Protein AF-A0A0F9AAR3-F1 (afdb_monomer_lite)

Secondary structure (DSSP, 8-state):
-GGGGS-S----HHHHHHHHHHHHHTT--TTGGG-EEEEEEEEEHHHHHHHTT-TTSEEEE--TTTSPPPS-B----TTTPEEE-TTT-SS-EEEE--SS-SSGGGSHHHHHHHHHHHHHHHHHHHHHHHHTT--HHHHGGG--TTBEEEEEEEEEHHHHHHHHHHHSSTTS-HHHHHHHHHIIIIIIHHHSHHHHHHHIIIIISPPPPPHHHHHHHHHHHHHTTT--TTHHHHHHHSSTTGGGSPBPTTSPBPP-HHHHHHIIIIIHHHHHHHHHS-HHHHHHHHHHHHTTTS-HHHHHHHHH-TTHHHHHHHHS-TTTHHHHHHHHHHH--GGGHHHHHHHHHHHTTS-TTTHHHHHHHHHHHHHT-S-HHHHHHHHHHHHHH-S-HHHHHHHHHHHHHHH--S--HHHHHHHHH---HHHHHHHHHHHHHT-S--HHHHHHHHHHHHTTTTTT----------

Structure (mmCIF, N/CA/C/O backbone):
data_AF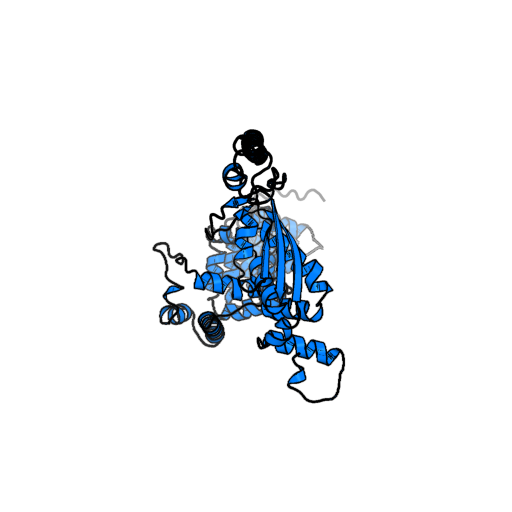-A0A0F9AAR3-F1
#
_entry.id   AF-A0A0F9AAR3-F1
#
loop_
_atom_site.group_PDB
_atom_site.id
_atom_site.type_symbol
_atom_site.label_atom_id
_atom_site.label_alt_id
_atom_site.label_comp_id
_atom_site.label_asym_id
_atom_site.label_entity_id
_atom_site.label_seq_id
_atom_site.pdbx_PDB_ins_code
_atom_site.Cartn_x
_atom_site.Cartn_y
_atom_site.Cartn_z
_atom_site.occupancy
_atom_site.B_iso_or_equiv
_atom_site.auth_seq_id
_atom_site.auth_comp_id
_atom_site.auth_asym_id
_atom_site.auth_atom_id
_atom_site.pdbx_PDB_model_num
ATOM 1 N N . ALA A 1 1 ? -21.091 -16.152 -14.766 1.00 85.94 1 ALA A N 1
ATOM 2 C CA . ALA A 1 1 ? -20.285 -17.160 -14.053 1.00 85.94 1 ALA A CA 1
ATOM 3 C C . ALA A 1 1 ? -21.046 -17.767 -12.872 1.00 85.94 1 ALA A C 1
ATOM 5 O O . ALA A 1 1 ? -21.627 -18.822 -13.054 1.00 85.94 1 ALA A O 1
ATOM 6 N N . ALA A 1 2 ? -21.152 -17.088 -11.720 1.00 86.56 2 ALA A N 1
ATOM 7 C CA . ALA A 1 2 ? -21.721 -17.657 -10.483 1.00 86.56 2 ALA A CA 1
ATOM 8 C C . ALA A 1 2 ? -23.122 -18.285 -10.619 1.00 86.56 2 ALA A C 1
ATOM 10 O O . ALA A 1 2 ? -23.401 -19.327 -10.040 1.00 86.56 2 ALA A O 1
ATOM 11 N N . ARG A 1 3 ? -24.006 -17.668 -11.411 1.00 84.44 3 ARG A N 1
ATOM 12 C CA . ARG A 1 3 ? -25.371 -18.171 -11.619 1.00 84.44 3 ARG A CA 1
ATOM 13 C C . ARG A 1 3 ? -25.470 -19.364 -12.557 1.00 84.44 3 ARG A C 1
ATOM 15 O O . ARG A 1 3 ? -26.556 -19.880 -12.696 1.00 84.44 3 ARG A O 1
ATOM 22 N N . VAL A 1 4 ? -24.393 -19.835 -13.188 1.00 78.06 4 VAL A N 1
ATOM 23 C CA . VAL A 1 4 ? -24.476 -21.102 -13.939 1.00 78.06 4 VAL A CA 1
ATOM 24 C C . VAL A 1 4 ? -24.807 -22.278 -13.005 1.00 78.06 4 VAL A C 1
ATOM 26 O O . VAL A 1 4 ? -25.377 -23.268 -13.445 1.00 78.06 4 VAL A O 1
ATOM 29 N N . SER A 1 5 ? -24.526 -22.119 -11.706 1.00 61.44 5 SER A N 1
ATOM 30 C CA . SER A 1 5 ? -24.889 -23.054 -10.640 1.00 61.44 5 SER A CA 1
ATOM 31 C C . SER A 1 5 ? -26.370 -23.001 -10.231 1.00 61.44 5 SER A C 1
ATOM 33 O O . SER A 1 5 ? -26.825 -23.893 -9.525 1.00 61.44 5 SER A O 1
ATOM 35 N N . TYR A 1 6 ? -27.126 -21.980 -10.654 1.00 57.72 6 TYR A N 1
ATOM 36 C CA . TYR A 1 6 ? -28.544 -21.795 -10.332 1.00 57.72 6 TYR A CA 1
ATOM 37 C C . TYR A 1 6 ? -29.340 -21.711 -11.649 1.00 57.72 6 TYR A C 1
ATOM 39 O O . TYR A 1 6 ? -29.005 -20.934 -12.535 1.00 57.72 6 TYR A O 1
ATOM 47 N N . GLY A 1 7 ? -30.376 -22.535 -11.829 1.00 58.41 7 GLY A N 1
ATOM 48 C CA . GLY A 1 7 ? -31.198 -22.541 -13.051 1.00 58.41 7 GLY A CA 1
ATOM 49 C C . GLY A 1 7 ? -31.855 -21.184 -13.397 1.00 58.41 7 GLY A C 1
ATOM 50 O O . GLY A 1 7 ? -31.689 -20.180 -12.710 1.00 58.41 7 GLY A O 1
ATOM 51 N N . LYS A 1 8 ? -32.610 -21.126 -14.504 1.00 47.34 8 LYS A N 1
ATOM 52 C CA . LYS A 1 8 ? -33.214 -19.880 -15.032 1.00 47.34 8 LYS A CA 1
ATOM 53 C C . LYS A 1 8 ? -34.248 -19.219 -14.090 1.00 47.34 8 LYS A C 1
ATOM 55 O O . LYS A 1 8 ? -35.157 -19.894 -13.625 1.00 47.34 8 LYS A O 1
ATOM 60 N N . GLY A 1 9 ? -34.200 -17.876 -14.044 1.00 59.38 9 GLY A N 1
ATOM 61 C CA . GLY A 1 9 ? -35.247 -16.946 -13.559 1.00 59.38 9 GLY A CA 1
ATOM 62 C C . GLY A 1 9 ? -34.991 -16.472 -12.125 1.00 59.38 9 GLY A C 1
ATOM 63 O O . GLY A 1 9 ? -34.694 -17.295 -11.278 1.00 59.38 9 GLY A O 1
ATOM 64 N N . THR A 1 10 ? -35.009 -15.200 -11.732 1.00 46.16 10 THR A N 1
ATOM 65 C CA . THR A 1 10 ? -35.350 -13.869 -12.277 1.00 46.16 10 THR A CA 1
ATOM 66 C C . THR A 1 10 ? -34.173 -12.915 -11.972 1.00 46.16 10 THR A C 1
ATOM 68 O O . THR A 1 10 ? -33.238 -13.326 -11.291 1.00 46.16 10 THR A O 1
ATOM 71 N N . LYS A 1 11 ? -34.129 -11.698 -12.540 1.00 61.00 11 LYS A N 1
ATOM 72 C CA . LYS A 1 11 ? -33.009 -10.754 -12.339 1.00 61.00 11 LYS A CA 1
ATOM 73 C C . LYS A 1 11 ? -33.510 -9.387 -11.878 1.00 61.00 11 LYS A C 1
ATOM 75 O O . LYS A 1 11 ? -34.287 -8.763 -12.599 1.00 61.00 11 LYS A O 1
ATOM 80 N N . THR A 1 12 ? -32.973 -8.874 -10.778 1.00 60.75 12 THR A N 1
ATOM 81 C CA . THR A 1 12 ? -32.990 -7.445 -10.427 1.00 60.75 12 THR A CA 1
ATOM 82 C C . THR A 1 12 ? -31.575 -6.952 -10.093 1.00 60.75 12 THR A C 1
ATOM 84 O O . THR A 1 12 ? -30.715 -7.724 -9.678 1.00 60.75 12 THR A O 1
ATOM 87 N N . LYS A 1 13 ? -31.293 -5.651 -10.266 1.00 61.69 13 LYS A N 1
ATOM 88 C CA . LYS A 1 13 ? -29.967 -5.067 -9.961 1.00 61.69 13 LYS A CA 1
ATOM 89 C C . LYS A 1 13 ? -29.572 -5.250 -8.483 1.00 61.69 13 LYS A C 1
ATOM 91 O O . LYS A 1 13 ? -28.401 -5.469 -8.188 1.00 61.69 13 LYS A O 1
ATOM 96 N N . HIS A 1 14 ? -30.549 -5.223 -7.573 1.00 62.88 14 HIS A N 1
ATOM 97 C CA . HIS A 1 14 ? -30.333 -5.476 -6.144 1.00 62.88 14 HIS A CA 1
ATOM 98 C C . HIS A 1 14 ? -29.907 -6.928 -5.857 1.00 62.88 14 HIS A C 1
ATOM 100 O O . HIS A 1 14 ? -29.114 -7.166 -4.946 1.00 62.88 14 HIS A O 1
ATOM 106 N N . GLU A 1 15 ? -30.346 -7.896 -6.668 1.00 80.94 15 GLU A N 1
ATOM 107 C CA . GLU A 1 15 ? -29.889 -9.289 -6.566 1.00 80.94 15 GLU A CA 1
ATOM 108 C C . GLU A 1 15 ? -28.435 -9.468 -7.031 1.00 80.94 15 GLU A C 1
ATOM 110 O O . GLU A 1 15 ? -27.737 -10.339 -6.513 1.00 80.94 15 GLU A O 1
ATOM 115 N N . ASP A 1 16 ? -27.958 -8.677 -8.000 1.00 87.44 16 ASP A N 1
ATOM 116 C CA . ASP A 1 16 ? -26.568 -8.738 -8.484 1.00 87.44 16 ASP A CA 1
ATOM 117 C C . ASP A 1 16 ? -25.575 -8.249 -7.431 1.00 87.44 16 ASP A C 1
ATOM 119 O O . ASP A 1 16 ? -24.579 -8.922 -7.158 1.00 87.44 16 ASP A O 1
ATOM 123 N N . GLU A 1 17 ? -25.858 -7.105 -6.813 1.00 92.56 17 GLU A N 1
ATOM 124 C CA . GLU A 1 17 ? -25.030 -6.561 -5.739 1.00 92.56 17 GLU A CA 1
ATOM 125 C C . GLU A 1 17 ? -24.988 -7.510 -4.537 1.00 92.56 17 GLU A C 1
ATOM 127 O O . GLU A 1 17 ? -23.904 -7.877 -4.076 1.00 92.56 17 GLU A O 1
ATOM 132 N N . GLY A 1 18 ? -26.156 -7.974 -4.079 1.00 92.81 18 GLY A N 1
ATOM 133 C CA . GLY A 1 18 ? -26.251 -8.939 -2.985 1.00 92.81 18 GLY A CA 1
ATOM 134 C C . GLY A 1 18 ? -25.464 -10.220 -3.270 1.00 92.81 18 GLY A C 1
ATOM 135 O O . GLY A 1 18 ? -24.737 -10.704 -2.398 1.00 92.81 18 GLY A O 1
ATOM 136 N N . LEU A 1 19 ? -25.529 -10.730 -4.506 1.00 93.75 19 LEU A N 1
ATOM 137 C CA . LEU A 1 19 ? -24.758 -11.898 -4.924 1.00 93.75 19 LEU A CA 1
ATOM 138 C C . LEU A 1 19 ? -23.247 -11.624 -4.926 1.00 93.75 19 LEU A C 1
ATOM 140 O O . LEU A 1 19 ? -22.496 -12.430 -4.386 1.00 93.75 19 LEU A O 1
ATOM 144 N N . ILE A 1 20 ? -22.778 -10.507 -5.487 1.00 96.00 20 ILE A N 1
ATOM 145 C CA . ILE A 1 20 ? -21.343 -10.165 -5.507 1.00 96.00 20 ILE A CA 1
ATOM 146 C C . ILE A 1 20 ? -20.790 -10.051 -4.082 1.00 96.00 20 ILE A C 1
ATOM 148 O O . ILE A 1 20 ? -19.744 -10.633 -3.778 1.00 96.00 20 ILE A O 1
ATOM 152 N N . ARG A 1 21 ? -21.516 -9.367 -3.191 1.00 96.56 21 ARG A N 1
ATOM 153 C CA . ARG A 1 21 ? -21.155 -9.252 -1.771 1.00 96.56 21 ARG A CA 1
ATOM 154 C C . ARG A 1 21 ? -21.119 -10.622 -1.094 1.00 96.56 21 ARG A C 1
ATOM 156 O O . ARG A 1 21 ? -20.165 -10.927 -0.380 1.00 96.56 21 ARG A O 1
ATOM 163 N N . TYR A 1 22 ? -22.115 -11.472 -1.354 1.00 94.69 22 TYR A N 1
ATOM 164 C CA . TYR A 1 22 ? -22.153 -12.844 -0.844 1.00 94.69 22 TYR A CA 1
ATOM 165 C C . TYR A 1 22 ? -20.932 -13.659 -1.289 1.00 94.69 22 TYR A C 1
ATOM 167 O O . TYR A 1 22 ? -20.300 -14.301 -0.446 1.00 94.69 22 TYR A O 1
ATOM 175 N N . LEU A 1 23 ? -20.581 -13.609 -2.578 1.00 96.19 23 LEU A N 1
ATOM 176 C CA . LEU A 1 23 ? -19.438 -14.335 -3.139 1.00 96.19 23 LEU A CA 1
ATOM 177 C C . LEU A 1 23 ? -18.116 -13.874 -2.514 1.00 96.19 23 LEU A C 1
ATOM 179 O O . LEU A 1 23 ? -17.310 -14.713 -2.115 1.00 96.19 23 LEU A O 1
ATOM 183 N N . MET A 1 24 ? -17.915 -12.558 -2.376 1.00 97.06 24 MET A N 1
ATOM 184 C CA . MET A 1 24 ? -16.709 -11.985 -1.767 1.00 97.06 24 MET A CA 1
ATOM 185 C C . MET A 1 24 ? -16.570 -12.409 -0.298 1.00 97.06 24 MET A C 1
ATOM 187 O O . MET A 1 24 ? -15.524 -12.919 0.106 1.00 97.06 24 MET A O 1
ATOM 191 N N . ARG A 1 25 ? -17.649 -12.267 0.487 1.00 94.31 25 ARG A N 1
ATOM 192 C CA . ARG A 1 25 ? -17.675 -12.589 1.923 1.00 94.31 25 ARG A CA 1
ATOM 193 C C . ARG A 1 25 ? -17.372 -14.062 2.208 1.00 94.31 25 ARG A C 1
ATOM 195 O O . ARG A 1 25 ? -16.675 -14.359 3.171 1.00 94.31 25 ARG A O 1
ATOM 202 N N . HIS A 1 26 ? -17.857 -14.976 1.368 1.00 93.81 26 HIS A N 1
ATOM 203 C CA . HIS A 1 26 ? -17.645 -16.422 1.531 1.00 93.81 26 HIS A CA 1
ATOM 204 C C . HIS A 1 26 ? -16.446 -16.960 0.741 1.00 93.81 26 HIS A C 1
ATOM 206 O O . HIS A 1 26 ? -16.273 -18.172 0.643 1.00 93.81 26 HIS A O 1
ATOM 212 N N . ARG A 1 27 ? -15.608 -16.078 0.175 1.00 93.69 27 ARG A N 1
ATOM 213 C CA . ARG A 1 27 ? -14.430 -16.453 -0.625 1.00 93.69 27 ARG A CA 1
ATOM 214 C C . ARG A 1 27 ? -14.769 -17.406 -1.784 1.00 93.69 27 ARG A C 1
ATOM 216 O O . ARG A 1 27 ? -13.982 -18.283 -2.128 1.00 93.69 27 ARG A O 1
ATOM 223 N N . HIS A 1 28 ? -15.921 -17.217 -2.423 1.00 96.12 28 HIS A N 1
ATOM 224 C CA . HIS A 1 28 ? -16.236 -17.864 -3.696 1.00 96.12 28 HIS A CA 1
ATOM 225 C C . HIS A 1 28 ? -15.565 -17.083 -4.830 1.00 96.12 28 HIS A C 1
ATOM 227 O O . HIS A 1 28 ? -16.150 -16.162 -5.399 1.00 96.12 28 HIS A O 1
ATOM 233 N N . THR A 1 29 ? -14.306 -17.420 -5.113 1.00 96.81 29 THR A N 1
ATOM 234 C CA . THR A 1 29 ? -13.404 -16.617 -5.956 1.00 96.81 29 THR A CA 1
ATOM 235 C C . THR A 1 29 ? -13.560 -16.866 -7.454 1.00 96.81 29 THR A C 1
ATOM 237 O O . THR A 1 29 ? -13.431 -15.931 -8.242 1.00 96.81 29 THR A O 1
ATOM 240 N N . THR A 1 30 ? -13.912 -18.088 -7.857 1.00 97.12 30 THR A N 1
ATOM 241 C CA . THR A 1 30 ? -13.934 -18.509 -9.270 1.00 97.12 30 THR A CA 1
ATOM 242 C C . THR A 1 30 ? -14.826 -17.669 -10.195 1.00 97.12 30 THR A C 1
ATOM 244 O O . THR A 1 30 ? -14.469 -17.510 -11.363 1.00 97.12 30 THR A O 1
ATOM 247 N N . PRO A 1 31 ? -15.950 -17.054 -9.756 1.00 96.62 31 PRO A N 1
ATOM 248 C CA . PRO A 1 31 ? -16.688 -16.125 -10.607 1.00 96.62 31 PRO A CA 1
ATOM 249 C C . PRO A 1 31 ? -15.910 -14.852 -10.952 1.00 96.62 31 PRO A C 1
ATOM 251 O O . PRO A 1 31 ? -16.140 -14.299 -12.025 1.00 96.62 31 PRO A O 1
ATOM 254 N N . PHE A 1 32 ? -15.022 -14.390 -10.067 1.00 97.94 32 PHE A N 1
ATOM 255 C CA . PHE A 1 32 ? -14.181 -13.213 -10.299 1.00 97.94 32 PHE A CA 1
ATOM 256 C C . PHE A 1 32 ? -13.025 -13.531 -11.257 1.00 97.94 32 PHE A C 1
ATOM 258 O O . PHE A 1 32 ? -12.647 -12.675 -12.045 1.00 97.94 32 PHE A O 1
ATOM 265 N N . GLU A 1 33 ? -12.537 -14.773 -11.287 1.00 98.25 33 GLU A N 1
ATOM 266 C CA . GLU A 1 33 ? -11.500 -15.225 -12.235 1.00 98.25 33 GLU A CA 1
ATOM 267 C C . GLU A 1 33 ? -11.957 -15.178 -13.708 1.00 98.25 33 GLU A C 1
ATOM 269 O O . GLU A 1 33 ? -11.145 -15.248 -14.623 1.00 98.25 33 GLU A O 1
ATOM 274 N N . GLN A 1 34 ? -13.263 -15.039 -13.962 1.00 97.31 34 GLN A N 1
ATOM 275 C CA . GLN A 1 34 ? -13.822 -14.931 -15.316 1.00 97.31 34 GLN A CA 1
ATOM 276 C C . GLN A 1 34 ? -13.691 -13.524 -15.923 1.00 97.31 34 GLN A C 1
ATOM 278 O O . GLN A 1 34 ? -14.011 -13.330 -17.096 1.00 97.31 34 GLN A O 1
ATOM 283 N N . CYS A 1 35 ? -13.257 -12.538 -15.135 1.00 97.88 35 CYS A N 1
ATOM 284 C CA . CYS A 1 35 ? -12.944 -11.193 -15.601 1.00 97.88 35 CYS A CA 1
ATOM 285 C C . CYS A 1 35 ? -11.423 -11.037 -15.662 1.00 97.88 35 CYS A C 1
ATOM 287 O O . CYS A 1 35 ? -10.756 -11.272 -14.662 1.00 97.88 35 CYS A O 1
ATOM 289 N N . GLU A 1 36 ? -10.873 -10.588 -16.790 1.00 97.75 36 GLU A N 1
ATOM 290 C CA . GLU A 1 36 ? -9.434 -10.346 -16.944 1.00 97.75 36 GLU A CA 1
ATOM 291 C C . GLU A 1 36 ? -9.146 -8.888 -17.302 1.00 97.75 36 GLU A C 1
ATOM 293 O O . GLU A 1 36 ? -9.896 -8.251 -18.044 1.00 97.75 36 GLU A O 1
ATOM 298 N N . LEU A 1 37 ? -8.014 -8.378 -16.815 1.00 98.44 37 LEU A N 1
ATOM 299 C CA . LEU A 1 37 ? -7.449 -7.100 -17.229 1.00 98.44 37 LEU A CA 1
ATOM 300 C C . LEU A 1 37 ? -6.043 -7.313 -17.782 1.00 98.44 37 LEU A C 1
ATOM 302 O O . LEU A 1 37 ? -5.281 -8.153 -17.302 1.00 98.44 37 LEU A O 1
ATOM 306 N N . LYS A 1 38 ? -5.693 -6.517 -18.792 1.00 98.56 38 LYS A N 1
ATOM 307 C CA . LYS A 1 38 ? -4.348 -6.459 -19.362 1.00 98.56 38 LYS A CA 1
ATOM 308 C C . LYS A 1 38 ? -3.85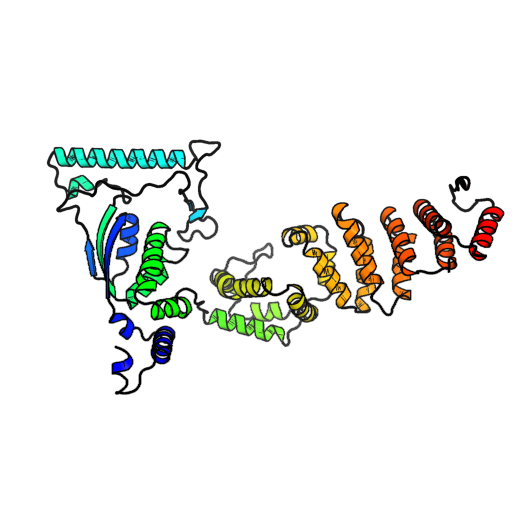9 -5.023 -19.327 1.00 98.56 38 LYS A C 1
ATOM 310 O O . LYS A 1 38 ? -4.453 -4.153 -19.959 1.00 98.56 38 LYS A O 1
ATOM 315 N N . PHE A 1 39 ? -2.759 -4.807 -18.627 1.00 98.50 39 PHE A N 1
ATOM 316 C CA . PHE A 1 39 ? -2.118 -3.514 -18.470 1.00 98.50 39 PHE A CA 1
ATOM 317 C C . PHE A 1 39 ? -0.867 -3.446 -19.338 1.00 98.50 39 PHE A C 1
ATOM 319 O O . PHE A 1 39 ? -0.160 -4.443 -19.497 1.00 98.50 39 PHE A O 1
ATOM 326 N N . HIS A 1 40 ? -0.595 -2.261 -19.872 1.00 98.44 40 HIS A N 1
ATOM 327 C CA . HIS A 1 40 ? 0.732 -1.883 -20.330 1.00 98.44 40 HIS A CA 1
ATOM 328 C C . HIS A 1 40 ? 1.301 -0.933 -19.279 1.00 98.44 40 HIS A C 1
ATOM 330 O O . HIS A 1 40 ? 0.727 0.129 -19.042 1.00 98.44 40 HIS A O 1
ATOM 336 N N . VAL A 1 41 ? 2.369 -1.348 -18.606 1.00 97.81 41 VAL A N 1
ATOM 337 C CA . VAL A 1 41 ? 2.982 -0.591 -17.513 1.00 97.81 41 VAL A CA 1
ATOM 338 C C . VAL A 1 41 ? 4.382 -0.156 -17.909 1.00 97.81 41 VAL A C 1
ATOM 340 O O . VAL A 1 41 ? 5.118 -0.926 -18.520 1.00 97.81 41 VAL A O 1
ATOM 343 N N . LYS A 1 42 ? 4.748 1.069 -17.537 1.00 97.94 42 LYS A N 1
ATOM 344 C CA . LYS A 1 42 ? 6.127 1.550 -17.478 1.00 97.94 42 LYS A CA 1
ATOM 345 C C . LYS A 1 42 ? 6.455 1.713 -16.001 1.00 97.94 42 LYS A C 1
ATOM 347 O O . LYS A 1 42 ? 5.687 2.367 -15.312 1.00 97.94 42 LYS A O 1
ATOM 352 N N . VAL A 1 43 ? 7.509 1.072 -15.513 1.00 97.81 43 VAL A N 1
ATOM 353 C CA . VAL A 1 43 ? 7.776 0.915 -14.071 1.00 97.81 43 VAL A CA 1
ATOM 354 C C . VAL A 1 43 ? 9.286 0.770 -13.827 1.00 97.81 43 VAL A C 1
ATOM 356 O O . VAL A 1 43 ? 9.955 0.167 -14.669 1.00 97.81 43 VAL A O 1
ATOM 359 N N . PRO A 1 44 ? 9.865 1.333 -12.750 1.00 97.75 44 PRO A N 1
ATOM 360 C CA . PRO A 1 44 ? 11.289 1.170 -12.465 1.00 97.75 44 PRO A CA 1
ATOM 361 C C . PRO A 1 44 ? 11.588 -0.266 -12.018 1.00 97.75 44 PRO A C 1
ATOM 363 O O . PRO A 1 44 ? 10.711 -0.972 -11.505 1.00 97.75 44 PRO A O 1
ATOM 366 N N . MET A 1 45 ? 12.806 -0.743 -12.276 1.00 97.25 45 MET A N 1
ATOM 367 C CA . MET A 1 45 ? 13.168 -2.157 -12.126 1.00 97.25 45 MET A CA 1
ATOM 368 C C . MET A 1 45 ? 13.060 -2.661 -10.677 1.00 97.25 45 MET A C 1
ATOM 370 O O . MET A 1 45 ? 12.660 -3.804 -10.447 1.00 97.25 45 MET A O 1
ATOM 374 N N . ASP A 1 46 ? 13.384 -1.840 -9.680 1.00 96.00 46 ASP A N 1
ATOM 375 C CA . ASP A 1 46 ? 13.200 -2.163 -8.257 1.00 96.00 46 ASP A CA 1
ATOM 376 C C . ASP A 1 46 ? 11.724 -2.415 -7.895 1.00 96.00 46 ASP A C 1
ATOM 378 O O . ASP A 1 46 ? 11.402 -3.431 -7.264 1.00 96.00 46 ASP A O 1
ATOM 382 N N . CYS A 1 47 ? 10.819 -1.555 -8.362 1.00 97.56 47 CYS A N 1
ATOM 383 C CA . CYS A 1 47 ? 9.375 -1.709 -8.220 1.00 97.56 47 CYS A CA 1
ATOM 384 C C . CYS A 1 47 ? 8.878 -2.931 -9.009 1.00 97.56 47 CYS A C 1
ATOM 386 O O . CYS A 1 47 ? 8.097 -3.747 -8.503 1.00 97.56 47 CYS A O 1
ATOM 388 N N . TRP A 1 48 ? 9.381 -3.131 -10.228 1.00 98.00 48 TRP A N 1
ATOM 389 C CA . TRP A 1 48 ? 9.006 -4.263 -11.074 1.00 98.00 48 TRP A CA 1
ATOM 390 C C . TRP A 1 48 ? 9.357 -5.616 -10.447 1.00 98.00 48 TRP A C 1
ATOM 392 O O . TRP A 1 48 ? 8.550 -6.550 -10.466 1.00 98.00 48 TRP A O 1
ATOM 402 N N . ARG A 1 49 ? 10.515 -5.717 -9.783 1.00 97.69 49 ARG A N 1
ATOM 403 C CA . ARG A 1 49 ? 10.937 -6.930 -9.061 1.00 97.69 49 ARG A CA 1
ATOM 404 C C . ARG A 1 49 ? 10.010 -7.301 -7.903 1.00 97.69 49 ARG A C 1
ATOM 406 O O . ARG A 1 49 ? 9.930 -8.481 -7.557 1.00 97.69 49 ARG A O 1
ATOM 413 N N . GLN A 1 50 ? 9.301 -6.339 -7.313 1.00 97.44 50 GLN A N 1
ATOM 414 C CA . GLN A 1 50 ? 8.254 -6.601 -6.317 1.00 97.44 50 GLN A CA 1
ATOM 415 C C . GLN A 1 50 ? 6.945 -7.035 -6.978 1.00 97.44 50 GLN A C 1
ATOM 417 O O . GLN A 1 50 ? 6.236 -7.905 -6.457 1.00 97.44 50 GLN A O 1
ATOM 422 N N . TRP A 1 51 ? 6.626 -6.444 -8.128 1.00 98.38 51 TRP A N 1
ATOM 423 C CA . TRP A 1 51 ? 5.423 -6.737 -8.902 1.00 98.38 51 TRP A CA 1
ATOM 424 C C . TRP A 1 51 ? 5.430 -8.165 -9.452 1.00 98.38 51 TRP A C 1
ATOM 426 O O . TRP A 1 51 ? 4.462 -8.903 -9.279 1.00 98.38 51 TRP A O 1
ATOM 436 N N . ILE A 1 52 ? 6.547 -8.613 -10.028 1.00 97.50 52 ILE A N 1
ATOM 437 C CA . ILE A 1 52 ? 6.638 -9.920 -10.698 1.00 97.50 52 ILE A CA 1
ATOM 438 C C . ILE A 1 52 ? 6.569 -11.124 -9.740 1.00 97.50 52 ILE A C 1
ATOM 440 O O . ILE A 1 52 ? 6.474 -12.275 -10.159 1.00 97.50 52 ILE A O 1
ATOM 444 N N . ARG A 1 53 ? 6.565 -10.877 -8.423 1.00 97.75 53 ARG A N 1
ATOM 445 C CA . ARG A 1 53 ? 6.334 -11.907 -7.393 1.00 97.75 53 ARG A CA 1
ATOM 446 C C . ARG A 1 53 ? 4.894 -12.435 -7.398 1.00 97.75 53 ARG A C 1
ATOM 448 O O . ARG A 1 53 ? 4.635 -13.489 -6.817 1.00 97.75 53 ARG A O 1
ATOM 455 N N . HIS A 1 54 ? 3.975 -11.738 -8.065 1.00 97.94 54 HIS A N 1
ATOM 456 C CA . HIS A 1 54 ? 2.581 -12.139 -8.258 1.00 97.94 54 HIS A CA 1
ATOM 457 C C . HIS A 1 54 ? 2.462 -13.136 -9.420 1.00 97.94 54 HIS A C 1
ATOM 459 O O . HIS A 1 54 ? 2.167 -12.782 -10.558 1.00 97.94 54 HIS A O 1
ATOM 465 N N . ARG A 1 55 ? 2.748 -14.407 -9.107 1.00 98.12 55 ARG A N 1
ATOM 466 C CA . ARG A 1 55 ? 2.966 -15.518 -10.059 1.00 98.12 55 ARG A CA 1
ATOM 467 C C . ARG A 1 55 ? 1.742 -15.949 -10.874 1.00 98.12 55 ARG A C 1
ATOM 469 O O . ARG A 1 55 ? 1.904 -16.684 -11.838 1.00 98.12 55 ARG A O 1
ATOM 476 N N . THR A 1 56 ? 0.537 -15.550 -10.478 1.00 98.06 56 THR A N 1
ATOM 477 C CA . THR A 1 56 ? -0.725 -15.939 -11.131 1.00 98.06 56 THR A CA 1
ATOM 478 C C . THR A 1 56 ? -1.078 -15.068 -12.340 1.00 98.06 56 THR A C 1
ATOM 480 O O . THR A 1 56 ? -2.137 -15.235 -12.935 1.00 98.06 56 THR A O 1
ATOM 483 N N . ALA A 1 57 ? -0.181 -14.165 -12.743 1.00 98.06 57 ALA A N 1
ATOM 484 C CA . ALA A 1 57 ? -0.334 -13.315 -13.916 1.00 98.06 57 ALA A CA 1
ATOM 485 C C . ALA A 1 57 ? 0.499 -13.804 -15.113 1.00 98.06 57 ALA A C 1
ATOM 487 O O . ALA A 1 57 ? 1.532 -14.455 -14.963 1.00 98.06 57 ALA A O 1
ATOM 488 N N . SER A 1 58 ? 0.079 -13.426 -16.321 1.00 98.44 58 SER A N 1
ATOM 489 C CA . SER A 1 58 ? 0.876 -13.578 -17.545 1.00 98.44 58 SER A CA 1
ATOM 490 C C . SER A 1 58 ? 1.656 -12.297 -17.822 1.00 98.44 58 SER A C 1
ATOM 492 O O . SER A 1 58 ? 1.067 -11.213 -17.853 1.00 98.44 58 SER A O 1
ATOM 494 N N . VAL A 1 59 ? 2.965 -12.416 -18.047 1.00 98.38 59 VAL A N 1
ATOM 495 C CA . VAL A 1 59 ? 3.862 -11.260 -18.161 1.00 98.38 59 VAL A CA 1
ATOM 496 C C . VAL A 1 59 ? 4.740 -11.351 -19.398 1.00 98.38 59 VAL A C 1
ATOM 498 O O . VAL A 1 59 ? 5.273 -12.413 -19.713 1.00 98.38 59 VAL A O 1
ATOM 501 N N . ASN A 1 60 ? 4.912 -10.221 -20.079 1.00 98.12 60 ASN A N 1
ATOM 502 C CA . ASN A 1 60 ? 5.924 -10.046 -21.111 1.00 98.12 60 ASN A CA 1
ATOM 503 C C . ASN A 1 60 ? 6.625 -8.701 -20.893 1.00 98.12 60 ASN A C 1
ATOM 505 O O . ASN A 1 60 ? 5.966 -7.662 -20.907 1.00 98.12 60 ASN A O 1
ATOM 509 N N . GLU A 1 61 ? 7.932 -8.738 -20.648 1.00 97.62 61 GLU A N 1
ATOM 510 C CA . GLU A 1 61 ? 8.745 -7.572 -20.306 1.00 97.62 61 GLU A CA 1
ATOM 511 C C . GLU A 1 61 ? 9.667 -7.177 -21.464 1.00 97.62 61 GLU A C 1
ATOM 513 O O . GLU A 1 61 ? 10.226 -8.023 -22.169 1.00 97.62 61 GLU A O 1
ATOM 518 N N . TYR A 1 62 ? 9.870 -5.872 -21.607 1.00 94.75 62 TYR A N 1
ATOM 519 C CA . TYR A 1 62 ? 10.902 -5.282 -22.437 1.00 94.75 62 TYR A CA 1
ATOM 520 C C . TYR A 1 62 ? 12.287 -5.853 -22.109 1.00 94.75 62 TYR A C 1
ATOM 522 O O . TYR A 1 62 ? 12.826 -5.679 -21.017 1.00 94.75 62 TYR A O 1
ATOM 530 N N . SER A 1 63 ? 12.902 -6.528 -23.081 1.00 95.25 63 SER A N 1
ATOM 531 C CA . SER A 1 63 ? 14.214 -7.134 -22.882 1.00 95.25 63 SER A CA 1
ATOM 532 C C . SER A 1 63 ? 15.330 -6.240 -23.398 1.00 95.25 63 SER A C 1
ATOM 534 O O . SER A 1 63 ? 15.568 -6.127 -24.602 1.00 95.25 63 SER A O 1
ATOM 536 N N . THR A 1 64 ? 16.136 -5.741 -22.471 1.00 94.00 64 THR A N 1
ATOM 537 C CA . THR A 1 64 ? 17.373 -5.006 -22.764 1.00 94.00 64 THR A CA 1
ATOM 538 C C . THR A 1 64 ? 18.474 -5.884 -23.381 1.00 94.00 64 THR A C 1
ATOM 540 O O . THR A 1 64 ? 19.619 -5.456 -23.519 1.00 94.00 64 THR A O 1
ATOM 543 N N . ARG A 1 65 ? 18.200 -7.173 -23.669 1.00 93.31 65 ARG A N 1
ATOM 544 C CA . ARG A 1 65 ? 19.113 -8.082 -24.402 1.00 93.31 65 ARG A CA 1
ATOM 545 C C . ARG A 1 65 ? 18.994 -7.852 -25.895 1.00 93.31 65 ARG A C 1
ATOM 547 O O . ARG A 1 65 ? 19.993 -7.890 -26.603 1.00 93.31 65 ARG A O 1
ATOM 554 N N . TYR A 1 66 ? 17.765 -7.627 -26.342 1.00 90.25 66 TYR A N 1
ATOM 555 C CA . TYR A 1 66 ? 17.431 -7.452 -27.746 1.00 90.25 66 TYR A CA 1
ATOM 556 C C . TYR A 1 66 ? 17.338 -5.979 -28.116 1.00 90.25 66 TYR A C 1
ATOM 558 O O . TYR A 1 66 ? 17.643 -5.632 -29.252 1.00 90.25 66 TYR A O 1
ATOM 566 N N . SER A 1 67 ? 17.001 -5.120 -27.158 1.00 93.62 67 SER A N 1
ATOM 567 C CA . SER A 1 67 ? 16.799 -3.691 -27.375 1.00 93.62 67 SER A CA 1
ATOM 568 C C . SER A 1 67 ? 17.678 -2.863 -26.444 1.00 93.62 67 SER A C 1
ATOM 570 O O . SER A 1 67 ? 18.163 -3.363 -25.429 1.00 93.62 67 SER A O 1
ATOM 572 N N . GLU A 1 68 ? 17.900 -1.599 -26.784 1.00 94.94 68 GLU A N 1
ATOM 573 C CA . GLU A 1 68 ? 18.595 -0.667 -25.893 1.00 94.94 68 GLU A CA 1
ATOM 574 C C . GLU A 1 68 ? 17.730 -0.351 -24.673 1.00 94.94 68 GLU A C 1
ATOM 576 O O . GLU A 1 68 ? 16.505 -0.350 -24.762 1.00 94.94 68 GLU A O 1
ATOM 581 N N . ALA A 1 69 ? 18.344 -0.127 -23.513 1.00 93.50 69 ALA A N 1
ATOM 582 C CA . ALA A 1 69 ? 17.618 0.318 -22.335 1.00 93.50 69 ALA A CA 1
ATOM 583 C C . ALA A 1 69 ? 16.861 1.624 -22.609 1.00 93.50 69 ALA A C 1
ATOM 585 O O . ALA A 1 69 ? 17.315 2.473 -23.374 1.00 93.50 69 ALA A O 1
ATOM 586 N N . ILE A 1 70 ? 15.695 1.761 -21.980 1.00 92.56 70 ILE A N 1
ATOM 587 C CA . ILE A 1 70 ? 14.920 2.998 -22.027 1.00 92.56 70 ILE A CA 1
ATOM 588 C C . ILE A 1 70 ? 15.763 4.076 -21.338 1.00 92.56 70 ILE A C 1
ATOM 590 O O . ILE A 1 70 ? 16.189 3.876 -20.202 1.00 92.56 70 ILE A O 1
ATOM 594 N N . ASP A 1 71 ? 16.004 5.197 -22.023 1.00 93.00 71 ASP A N 1
ATOM 595 C CA . ASP A 1 71 ? 16.712 6.358 -21.464 1.00 93.00 71 ASP A CA 1
ATOM 596 C C . ASP A 1 71 ? 15.771 7.139 -20.533 1.00 93.00 71 ASP A C 1
ATOM 598 O O . ASP A 1 71 ? 15.341 8.254 -20.820 1.00 93.00 71 ASP A O 1
ATOM 602 N N . ASP A 1 72 ? 15.338 6.467 -19.467 1.00 95.50 72 ASP A N 1
ATOM 603 C CA . ASP A 1 72 ? 14.495 7.023 -18.422 1.00 95.50 72 ASP A CA 1
ATOM 604 C C . ASP A 1 72 ? 14.722 6.282 -17.103 1.00 95.50 72 ASP A C 1
ATOM 606 O O . ASP A 1 72 ? 14.936 5.062 -17.065 1.00 95.50 72 ASP A O 1
ATOM 610 N N . LYS A 1 73 ? 14.631 7.019 -16.004 1.00 95.44 73 LYS A N 1
ATOM 611 C CA . LYS A 1 73 ? 14.931 6.543 -14.657 1.00 95.44 73 LYS A CA 1
ATOM 612 C C . LYS A 1 73 ? 14.023 7.201 -13.634 1.00 95.44 73 LYS A C 1
ATOM 614 O O . LYS A 1 73 ? 13.579 8.332 -13.804 1.00 95.44 73 LYS A O 1
ATOM 619 N N . GLN A 1 74 ? 13.742 6.481 -12.561 1.00 96.81 74 GLN A N 1
ATOM 620 C CA . GLN A 1 74 ? 13.119 7.078 -11.400 1.00 96.81 74 GLN A CA 1
ATOM 621 C C . GLN A 1 74 ? 14.135 7.961 -10.667 1.00 96.81 74 GLN A C 1
ATOM 623 O O . GLN A 1 74 ? 15.257 7.536 -10.390 1.00 96.81 74 GLN A O 1
ATOM 628 N N . GLU A 1 75 ? 13.706 9.175 -10.348 1.00 95.56 75 GLU A N 1
ATOM 629 C CA . GLU A 1 75 ? 14.457 10.151 -9.564 1.00 95.56 75 GLU A CA 1
ATOM 630 C C . GLU A 1 75 ? 13.701 10.426 -8.261 1.00 95.56 75 GLU A C 1
ATOM 632 O O . GLU A 1 75 ? 12.465 10.419 -8.236 1.00 95.56 75 GLU A O 1
ATOM 637 N N . THR A 1 76 ? 14.445 10.668 -7.188 1.00 96.00 76 THR A N 1
ATOM 638 C CA . THR A 1 76 ? 13.911 11.010 -5.869 1.00 96.00 76 THR A CA 1
ATOM 639 C C . THR A 1 76 ? 14.048 12.510 -5.658 1.00 96.00 76 THR A C 1
ATOM 641 O O . THR A 1 76 ? 15.164 13.035 -5.656 1.00 96.00 76 THR A O 1
ATOM 644 N N . LYS A 1 77 ? 12.939 13.234 -5.465 1.00 95.19 77 LYS A N 1
ATOM 645 C CA . LYS A 1 77 ? 13.022 14.684 -5.230 1.00 95.19 77 LYS A CA 1
ATOM 646 C C . LYS A 1 77 ? 13.640 15.015 -3.865 1.00 95.19 77 LYS A C 1
ATOM 648 O O . LYS A 1 77 ? 13.600 14.189 -2.948 1.00 95.19 77 LYS A O 1
ATOM 653 N N . PRO A 1 78 ? 14.153 16.248 -3.676 1.00 94.62 78 PRO A N 1
ATOM 654 C CA . PRO A 1 78 ? 14.766 16.666 -2.416 1.00 94.62 78 PRO A CA 1
ATOM 655 C C . PRO A 1 78 ? 13.895 16.476 -1.171 1.00 94.62 78 PRO A C 1
ATOM 657 O O . PRO A 1 78 ? 14.433 16.291 -0.089 1.00 94.62 78 PRO A O 1
ATOM 660 N N . ASP A 1 79 ? 12.578 16.537 -1.303 1.00 93.38 79 ASP A N 1
ATOM 661 C CA . ASP A 1 79 ? 11.588 16.383 -0.235 1.00 93.38 79 ASP A CA 1
ATOM 662 C C . ASP A 1 79 ? 10.967 14.975 -0.163 1.00 93.38 79 ASP A C 1
ATOM 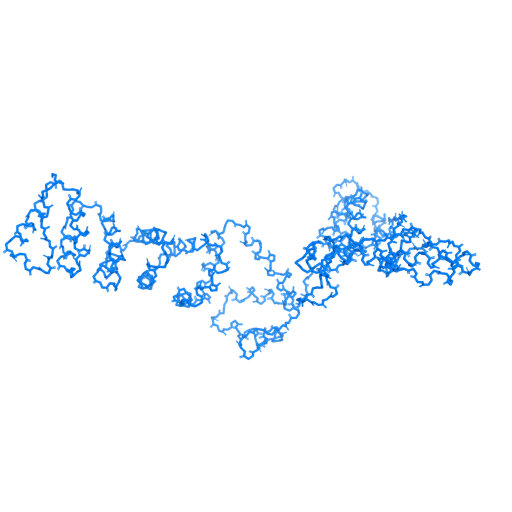664 O O . ASP A 1 79 ? 10.113 14.723 0.681 1.00 93.38 79 ASP A O 1
ATOM 668 N N . GLU A 1 80 ? 11.401 14.041 -1.015 1.00 93.88 80 GLU A N 1
ATOM 669 C CA . GLU A 1 80 ? 10.826 12.692 -1.132 1.00 93.88 80 GLU A CA 1
ATOM 670 C C . GLU A 1 80 ? 11.721 11.590 -0.534 1.00 93.88 80 GLU A C 1
ATOM 672 O O . GLU A 1 80 ? 11.307 10.430 -0.457 1.00 93.88 80 GLU A O 1
ATOM 677 N N . TRP A 1 81 ? 12.924 11.932 -0.060 1.00 93.19 81 TRP A N 1
ATOM 678 C CA . TRP A 1 81 ? 13.813 11.002 0.641 1.00 93.19 81 TRP A CA 1
ATOM 679 C C . TRP A 1 81 ? 13.195 10.575 1.974 1.00 93.19 81 TRP A C 1
ATOM 681 O O . TRP A 1 81 ? 12.990 11.404 2.857 1.00 93.19 81 TRP A O 1
ATOM 691 N N . ARG A 1 82 ? 12.912 9.280 2.138 1.00 91.56 82 ARG A N 1
ATOM 692 C CA . ARG A 1 82 ? 12.269 8.732 3.345 1.00 91.56 82 ARG A CA 1
ATOM 693 C C . ARG A 1 82 ? 13.307 8.205 4.334 1.00 91.56 82 ARG A C 1
ATOM 695 O O . ARG A 1 82 ? 14.313 7.629 3.917 1.00 91.56 82 ARG A O 1
ATOM 702 N N . LEU A 1 83 ? 13.066 8.383 5.633 1.00 88.00 83 LEU A N 1
ATOM 703 C CA . LEU A 1 83 ? 13.932 7.832 6.680 1.00 88.00 83 LEU A CA 1
ATOM 704 C C . LEU A 1 83 ? 13.529 6.384 6.978 1.00 88.00 83 LEU A C 1
ATOM 706 O O . LEU A 1 83 ? 12.412 5.961 6.686 1.00 88.00 83 LEU A O 1
ATOM 710 N N . GLN A 1 84 ? 14.449 5.596 7.526 1.00 84.88 84 GLN A N 1
ATOM 711 C CA . GLN A 1 84 ? 14.137 4.233 7.949 1.00 84.88 84 GLN A CA 1
ATOM 712 C C . GLN A 1 84 ? 13.216 4.269 9.172 1.00 84.88 84 GLN A C 1
ATOM 714 O O . GLN A 1 84 ? 13.462 5.056 10.079 1.00 84.88 84 GLN A O 1
ATOM 719 N N . ASP A 1 85 ? 12.203 3.400 9.214 1.00 79.00 85 ASP A N 1
ATOM 720 C CA . ASP A 1 85 ? 11.381 3.215 10.415 1.00 79.00 85 ASP A CA 1
ATOM 721 C C . ASP A 1 85 ? 12.215 2.548 11.521 1.00 79.00 85 ASP A C 1
ATOM 723 O O . ASP A 1 85 ? 12.518 1.349 11.461 1.00 79.00 85 ASP A O 1
ATOM 727 N N . ILE A 1 86 ? 12.610 3.340 12.521 1.00 68.75 86 ILE A N 1
ATOM 728 C CA . ILE A 1 86 ? 13.467 2.885 13.628 1.00 68.75 86 ILE A CA 1
ATOM 729 C C . ILE A 1 86 ? 12.640 2.121 14.673 1.00 68.75 86 ILE A C 1
ATOM 731 O O . ILE A 1 86 ? 13.173 1.265 15.382 1.00 68.75 86 ILE A O 1
ATOM 735 N N . LYS A 1 87 ? 11.335 2.401 14.773 1.00 63.03 87 LYS A N 1
ATOM 736 C CA . LYS A 1 87 ? 10.460 1.849 15.817 1.00 63.03 87 LYS A CA 1
ATOM 737 C C . LYS A 1 87 ? 10.016 0.428 15.506 1.00 63.03 87 LYS A C 1
ATOM 739 O O . LYS A 1 87 ? 10.036 -0.416 16.401 1.00 63.03 87 LYS A O 1
ATOM 744 N N . LYS A 1 88 ? 9.609 0.160 14.263 1.00 60.88 88 LYS A N 1
ATOM 745 C CA . LYS A 1 88 ? 9.110 -1.159 13.851 1.00 60.88 88 LYS A CA 1
ATOM 746 C C . LYS A 1 88 ? 10.196 -2.005 13.172 1.00 60.88 88 LYS A C 1
ATOM 748 O O . LYS A 1 88 ? 10.136 -3.220 13.283 1.00 60.88 88 LYS A O 1
ATOM 753 N N . ASN A 1 89 ? 11.209 -1.416 12.518 1.00 57.53 89 ASN A N 1
ATOM 754 C CA . ASN A 1 89 ? 12.304 -2.118 11.806 1.00 57.53 89 ASN A CA 1
ATOM 755 C C . ASN A 1 89 ? 11.835 -3.245 10.842 1.00 57.53 89 ASN A C 1
ATOM 757 O O . ASN A 1 89 ? 12.564 -4.191 10.543 1.00 57.53 89 ASN A O 1
ATOM 761 N N . LEU A 1 90 ? 10.601 -3.148 10.335 1.00 59.59 90 LEU A N 1
ATOM 762 C CA . LEU A 1 90 ? 9.931 -4.152 9.497 1.00 59.59 90 LEU A CA 1
ATOM 763 C C . LEU A 1 90 ? 9.989 -3.780 8.004 1.00 59.59 90 LEU A C 1
ATOM 765 O O . LEU A 1 90 ? 8.982 -3.832 7.307 1.00 59.59 90 LEU A O 1
ATOM 769 N N . GLN A 1 91 ? 11.165 -3.388 7.497 1.00 62.56 91 GLN A N 1
ATOM 770 C CA . GLN A 1 91 ? 11.365 -2.985 6.086 1.00 62.56 91 GLN A CA 1
ATOM 771 C C . GLN A 1 91 ? 10.575 -1.726 5.654 1.00 62.56 91 GLN A C 1
ATOM 773 O O . GLN A 1 91 ? 10.453 -1.452 4.461 1.00 62.56 91 GLN A O 1
ATOM 778 N N . GLY A 1 92 ? 10.056 -0.958 6.617 1.00 65.31 92 GLY A N 1
ATOM 779 C CA . GLY A 1 92 ? 9.299 0.272 6.395 1.00 65.31 92 GLY A CA 1
ATOM 780 C C . GLY A 1 92 ? 10.160 1.537 6.395 1.00 65.31 92 GLY A C 1
ATOM 781 O O . GLY A 1 92 ? 11.316 1.541 6.827 1.00 65.31 92 GLY A O 1
ATOM 782 N N . SER A 1 93 ? 9.565 2.628 5.922 1.00 78.81 93 SER A N 1
ATOM 783 C CA . SER A 1 93 ? 10.148 3.969 5.963 1.00 78.81 93 SER A CA 1
ATOM 784 C C . SER A 1 93 ? 9.190 4.938 6.649 1.00 78.81 93 SER A C 1
ATOM 786 O O . SER A 1 93 ? 7.989 4.876 6.382 1.00 78.81 93 SER A O 1
ATOM 788 N N . GLU A 1 94 ? 9.708 5.853 7.459 1.00 78.62 94 GLU A N 1
ATOM 789 C CA . GLU A 1 94 ? 8.937 6.876 8.165 1.00 78.62 94 GLU A CA 1
ATOM 790 C C . GLU A 1 94 ? 9.471 8.280 7.865 1.00 78.62 94 GLU A C 1
ATOM 792 O O . GLU A 1 94 ? 10.660 8.473 7.617 1.00 78.62 94 GLU A O 1
ATOM 797 N N . GLY A 1 95 ? 8.579 9.272 7.890 1.00 84.06 95 GLY A N 1
ATOM 798 C CA . GLY A 1 95 ? 8.938 10.673 7.675 1.00 84.06 95 GLY A CA 1
ATOM 799 C C . GLY A 1 95 ? 9.647 10.962 6.345 1.00 84.06 95 GLY A C 1
ATOM 800 O O . GLY A 1 95 ? 9.762 10.118 5.454 1.00 84.06 95 GLY A O 1
ATOM 801 N N . PHE A 1 96 ? 10.121 12.199 6.225 1.00 86.62 96 PHE A N 1
ATOM 802 C CA . PHE A 1 96 ? 10.904 12.668 5.088 1.00 86.62 96 PHE A CA 1
ATOM 803 C C . PHE A 1 96 ? 12.111 13.452 5.587 1.00 86.62 96 PHE A C 1
ATOM 805 O O . PHE A 1 96 ? 12.030 14.187 6.575 1.00 86.62 96 PHE A O 1
ATOM 812 N N . LEU A 1 97 ? 13.237 13.296 4.898 1.00 87.12 97 LEU A N 1
ATOM 813 C CA . LEU A 1 97 ? 14.396 14.145 5.094 1.00 87.12 97 LEU A CA 1
ATOM 814 C C . LEU A 1 97 ? 14.061 15.557 4.601 1.00 87.12 97 LEU A C 1
ATOM 816 O O . LEU A 1 97 ? 13.454 15.734 3.546 1.00 87.12 97 LEU A O 1
ATOM 820 N N . LEU A 1 98 ? 14.481 16.572 5.354 1.00 83.31 98 LEU A N 1
ATOM 821 C CA . LEU A 1 98 ? 14.292 17.955 4.934 1.00 83.31 98 LEU A CA 1
ATOM 822 C C . LEU A 1 98 ? 15.085 18.230 3.649 1.00 83.31 98 LEU A C 1
ATOM 824 O O . LEU A 1 98 ? 16.262 17.870 3.526 1.00 83.31 98 LEU A O 1
ATOM 828 N N . SER A 1 99 ? 14.440 18.915 2.705 1.00 76.88 99 SER A N 1
ATOM 829 C CA . SER A 1 99 ? 15.055 19.311 1.436 1.00 76.88 99 SER A CA 1
ATOM 830 C C . SER A 1 99 ? 16.284 20.195 1.650 1.00 76.88 99 SER A C 1
ATOM 832 O O . SER A 1 99 ? 17.275 20.059 0.931 1.00 76.88 99 SER A O 1
ATOM 834 N N . GLU A 1 100 ? 16.238 21.041 2.679 1.00 80.19 100 GLU A N 1
ATOM 835 C CA . GLU A 1 100 ? 17.338 21.856 3.179 1.00 80.19 100 GLU A CA 1
ATOM 836 C C . GLU A 1 100 ? 17.578 21.552 4.655 1.00 80.19 100 GLU A C 1
ATOM 838 O O . GLU A 1 100 ? 16.648 21.424 5.448 1.00 80.19 100 GLU A O 1
ATOM 843 N N . ASN A 1 101 ? 18.848 21.432 5.026 1.00 77.25 101 ASN A N 1
ATOM 844 C CA . ASN A 1 101 ? 19.261 21.123 6.384 1.00 77.25 101 ASN A CA 1
ATOM 845 C C . ASN A 1 101 ? 20.444 22.025 6.762 1.00 77.25 101 ASN A C 1
ATOM 847 O O . ASN A 1 101 ? 21.151 22.516 5.879 1.00 77.25 101 ASN A O 1
ATOM 851 N N . LYS A 1 102 ? 20.661 22.262 8.064 1.00 77.12 102 LYS A N 1
ATOM 852 C CA . LYS A 1 102 ? 21.786 23.089 8.548 1.00 77.12 102 LYS A CA 1
ATOM 853 C C . LYS A 1 102 ? 23.125 22.545 8.053 1.00 77.12 102 LYS A C 1
ATOM 855 O O . LYS A 1 102 ? 24.019 23.316 7.720 1.00 77.12 102 LYS A O 1
ATOM 860 N N . ASP A 1 103 ? 23.231 21.221 7.989 1.00 82.38 103 ASP A N 1
ATOM 861 C CA . ASP A 1 103 ? 24.295 20.526 7.281 1.00 82.38 103 ASP A CA 1
ATOM 862 C C . ASP A 1 103 ? 23.807 20.137 5.879 1.00 82.38 103 ASP A C 1
ATOM 864 O O . ASP A 1 103 ? 22.973 19.245 5.714 1.00 82.38 103 ASP A O 1
ATOM 868 N N . ILE A 1 104 ? 24.347 20.805 4.856 1.00 75.81 104 ILE A N 1
ATOM 869 C CA . ILE A 1 104 ? 24.002 20.561 3.450 1.00 75.81 104 ILE A CA 1
ATOM 870 C C . ILE A 1 104 ? 24.257 19.098 3.068 1.00 75.81 104 ILE A C 1
ATOM 872 O O . ILE A 1 104 ? 23.483 18.545 2.288 1.00 75.81 104 ILE A O 1
ATOM 876 N N . SER A 1 105 ? 25.283 18.452 3.635 1.00 79.94 105 SER A N 1
ATOM 877 C CA . SER A 1 105 ? 25.626 17.054 3.332 1.00 79.94 105 SER A CA 1
ATOM 878 C C . SER A 1 105 ? 24.596 16.038 3.842 1.00 79.94 105 SER A C 1
ATOM 880 O O . SER A 1 105 ? 24.628 14.878 3.439 1.00 79.94 105 SER A O 1
ATOM 882 N N . GLN A 1 106 ? 23.646 16.493 4.665 1.00 82.06 106 GLN A N 1
ATOM 883 C CA . GLN A 1 106 ? 22.532 15.716 5.214 1.00 82.06 106 GLN A CA 1
ATOM 884 C C . GLN A 1 106 ? 21.170 16.268 4.764 1.00 82.06 106 GLN A C 1
ATOM 886 O O . GLN A 1 106 ? 20.161 16.117 5.454 1.00 82.06 106 GLN A O 1
ATOM 891 N N . SER A 1 107 ? 21.136 16.964 3.627 1.00 89.88 107 SER A N 1
ATOM 892 C CA . SER A 1 107 ? 19.903 17.477 3.027 1.00 89.88 107 SER A CA 1
ATOM 893 C C . SER A 1 107 ? 19.427 16.573 1.893 1.00 89.88 107 SER A C 1
ATOM 895 O O . SER A 1 107 ? 20.236 15.990 1.164 1.00 89.88 107 SER A O 1
ATOM 897 N N . GLY A 1 108 ? 18.116 16.490 1.677 1.00 92.25 108 GLY A N 1
ATOM 898 C CA . GLY A 1 108 ? 17.587 15.725 0.547 1.00 92.25 108 GLY A CA 1
ATOM 899 C C . GLY A 1 108 ? 18.021 16.293 -0.810 1.00 92.25 108 GLY A C 1
ATOM 900 O O . GLY A 1 108 ? 18.226 15.535 -1.759 1.00 92.25 108 GLY A O 1
ATOM 901 N N . ARG A 1 109 ? 18.294 17.605 -0.906 1.00 93.44 109 ARG A N 1
ATOM 902 C CA . ARG A 1 109 ? 18.886 18.223 -2.109 1.00 93.44 109 ARG A CA 1
ATOM 903 C C . ARG A 1 109 ? 20.266 17.643 -2.431 1.00 93.44 109 ARG A C 1
ATOM 905 O O . ARG A 1 109 ? 20.558 17.379 -3.597 1.00 93.44 109 ARG A O 1
ATOM 912 N N . TYR A 1 110 ? 21.100 17.420 -1.416 1.00 94.25 110 TYR A N 1
ATOM 913 C CA . TYR A 1 110 ? 22.415 16.804 -1.595 1.00 94.25 110 TYR A CA 1
ATOM 914 C C . TYR A 1 110 ? 22.304 15.367 -2.113 1.00 94.25 110 TYR A C 1
ATOM 916 O O . TYR A 1 110 ? 22.964 15.025 -3.098 1.00 94.25 110 TYR A O 1
ATOM 924 N N . TYR A 1 111 ? 21.434 14.547 -1.516 1.00 95.62 111 TYR A N 1
ATOM 925 C CA . TYR A 1 111 ? 21.246 13.157 -1.946 1.00 95.62 111 TYR A CA 1
ATOM 926 C C . TYR A 1 111 ? 20.626 13.041 -3.340 1.00 95.62 111 TYR A C 1
ATOM 928 O O . TYR A 1 111 ? 21.092 12.231 -4.136 1.00 95.62 111 TYR A O 1
ATOM 936 N N . THR A 1 112 ? 19.687 13.923 -3.686 1.00 96.75 112 THR A N 1
ATOM 937 C CA . THR A 1 112 ? 19.151 14.039 -5.055 1.00 96.75 112 THR A CA 1
ATOM 938 C C . THR A 1 112 ? 20.267 14.345 -6.061 1.00 96.75 112 THR A C 1
ATOM 940 O O . THR A 1 112 ? 20.382 13.704 -7.102 1.00 96.75 112 THR A O 1
ATOM 943 N N . GLY A 1 113 ? 21.162 15.289 -5.740 1.00 96.25 113 GLY A N 1
ATOM 944 C CA . GLY A 1 113 ? 22.315 15.599 -6.591 1.00 96.25 113 GLY A CA 1
ATOM 945 C C . GLY A 1 113 ? 23.275 14.414 -6.763 1.00 96.25 113 GLY A C 1
ATOM 946 O O . GLY A 1 113 ? 23.785 14.183 -7.862 1.00 96.25 113 GLY A O 1
ATOM 947 N N . LYS A 1 114 ? 23.500 13.635 -5.697 1.00 96.81 114 LYS A N 1
ATOM 948 C CA . LYS A 1 114 ? 24.316 12.411 -5.734 1.00 96.81 114 LYS A CA 1
ATOM 949 C C . LYS A 1 114 ? 23.679 11.305 -6.571 1.00 96.81 114 LYS A C 1
ATOM 951 O O . LYS A 1 114 ? 24.387 10.680 -7.359 1.00 96.81 114 LYS A O 1
ATOM 956 N N . GLU A 1 115 ? 22.375 11.088 -6.425 1.00 97.38 115 GLU A N 1
ATOM 957 C CA . GLU A 1 115 ? 21.615 10.147 -7.249 1.00 97.38 115 GLU A CA 1
ATOM 958 C C . GLU A 1 115 ? 21.750 10.510 -8.731 1.00 97.38 115 GLU A C 1
ATOM 960 O O . GLU A 1 115 ? 22.207 9.683 -9.522 1.00 97.38 115 GLU A O 1
ATOM 965 N N . ASN A 1 116 ? 21.484 11.770 -9.087 1.00 96.88 116 ASN A N 1
ATOM 966 C CA . ASN A 1 116 ? 21.589 12.255 -10.464 1.00 96.88 116 ASN A CA 1
ATOM 967 C C . ASN A 1 116 ? 22.994 12.057 -11.048 1.00 96.88 116 ASN A C 1
ATOM 969 O O . ASN A 1 116 ? 23.135 11.623 -12.192 1.00 96.88 116 ASN A O 1
ATOM 973 N N . MET A 1 117 ? 24.044 12.328 -10.266 1.00 97.25 117 MET A N 1
ATOM 974 C CA . MET A 1 117 ? 25.431 12.106 -10.687 1.00 97.25 117 MET A CA 1
ATOM 975 C C . MET A 1 117 ? 25.695 10.631 -11.027 1.00 97.25 117 MET A C 1
ATOM 977 O O . MET A 1 117 ? 26.243 10.338 -12.089 1.00 97.25 117 MET A O 1
ATOM 981 N N . ILE A 1 118 ? 25.292 9.702 -10.153 1.00 97.00 118 ILE A N 1
ATOM 982 C CA . ILE A 1 118 ? 25.496 8.256 -10.352 1.00 97.00 118 ILE A CA 1
ATOM 983 C C . ILE A 1 118 ? 2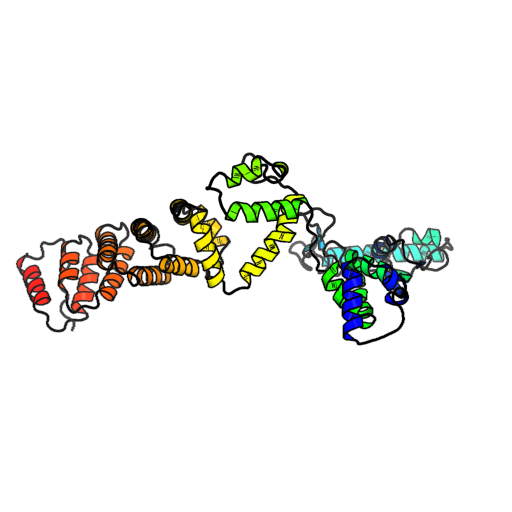4.697 7.758 -11.556 1.00 97.00 118 ILE A C 1
ATOM 985 O O . ILE A 1 118 ? 25.213 7.010 -12.390 1.00 97.00 118 ILE A O 1
ATOM 989 N N . GLN A 1 119 ? 23.442 8.181 -11.660 1.00 96.94 119 GLN A N 1
ATOM 990 C CA . GLN A 1 119 ? 22.556 7.778 -12.740 1.00 96.94 119 GLN A CA 1
ATOM 991 C C . GLN A 1 119 ? 23.053 8.279 -14.107 1.00 96.94 119 GLN A C 1
ATOM 993 O O . GLN A 1 119 ? 23.024 7.525 -15.080 1.00 96.94 119 GLN A O 1
ATOM 998 N N . ASN A 1 120 ? 23.552 9.517 -14.187 1.00 96.38 120 ASN A N 1
ATOM 999 C CA . ASN A 1 120 ? 24.121 10.072 -15.419 1.00 96.38 120 ASN A CA 1
ATOM 1000 C C . ASN A 1 120 ? 25.413 9.356 -15.827 1.00 96.38 120 ASN A C 1
ATOM 1002 O O . ASN A 1 120 ? 25.538 8.961 -16.984 1.00 96.38 120 ASN A O 1
ATOM 1006 N N . LEU A 1 121 ? 26.323 9.112 -14.878 1.00 97.38 121 LEU A N 1
ATOM 1007 C CA . LEU A 1 121 ? 27.558 8.368 -15.141 1.00 97.38 121 LEU A CA 1
ATOM 1008 C C . LEU A 1 121 ? 27.267 6.943 -15.638 1.00 97.38 121 LEU A C 1
ATOM 1010 O O . LEU A 1 121 ? 27.887 6.471 -16.586 1.00 97.38 121 LEU A O 1
ATOM 1014 N N . SER A 1 122 ? 26.292 6.262 -15.030 1.00 97.38 122 SER A N 1
ATOM 1015 C CA . SER A 1 122 ? 25.901 4.905 -15.440 1.00 97.38 122 SER A CA 1
ATOM 1016 C C . SER A 1 122 ? 25.374 4.873 -16.879 1.00 97.38 122 SER A C 1
ATOM 1018 O O . SER A 1 122 ? 25.668 3.940 -17.627 1.00 97.38 122 SER A O 1
ATOM 1020 N N . MET A 1 123 ? 24.625 5.904 -17.286 1.00 96.31 123 MET A N 1
ATOM 1021 C CA . MET A 1 123 ? 24.119 6.044 -18.654 1.00 96.31 123 MET A CA 1
ATOM 1022 C C . MET A 1 123 ? 25.233 6.379 -19.658 1.00 96.31 123 MET A C 1
ATOM 1024 O O . MET A 1 123 ? 25.231 5.847 -20.766 1.00 96.31 123 MET A O 1
ATOM 1028 N N . GLU A 1 124 ? 26.195 7.222 -19.279 1.00 97.00 124 GLU A N 1
ATOM 1029 C CA . GLU A 1 124 ? 27.375 7.538 -20.096 1.00 97.00 124 GLU A CA 1
ATOM 1030 C C . GLU A 1 124 ? 28.206 6.279 -20.376 1.00 97.00 124 GLU A C 1
ATOM 1032 O O . GLU A 1 124 ? 28.426 5.935 -21.537 1.00 97.00 124 GLU A O 1
ATOM 1037 N N . VAL A 1 125 ? 28.548 5.521 -19.329 1.00 97.88 125 VAL A N 1
ATOM 1038 C CA . VAL A 1 125 ? 29.279 4.246 -19.444 1.00 97.88 125 VAL A CA 1
ATOM 1039 C C . VAL A 1 125 ? 28.503 3.230 -20.289 1.00 97.88 125 VAL A C 1
ATOM 1041 O O . VAL A 1 125 ? 29.088 2.478 -21.069 1.00 97.88 125 VAL A O 1
ATOM 1044 N N . TYR A 1 126 ? 27.176 3.182 -20.155 1.00 98.12 126 TYR A N 1
ATOM 1045 C CA . TYR A 1 126 ? 26.333 2.322 -20.985 1.00 98.12 126 TYR A CA 1
ATOM 1046 C C . TYR A 1 126 ? 26.422 2.691 -22.474 1.00 98.12 126 TYR A C 1
ATOM 1048 O O . TYR A 1 126 ? 26.622 1.798 -23.301 1.00 98.12 126 TYR A O 1
ATOM 1056 N N . LYS A 1 127 ? 26.318 3.984 -22.812 1.00 97.19 127 LYS A N 1
ATOM 1057 C CA . LYS A 1 127 ? 26.407 4.488 -24.194 1.00 97.19 127 LYS A CA 1
ATOM 1058 C C . LYS A 1 127 ? 27.798 4.255 -24.789 1.00 97.19 127 LYS A C 1
ATOM 1060 O O . LYS A 1 127 ? 27.886 3.687 -25.871 1.00 97.19 127 LYS A O 1
ATOM 1065 N N . GLU A 1 128 ? 28.863 4.535 -24.037 1.00 98.19 128 GLU A N 1
ATOM 1066 C CA . GLU A 1 128 ? 30.249 4.257 -24.448 1.00 98.19 128 GLU A CA 1
ATOM 1067 C C . GLU A 1 128 ? 30.442 2.783 -24.844 1.00 98.19 128 GLU A C 1
ATOM 1069 O O . GLU A 1 128 ? 31.042 2.465 -25.872 1.00 98.19 128 GLU A O 1
ATOM 1074 N N . ARG A 1 129 ? 29.883 1.855 -24.058 1.00 98.25 129 ARG A N 1
ATOM 1075 C CA . ARG A 1 129 ? 29.965 0.419 -24.357 1.00 98.25 129 ARG A CA 1
ATOM 1076 C C . ARG A 1 129 ? 29.212 0.041 -25.626 1.00 98.25 129 ARG A C 1
ATOM 1078 O O . ARG A 1 129 ? 29.697 -0.804 -26.379 1.00 98.25 129 ARG A O 1
ATOM 1085 N N . LEU A 1 130 ? 28.037 0.626 -25.854 1.00 97.62 130 LEU A N 1
ATOM 1086 C CA . LEU A 1 130 ? 27.290 0.403 -27.091 1.00 97.62 130 LEU A CA 1
ATOM 1087 C C . LEU A 1 130 ? 28.058 0.926 -28.307 1.00 97.62 130 LEU A C 1
ATOM 1089 O O . LEU A 1 130 ? 28.174 0.200 -29.294 1.00 97.62 130 LEU A O 1
ATOM 1093 N N . ASP A 1 131 ? 28.628 2.128 -28.209 1.00 98.06 131 ASP A N 1
ATOM 1094 C CA . ASP A 1 131 ? 29.413 2.755 -29.278 1.00 98.06 131 ASP A CA 1
ATOM 1095 C C . ASP A 1 131 ? 30.679 1.945 -29.603 1.00 98.06 131 ASP A C 1
ATOM 1097 O O . ASP A 1 131 ? 31.088 1.848 -30.761 1.00 98.06 131 ASP A O 1
ATOM 1101 N N . ALA A 1 132 ? 31.256 1.273 -28.602 1.00 98.31 132 ALA A N 1
ATOM 1102 C CA . ALA A 1 132 ? 32.357 0.323 -28.768 1.00 98.31 132 ALA A CA 1
ATOM 1103 C C . ALA A 1 132 ? 31.935 -1.050 -29.343 1.00 98.31 132 ALA A C 1
ATOM 1105 O O . ALA A 1 132 ? 32.777 -1.935 -29.508 1.00 98.31 132 ALA A O 1
ATOM 1106 N N . GLY A 1 133 ? 30.648 -1.268 -29.632 1.00 97.75 133 GLY A N 1
ATOM 1107 C CA . GLY A 1 133 ? 30.124 -2.522 -30.184 1.00 97.75 133 GLY A CA 1
ATOM 1108 C C . GLY A 1 133 ? 29.967 -3.661 -29.167 1.00 97.75 133 GLY A C 1
ATOM 1109 O O . GLY A 1 133 ? 29.820 -4.821 -29.563 1.00 97.75 133 GLY A O 1
ATOM 1110 N N . ILE A 1 134 ? 29.993 -3.373 -27.861 1.00 98.19 134 ILE A N 1
ATOM 1111 C CA . ILE A 1 134 ? 29.789 -4.382 -26.812 1.00 98.19 134 ILE A CA 1
ATOM 1112 C C . ILE A 1 134 ? 28.333 -4.863 -26.834 1.00 98.19 134 ILE A C 1
ATOM 1114 O O . ILE A 1 134 ? 27.390 -4.085 -26.973 1.00 98.19 134 ILE A O 1
ATOM 1118 N N . ALA A 1 135 ? 28.133 -6.172 -26.652 1.00 97.81 135 ALA A N 1
ATOM 1119 C CA . ALA A 1 135 ? 26.804 -6.773 -26.647 1.00 97.81 135 ALA A CA 1
ATOM 1120 C C . ALA A 1 135 ? 25.879 -6.113 -25.606 1.00 97.81 135 ALA A C 1
ATOM 1122 O O . ALA A 1 135 ? 26.252 -5.950 -24.441 1.00 97.81 135 ALA A O 1
ATOM 1123 N N . ARG A 1 136 ? 24.630 -5.816 -25.996 1.00 97.00 136 ARG A N 1
ATOM 1124 C CA . ARG A 1 136 ? 23.627 -5.120 -25.160 1.00 97.00 136 ARG A CA 1
ATOM 1125 C C . ARG A 1 136 ? 23.435 -5.749 -23.778 1.00 97.00 136 ARG A C 1
ATOM 1127 O O . ARG A 1 136 ? 23.286 -5.044 -22.783 1.00 97.00 136 ARG A O 1
ATOM 1134 N N . GLU A 1 137 ? 23.491 -7.079 -23.692 1.00 96.00 137 GLU A N 1
ATOM 1135 C CA . GLU A 1 137 ? 23.358 -7.790 -22.417 1.00 96.00 137 GLU A CA 1
ATOM 1136 C C . GLU A 1 137 ? 24.530 -7.625 -21.452 1.00 96.00 137 GLU A C 1
ATOM 1138 O O . GLU A 1 137 ? 24.350 -7.788 -20.245 1.00 96.00 137 GLU A O 1
ATOM 1143 N N . GLN A 1 138 ? 25.698 -7.249 -21.967 1.00 97.31 138 GLN A N 1
ATOM 1144 C CA . GLN A 1 138 ? 26.860 -6.883 -21.168 1.00 97.31 138 GLN A CA 1
ATOM 1145 C C . GLN A 1 138 ? 26.917 -5.376 -20.914 1.00 97.31 138 GLN A C 1
ATOM 1147 O O . GLN A 1 138 ? 27.240 -4.978 -19.797 1.00 97.31 138 GLN A O 1
ATOM 1152 N N . ALA A 1 139 ? 26.563 -4.552 -21.906 1.00 97.62 139 ALA A N 1
ATOM 1153 C CA . ALA A 1 139 ? 26.617 -3.095 -21.801 1.00 97.62 139 ALA A CA 1
ATOM 1154 C C . ALA A 1 139 ? 25.803 -2.569 -20.608 1.00 97.62 139 ALA A C 1
ATOM 1156 O O . ALA A 1 139 ? 26.287 -1.743 -19.837 1.00 97.62 139 ALA A O 1
ATOM 1157 N N . ARG A 1 140 ? 24.599 -3.116 -20.406 1.00 95.62 140 ARG A N 1
ATOM 1158 C CA . ARG A 1 140 ? 23.618 -2.675 -19.399 1.00 95.62 140 ARG A CA 1
ATOM 1159 C C . ARG A 1 140 ? 23.923 -3.022 -17.936 1.00 95.62 140 ARG A C 1
ATOM 1161 O O . ARG A 1 140 ? 23.089 -2.736 -17.084 1.00 95.62 140 ARG A O 1
ATOM 1168 N N . LYS A 1 141 ? 25.017 -3.735 -17.641 1.00 94.81 141 LYS A N 1
ATOM 1169 C CA . LYS A 1 141 ? 25.259 -4.348 -16.315 1.00 94.81 141 LYS A CA 1
ATOM 1170 C C . LYS A 1 141 ? 25.222 -3.355 -15.151 1.00 94.81 141 LYS A C 1
ATOM 1172 O O . LYS A 1 141 ? 24.815 -3.745 -14.064 1.00 94.81 141 LYS A O 1
ATOM 1177 N N . ASP A 1 142 ? 25.622 -2.113 -15.406 1.00 95.50 142 ASP A N 1
ATOM 1178 C CA . ASP A 1 142 ? 25.718 -1.061 -14.391 1.00 95.50 142 ASP A CA 1
ATOM 1179 C C . ASP A 1 142 ? 24.511 -0.115 -14.391 1.00 95.50 142 ASP A C 1
ATOM 1181 O O . ASP A 1 142 ? 24.489 0.847 -13.628 1.00 95.50 142 ASP A O 1
ATOM 1185 N N . LEU A 1 143 ? 23.494 -0.368 -15.227 1.00 96.56 143 LEU A N 1
ATOM 1186 C CA . LEU A 1 143 ? 22.272 0.426 -15.174 1.00 96.56 143 LEU A CA 1
ATOM 1187 C C . LEU A 1 143 ? 21.582 0.216 -13.815 1.00 96.56 143 LEU A C 1
ATOM 1189 O O . LEU A 1 143 ? 21.353 -0.930 -13.411 1.00 96.56 143 LEU A O 1
ATOM 1193 N N . PRO A 1 144 ? 21.238 1.302 -13.102 1.00 96.31 144 PRO A N 1
ATOM 1194 C CA . PRO A 1 144 ? 20.681 1.214 -11.761 1.00 96.31 144 PRO A CA 1
ATOM 1195 C C . PRO A 1 144 ? 19.271 0.620 -11.785 1.00 96.31 144 PRO A C 1
ATOM 1197 O O . PRO A 1 144 ? 18.558 0.703 -12.789 1.00 96.31 144 PRO A O 1
ATOM 1200 N N . LEU A 1 145 ? 18.826 0.081 -10.645 1.00 96.94 145 LEU A N 1
ATOM 1201 C CA . LEU A 1 145 ? 17.465 -0.450 -10.504 1.00 96.94 145 LEU A CA 1
ATOM 1202 C C . LEU A 1 145 ? 16.371 0.619 -10.677 1.00 96.94 145 LEU A C 1
ATOM 1204 O O . LEU A 1 145 ? 15.225 0.262 -10.924 1.00 96.94 145 LEU A O 1
ATOM 1208 N N . SER A 1 146 ? 16.716 1.906 -10.600 1.00 97.06 146 SER A N 1
ATOM 1209 C CA . SER A 1 146 ? 15.797 3.001 -10.915 1.00 97.06 146 SER A CA 1
ATOM 1210 C C . SER A 1 146 ? 15.476 3.111 -12.411 1.00 97.06 146 SER A C 1
ATOM 1212 O O . SER A 1 146 ? 14.525 3.797 -12.773 1.00 97.06 146 SER A O 1
ATOM 1214 N N . THR A 1 147 ? 16.224 2.439 -13.296 1.00 97.31 147 THR A N 1
ATOM 1215 C CA . THR A 1 147 ? 15.964 2.449 -14.745 1.00 97.31 147 THR A CA 1
ATOM 1216 C C . THR A 1 147 ? 14.584 1.866 -15.047 1.00 97.31 147 THR A C 1
ATOM 1218 O O . THR A 1 147 ? 14.228 0.792 -14.548 1.00 97.31 147 THR A O 1
ATOM 1221 N N . TYR A 1 148 ? 13.811 2.553 -15.887 1.00 98.19 148 TYR A N 1
ATOM 1222 C CA . TYR A 1 148 ? 12.480 2.097 -16.274 1.00 98.19 148 TYR A CA 1
ATOM 1223 C C . TYR A 1 148 ? 12.528 0.883 -17.210 1.00 98.19 148 TYR A C 1
ATOM 1225 O O . TYR A 1 148 ? 13.322 0.805 -18.147 1.00 98.19 148 TYR A O 1
ATOM 1233 N N . THR A 1 149 ? 11.594 -0.038 -16.992 1.00 97.62 149 THR A N 1
ATOM 1234 C CA . THR A 1 149 ? 11.206 -1.089 -17.936 1.00 97.62 149 THR A CA 1
ATOM 1235 C C . THR A 1 149 ? 9.756 -0.879 -18.368 1.00 97.62 149 THR A C 1
ATOM 1237 O O . THR A 1 149 ? 9.018 -0.077 -17.785 1.00 97.62 149 THR A O 1
ATOM 1240 N N . MET A 1 150 ? 9.339 -1.594 -19.407 1.00 97.88 150 MET A N 1
ATOM 1241 C CA . MET A 1 150 ? 7.944 -1.668 -19.828 1.00 97.88 150 MET A CA 1
ATOM 1242 C C . MET A 1 150 ? 7.503 -3.120 -19.873 1.00 97.88 150 MET A C 1
ATOM 1244 O O . MET A 1 150 ? 8.273 -3.996 -20.264 1.00 97.88 150 MET A O 1
ATOM 1248 N N . ALA A 1 151 ? 6.255 -3.385 -19.512 1.00 97.94 151 ALA A N 1
ATOM 1249 C CA . ALA A 1 151 ? 5.723 -4.734 -19.554 1.00 97.94 151 ALA A CA 1
ATOM 1250 C C . ALA A 1 151 ? 4.232 -4.765 -19.873 1.00 97.94 151 ALA A C 1
ATOM 1252 O O . ALA A 1 151 ? 3.458 -3.891 -19.473 1.00 97.94 151 ALA A O 1
ATOM 1253 N N . TYR A 1 152 ? 3.822 -5.833 -20.551 1.00 98.69 152 TYR A N 1
ATOM 1254 C CA . TYR A 1 152 ? 2.438 -6.273 -20.541 1.00 98.69 152 TYR A CA 1
ATOM 1255 C C . TYR A 1 152 ? 2.212 -7.179 -19.338 1.00 98.69 152 TYR A C 1
ATOM 1257 O O . TYR A 1 152 ? 2.895 -8.192 -19.179 1.00 98.69 152 TYR A O 1
ATOM 1265 N N . TRP A 1 153 ? 1.222 -6.831 -18.523 1.00 98.62 153 TRP A N 1
ATOM 1266 C CA . TRP A 1 153 ? 0.817 -7.592 -17.348 1.00 98.62 153 TRP A CA 1
ATOM 1267 C C . TRP A 1 153 ? -0.669 -7.933 -17.456 1.00 98.62 153 TRP A C 1
ATOM 1269 O O . TRP A 1 153 ? -1.516 -7.039 -17.436 1.00 98.62 153 TRP A O 1
ATOM 1279 N N . LYS A 1 154 ? -0.996 -9.217 -17.626 1.00 98.69 154 LYS A N 1
ATOM 1280 C CA . LYS A 1 154 ? -2.377 -9.714 -17.709 1.00 98.69 154 LYS A CA 1
ATOM 1281 C C . LYS A 1 154 ? -2.711 -10.536 -16.470 1.00 98.69 154 LYS A C 1
ATOM 1283 O O . LYS A 1 154 ? -1.985 -11.479 -16.163 1.00 98.69 154 LYS A O 1
ATOM 1288 N N . CYS A 1 155 ? -3.810 -10.209 -15.803 1.00 98.12 155 CYS A N 1
ATOM 1289 C CA . CYS A 1 155 ? -4.241 -10.862 -14.571 1.00 98.12 155 CYS A CA 1
ATOM 1290 C C . CYS A 1 155 ? -5.772 -10.955 -14.529 1.00 98.12 155 CYS A C 1
ATOM 1292 O O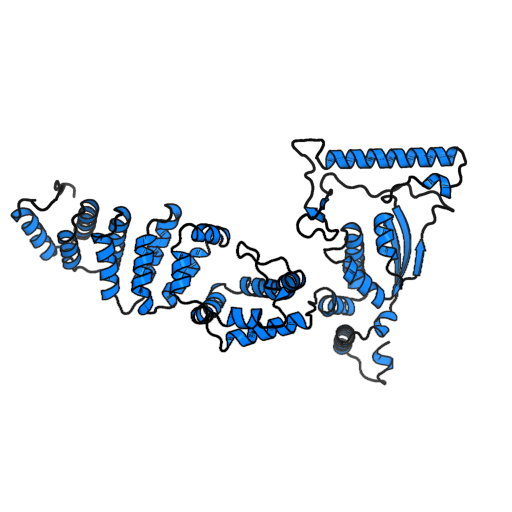 . CYS A 1 155 ? -6.459 -10.032 -14.982 1.00 98.12 155 CYS A O 1
ATOM 1294 N N . ASP A 1 156 ? -6.312 -12.047 -13.991 1.00 98.69 156 ASP A N 1
ATOM 1295 C CA . ASP A 1 156 ? -7.737 -12.119 -13.675 1.00 98.69 156 ASP A CA 1
ATOM 1296 C C . ASP A 1 156 ? -8.087 -11.247 -12.458 1.00 98.69 156 ASP A C 1
ATOM 1298 O O . ASP A 1 156 ? -7.223 -10.852 -11.670 1.00 98.69 156 ASP A O 1
ATOM 1302 N N . LEU A 1 157 ? -9.369 -10.923 -12.297 1.00 98.62 157 LEU A N 1
ATOM 1303 C CA . LEU A 1 157 ? -9.827 -9.990 -11.277 1.00 98.62 157 LEU A CA 1
ATOM 1304 C C . LEU A 1 157 ? -9.617 -10.537 -9.861 1.00 98.62 157 LEU A C 1
ATOM 1306 O O . LEU A 1 157 ? -9.307 -9.752 -8.972 1.00 98.62 157 LEU A O 1
ATOM 1310 N N . HIS A 1 158 ? -9.724 -11.847 -9.618 1.00 98.56 158 HIS A N 1
ATOM 1311 C CA . HIS A 1 158 ? -9.468 -12.393 -8.282 1.00 98.56 158 HIS A CA 1
ATOM 1312 C C . HIS A 1 158 ? -8.011 -12.161 -7.862 1.00 98.56 158 HIS A C 1
ATOM 1314 O O . HIS A 1 158 ? -7.747 -11.619 -6.781 1.00 98.56 158 HIS A O 1
ATOM 1320 N N . ASN A 1 159 ? -7.074 -12.520 -8.736 1.00 98.62 159 ASN A N 1
ATOM 1321 C CA . ASN A 1 159 ? -5.647 -12.342 -8.496 1.00 98.62 159 ASN A CA 1
ATOM 1322 C C . ASN A 1 159 ? -5.236 -10.861 -8.500 1.00 98.62 159 ASN A C 1
ATOM 1324 O O . ASN A 1 159 ? -4.369 -10.461 -7.721 1.00 98.62 159 ASN A O 1
ATOM 1328 N N . LEU A 1 160 ? -5.904 -10.017 -9.290 1.00 98.69 160 LEU A N 1
ATOM 1329 C CA . LEU A 1 160 ? -5.724 -8.568 -9.243 1.00 98.69 160 LEU A CA 1
ATOM 1330 C C . LEU A 1 160 ? -6.164 -7.981 -7.896 1.00 98.69 160 LEU A C 1
ATOM 1332 O O . LEU A 1 160 ? -5.434 -7.184 -7.316 1.00 98.69 160 LEU A O 1
ATOM 1336 N N . LEU A 1 161 ? -7.313 -8.392 -7.354 1.00 98.50 161 LEU A N 1
ATOM 1337 C CA . LEU A 1 161 ? -7.751 -7.955 -6.024 1.00 98.50 161 LEU A CA 1
ATOM 1338 C C . LEU A 1 161 ? -6.779 -8.420 -4.929 1.00 98.50 161 LEU A C 1
ATOM 1340 O O . LEU A 1 161 ? -6.535 -7.692 -3.968 1.00 98.50 161 LEU A O 1
ATOM 1344 N N . HIS A 1 162 ? -6.174 -9.603 -5.077 1.00 98.31 162 HIS A N 1
ATOM 1345 C CA . HIS A 1 162 ? -5.105 -10.036 -4.178 1.00 98.31 162 HIS A CA 1
ATOM 1346 C C . HIS A 1 162 ? -3.858 -9.142 -4.285 1.00 98.31 162 HIS A C 1
ATOM 1348 O O . HIS A 1 162 ? -3.359 -8.685 -3.253 1.00 98.31 162 HIS A O 1
ATOM 1354 N N . PHE A 1 163 ? -3.404 -8.826 -5.504 1.00 98.56 163 PHE A N 1
ATOM 1355 C CA . PHE A 1 163 ? -2.331 -7.854 -5.737 1.00 98.56 163 PHE A CA 1
ATOM 1356 C C . PHE A 1 163 ? -2.631 -6.520 -5.049 1.00 98.56 163 PHE A C 1
ATOM 1358 O O . PHE A 1 163 ? -1.803 -6.032 -4.282 1.00 98.56 163 PHE A O 1
ATOM 1365 N N . LEU A 1 164 ? -3.832 -5.976 -5.252 1.00 98.50 164 LEU A N 1
ATOM 1366 C CA . LEU A 1 164 ? -4.257 -4.716 -4.648 1.00 98.50 164 LEU A CA 1
ATOM 1367 C C . LEU A 1 164 ? -4.257 -4.793 -3.119 1.00 98.50 164 LEU A C 1
ATOM 1369 O O . LEU A 1 164 ? -3.701 -3.906 -2.486 1.00 98.50 164 LEU A O 1
ATOM 1373 N N . SER A 1 165 ? -4.755 -5.883 -2.522 1.00 96.94 165 SER A N 1
ATOM 1374 C CA . SER A 1 165 ? -4.752 -6.039 -1.056 1.00 96.94 165 SER A CA 1
ATOM 1375 C C . SER A 1 165 ? -3.351 -6.013 -0.437 1.00 96.94 165 SER A C 1
ATOM 1377 O O . SER A 1 165 ? -3.193 -5.531 0.672 1.00 96.94 165 SER A O 1
ATOM 1379 N N . LEU A 1 166 ? -2.329 -6.495 -1.154 1.00 96.44 166 LEU A N 1
ATOM 1380 C CA . LEU A 1 166 ? -0.945 -6.503 -0.666 1.00 96.44 166 LEU A CA 1
ATOM 1381 C C . LEU A 1 166 ? -0.162 -5.240 -1.027 1.00 96.44 166 LEU A C 1
ATOM 1383 O O . LEU A 1 166 ? 0.841 -4.937 -0.387 1.00 96.44 166 LEU A O 1
ATOM 1387 N N . ARG A 1 167 ? -0.529 -4.563 -2.120 1.00 97.50 167 ARG A N 1
ATOM 1388 C CA . ARG A 1 167 ? 0.238 -3.431 -2.658 1.00 97.50 167 ARG A CA 1
ATOM 1389 C C . ARG A 1 167 ? -0.370 -2.077 -2.327 1.00 97.50 167 ARG A C 1
ATOM 1391 O O . ARG A 1 167 ? 0.360 -1.101 -2.367 1.00 97.50 167 ARG A O 1
ATOM 1398 N N . MET A 1 168 ? -1.647 -2.011 -1.956 1.00 96.44 168 MET A N 1
ATOM 1399 C CA . MET A 1 168 ? -2.258 -0.800 -1.394 1.00 96.44 168 MET A CA 1
ATOM 1400 C C . MET A 1 168 ? -1.958 -0.620 0.104 1.00 96.44 168 MET A C 1
ATOM 1402 O O . MET A 1 168 ? -2.200 0.456 0.641 1.00 96.44 168 MET A O 1
ATOM 1406 N N . ASP A 1 169 ? -1.414 -1.648 0.760 1.00 91.00 169 ASP A N 1
ATOM 1407 C CA . ASP A 1 169 ? -1.067 -1.638 2.182 1.00 91.00 169 ASP A CA 1
ATOM 1408 C C . ASP A 1 169 ? 0.002 -0.579 2.526 1.00 91.00 169 ASP A C 1
ATOM 1410 O O . ASP A 1 169 ? 0.920 -0.303 1.741 1.00 91.00 169 ASP A O 1
ATOM 1414 N N . SER A 1 170 ? -0.088 0.017 3.716 1.00 87.00 170 SER A N 1
ATOM 1415 C CA . SER A 1 170 ? 0.856 1.037 4.192 1.00 87.00 170 SER A CA 1
ATOM 1416 C C . SER A 1 170 ? 2.291 0.519 4.342 1.00 87.00 170 SER A C 1
ATOM 1418 O O . SER A 1 170 ? 3.231 1.305 4.208 1.00 87.00 170 SER A O 1
ATOM 1420 N N . HIS A 1 171 ? 2.479 -0.786 4.544 1.00 85.06 171 HIS A N 1
ATOM 1421 C CA . HIS A 1 171 ? 3.791 -1.432 4.622 1.00 85.06 171 HIS A CA 1
ATOM 1422 C C . HIS A 1 171 ? 4.416 -1.689 3.244 1.00 85.06 171 HIS A C 1
ATOM 1424 O O . HIS A 1 171 ? 5.613 -1.956 3.151 1.00 85.06 171 HIS A O 1
ATOM 1430 N N . ALA A 1 172 ? 3.642 -1.620 2.154 1.00 90.12 172 ALA A N 1
ATOM 1431 C CA . ALA A 1 172 ? 4.206 -1.710 0.812 1.00 90.12 172 ALA A CA 1
ATOM 1432 C C . ALA A 1 172 ? 5.046 -0.463 0.493 1.00 90.12 172 ALA A C 1
ATOM 1434 O O . ALA A 1 172 ? 4.731 0.645 0.926 1.00 90.12 172 ALA A O 1
ATOM 1435 N N . GLN A 1 173 ? 6.102 -0.625 -0.308 1.00 92.19 173 GLN A N 1
ATOM 1436 C CA . GLN A 1 173 ? 6.912 0.508 -0.753 1.00 92.19 173 GLN A CA 1
ATOM 1437 C C . GLN A 1 173 ? 6.029 1.534 -1.487 1.00 92.19 173 GLN A C 1
ATOM 1439 O O . GLN A 1 173 ? 5.146 1.149 -2.262 1.00 92.19 173 GLN A O 1
ATOM 1444 N N . LEU A 1 174 ? 6.256 2.834 -1.257 1.00 92.81 174 LEU A N 1
ATOM 1445 C CA . LEU A 1 174 ? 5.387 3.893 -1.786 1.00 92.81 174 LEU A CA 1
ATOM 1446 C C . LEU A 1 174 ? 5.220 3.793 -3.305 1.00 92.81 174 LEU A C 1
ATOM 1448 O O . LEU A 1 174 ? 4.123 3.996 -3.813 1.00 92.81 174 LEU A O 1
ATOM 1452 N N . GLU A 1 175 ? 6.284 3.448 -4.024 1.00 95.50 175 GLU A N 1
ATOM 1453 C CA . GLU A 1 175 ? 6.302 3.400 -5.482 1.00 95.50 175 GLU A CA 1
ATOM 1454 C C . GLU A 1 175 ? 5.302 2.369 -6.014 1.00 95.50 175 GLU A C 1
ATOM 1456 O O . GLU A 1 175 ? 4.398 2.730 -6.767 1.00 95.50 175 GLU A O 1
ATOM 1461 N N . ILE A 1 176 ? 5.380 1.109 -5.567 1.00 97.19 176 ILE A N 1
ATOM 1462 C CA . ILE A 1 176 ? 4.420 0.075 -5.986 1.00 97.19 176 ILE A CA 1
ATOM 1463 C C . ILE A 1 176 ? 3.010 0.363 -5.462 1.00 97.19 176 ILE A C 1
ATOM 1465 O O . ILE A 1 176 ? 2.028 0.053 -6.142 1.00 97.19 176 ILE A O 1
ATOM 1469 N N . ARG A 1 177 ? 2.899 1.006 -4.293 1.00 96.81 177 ARG A N 1
ATOM 1470 C CA . ARG A 1 177 ? 1.617 1.444 -3.743 1.00 96.81 177 ARG A CA 1
ATOM 1471 C C . ARG A 1 177 ? 0.949 2.504 -4.605 1.00 96.81 177 ARG A C 1
ATOM 1473 O O . ARG A 1 177 ? -0.257 2.420 -4.815 1.00 96.81 177 ARG A O 1
ATOM 1480 N N . SER A 1 178 ? 1.700 3.442 -5.171 1.00 97.12 178 SER A N 1
ATOM 1481 C CA . SER A 1 178 ? 1.173 4.438 -6.109 1.00 97.12 178 SER A CA 1
ATOM 1482 C C . SER A 1 178 ? 0.585 3.778 -7.360 1.00 97.12 178 SER A C 1
ATOM 1484 O O . SER A 1 178 ? -0.543 4.093 -7.739 1.00 97.12 178 SER A O 1
ATOM 1486 N N . TYR A 1 179 ? 1.272 2.786 -7.944 1.00 98.44 179 TYR A N 1
ATOM 1487 C CA . TYR A 1 179 ? 0.707 2.002 -9.053 1.00 98.44 179 TYR A CA 1
ATOM 1488 C C . TYR A 1 179 ? -0.556 1.241 -8.636 1.00 98.44 179 TYR A C 1
ATOM 1490 O O . TYR A 1 179 ? -1.558 1.267 -9.352 1.00 98.44 179 TYR A O 1
ATOM 1498 N N . ALA A 1 180 ? -0.530 0.575 -7.479 1.00 98.38 180 ALA A N 1
ATOM 1499 C CA . ALA A 1 180 ? -1.675 -0.177 -6.976 1.00 98.38 180 ALA A CA 1
ATOM 1500 C C . ALA A 1 180 ? -2.885 0.729 -6.702 1.00 98.38 180 ALA A C 1
ATOM 1502 O O . ALA A 1 180 ? -4.000 0.371 -7.068 1.00 98.38 180 ALA A O 1
ATOM 1503 N N . ASN A 1 181 ? -2.672 1.921 -6.141 1.00 98.25 181 ASN A N 1
ATOM 1504 C CA . ASN A 1 181 ? -3.723 2.904 -5.895 1.00 98.25 181 ASN A CA 1
ATOM 1505 C C . ASN A 1 181 ? -4.370 3.394 -7.192 1.00 98.25 181 ASN A C 1
ATOM 1507 O O . ASN A 1 181 ? -5.594 3.462 -7.251 1.00 98.25 181 ASN A O 1
ATOM 1511 N N . ILE A 1 182 ? -3.591 3.673 -8.241 1.00 98.38 182 ILE A N 1
ATOM 1512 C CA . ILE A 1 182 ? -4.148 4.046 -9.552 1.00 98.38 182 ILE A CA 1
ATOM 1513 C C . ILE A 1 182 ? -4.951 2.876 -10.135 1.00 98.38 182 ILE A C 1
ATOM 1515 O O . ILE A 1 182 ? -6.098 3.044 -10.550 1.00 98.38 182 ILE A O 1
ATOM 1519 N N . ILE A 1 183 ? -4.391 1.662 -10.122 1.00 98.56 183 ILE A N 1
ATOM 1520 C CA . ILE A 1 183 ? -5.083 0.480 -10.651 1.00 98.56 183 ILE A CA 1
ATOM 1521 C C . ILE A 1 183 ? -6.389 0.219 -9.889 1.00 98.56 183 ILE A C 1
ATOM 1523 O O . ILE A 1 183 ? -7.422 -0.014 -10.515 1.00 98.56 183 ILE A O 1
ATOM 1527 N N . GLY A 1 184 ? -6.369 0.275 -8.559 1.00 98.31 184 GLY A N 1
ATOM 1528 C CA . GLY A 1 184 ? -7.542 0.060 -7.716 1.00 98.31 184 GLY A CA 1
ATOM 1529 C C . GLY A 1 184 ? -8.585 1.165 -7.874 1.00 98.31 184 GLY A C 1
ATOM 1530 O O . GLY A 1 184 ? -9.696 0.911 -8.342 1.00 98.31 184 GLY A O 1
ATOM 1531 N N . ASN A 1 185 ? -8.211 2.399 -7.531 1.00 98.12 185 ASN A N 1
ATOM 1532 C CA . ASN A 1 185 ? -9.139 3.523 -7.397 1.00 98.12 185 ASN A CA 1
ATOM 1533 C C . ASN A 1 185 ? -9.585 4.108 -8.743 1.00 98.12 185 ASN A C 1
ATOM 1535 O O . ASN A 1 185 ? -10.702 4.611 -8.851 1.00 98.12 185 ASN A O 1
ATOM 1539 N N . GLU A 1 186 ? -8.744 4.061 -9.779 1.00 97.94 186 GLU A N 1
ATOM 1540 C CA . GLU A 1 186 ? -9.046 4.735 -11.047 1.00 97.94 186 GLU A CA 1
ATOM 1541 C C . GLU A 1 186 ? -9.445 3.796 -12.181 1.00 97.94 186 GLU A C 1
ATOM 1543 O O . GLU A 1 186 ? -10.083 4.259 -13.131 1.00 97.94 186 GLU A O 1
ATOM 1548 N N . ILE A 1 187 ? -9.098 2.508 -12.095 1.00 98.44 187 ILE A N 1
ATOM 1549 C CA . ILE A 1 187 ? -9.384 1.518 -13.141 1.00 98.44 187 ILE A CA 1
ATOM 1550 C C . ILE A 1 187 ? -10.391 0.484 -12.635 1.00 98.44 187 ILE A C 1
ATOM 1552 O O . ILE A 1 187 ? -11.505 0.409 -13.156 1.00 98.44 187 ILE A O 1
ATOM 1556 N N . VAL A 1 188 ? -10.041 -0.292 -11.606 1.00 98.38 188 VAL A N 1
ATOM 1557 C CA . VAL A 1 188 ? -10.899 -1.368 -11.082 1.00 98.38 188 VAL A CA 1
ATOM 1558 C C . VAL A 1 188 ? -12.201 -0.807 -10.517 1.00 98.38 188 VAL A C 1
ATOM 1560 O O . VAL A 1 188 ? -13.261 -1.336 -10.845 1.00 98.38 188 VAL A O 1
ATOM 1563 N N . ALA A 1 189 ? -12.154 0.291 -9.760 1.00 98.25 189 ALA A N 1
ATOM 1564 C CA . ALA A 1 189 ? -13.350 0.936 -9.218 1.00 98.25 189 ALA A CA 1
ATOM 1565 C C . ALA A 1 189 ? -14.341 1.384 -10.306 1.00 98.25 189 ALA A C 1
ATOM 1567 O O . ALA A 1 189 ? -15.553 1.300 -10.112 1.00 98.25 189 ALA A O 1
ATOM 1568 N N . LYS A 1 190 ? -13.842 1.820 -11.470 1.00 98.12 190 LYS A N 1
ATOM 1569 C CA . LYS A 1 190 ? -14.681 2.262 -12.596 1.00 98.12 190 LYS A CA 1
ATOM 1570 C C . LYS A 1 190 ? -15.218 1.091 -13.418 1.00 98.12 190 LYS A C 1
ATOM 1572 O O . LYS A 1 190 ? -16.374 1.121 -13.831 1.00 98.12 190 LYS A O 1
ATOM 1577 N N . LEU A 1 191 ? -14.396 0.068 -13.661 1.00 98.00 191 LEU A N 1
ATOM 1578 C CA . LEU A 1 191 ? -14.777 -1.090 -14.477 1.00 98.00 191 LEU A CA 1
ATOM 1579 C C . LEU A 1 191 ? -15.657 -2.092 -13.714 1.00 98.00 191 LEU A C 1
ATOM 1581 O O . LEU A 1 191 ? -16.551 -2.695 -14.306 1.00 98.00 191 LEU A O 1
ATOM 1585 N N . PHE A 1 192 ? -15.431 -2.261 -12.408 1.00 97.94 192 PHE A N 1
ATOM 1586 C CA . PHE A 1 192 ? -16.111 -3.250 -11.565 1.00 97.94 192 PHE A CA 1
ATOM 1587 C C . PHE A 1 192 ? -16.627 -2.632 -10.251 1.00 97.94 192 PHE A C 1
ATOM 1589 O O . PHE A 1 192 ? -16.258 -3.099 -9.172 1.00 97.94 192 PHE A O 1
ATOM 1596 N N . PRO A 1 193 ? -17.509 -1.614 -10.294 1.00 97.38 193 PRO A N 1
ATOM 1597 C CA . PRO A 1 193 ? -17.881 -0.824 -9.116 1.00 97.38 193 PRO A CA 1
ATOM 1598 C C . PRO A 1 193 ? -18.488 -1.655 -7.975 1.00 97.38 193 PRO A C 1
ATOM 1600 O O . PRO A 1 193 ? -18.110 -1.483 -6.821 1.00 97.38 193 PRO A O 1
ATOM 1603 N N . LEU A 1 194 ? -19.373 -2.614 -8.278 1.00 97.00 194 LEU A N 1
ATOM 1604 C CA . LEU A 1 194 ? -19.975 -3.481 -7.251 1.00 97.00 194 LEU A CA 1
ATOM 1605 C C . LEU A 1 194 ? -18.943 -4.413 -6.600 1.00 97.00 194 LEU A C 1
ATOM 1607 O O . LEU A 1 194 ? -18.999 -4.678 -5.400 1.00 97.00 194 LEU A O 1
ATOM 1611 N N . THR A 1 195 ? -17.989 -4.916 -7.388 1.00 98.12 195 THR A N 1
ATOM 1612 C CA . THR A 1 195 ? -16.891 -5.741 -6.876 1.00 98.12 195 THR A CA 1
ATOM 1613 C C . THR A 1 195 ? -15.918 -4.909 -6.056 1.00 98.12 195 THR A C 1
ATOM 1615 O O . THR A 1 195 ? -15.452 -5.394 -5.033 1.00 98.12 195 THR A O 1
ATOM 1618 N N . TRP A 1 196 ? -15.639 -3.673 -6.474 1.00 98.31 196 TRP A N 1
ATOM 1619 C CA . TRP A 1 196 ? -14.765 -2.751 -5.760 1.00 98.31 196 TRP A CA 1
ATOM 1620 C C . TRP A 1 196 ? -15.306 -2.418 -4.370 1.00 98.31 196 TRP A C 1
ATOM 1622 O O . TRP A 1 196 ? -14.593 -2.618 -3.393 1.00 98.31 196 TRP A O 1
ATOM 1632 N N . VAL A 1 197 ? -16.585 -2.043 -4.261 1.00 97.69 197 VAL A N 1
ATOM 1633 C CA . VAL A 1 197 ? -17.231 -1.801 -2.958 1.00 97.69 197 VAL A CA 1
ATOM 1634 C C . VAL A 1 197 ? -17.173 -3.055 -2.078 1.00 97.69 197 VAL A C 1
ATOM 1636 O O . VAL A 1 197 ? -16.739 -2.993 -0.932 1.00 97.69 197 VAL A O 1
ATOM 1639 N N . ALA A 1 198 ? -17.521 -4.229 -2.619 1.00 97.62 198 ALA A N 1
ATOM 1640 C CA . ALA A 1 198 ? -17.430 -5.480 -1.862 1.00 97.62 198 ALA A CA 1
ATOM 1641 C C . ALA A 1 198 ? -15.985 -5.822 -1.444 1.00 97.62 198 ALA A C 1
ATOM 1643 O O . ALA A 1 198 ? -15.762 -6.370 -0.366 1.00 97.62 198 ALA A O 1
ATOM 1644 N N . PHE A 1 199 ? -14.997 -5.525 -2.286 1.00 98.06 199 PHE A N 1
ATOM 1645 C CA . PHE A 1 199 ? -13.583 -5.711 -1.974 1.00 98.06 199 PHE A CA 1
ATOM 1646 C C . PHE A 1 199 ? -13.137 -4.778 -0.845 1.00 98.06 199 PHE A C 1
ATOM 1648 O O . PHE A 1 199 ? -12.462 -5.233 0.075 1.00 98.06 199 PHE A O 1
ATOM 1655 N N . GLN A 1 200 ? -13.549 -3.510 -0.869 1.00 96.62 200 GLN A N 1
ATOM 1656 C CA . GLN A 1 200 ? -13.250 -2.571 0.209 1.00 96.62 200 GLN A CA 1
ATOM 1657 C C . GLN A 1 200 ? -13.817 -3.068 1.543 1.00 96.62 200 GLN A C 1
ATOM 1659 O O . GLN A 1 200 ? -13.065 -3.199 2.506 1.00 96.62 200 GLN A O 1
ATOM 1664 N N . ASP A 1 201 ? -15.092 -3.457 1.564 1.00 94.44 201 ASP A N 1
ATOM 1665 C CA . ASP A 1 201 ? -15.793 -3.870 2.785 1.00 94.44 201 ASP A CA 1
ATOM 1666 C C . ASP A 1 201 ? -15.267 -5.183 3.385 1.00 94.44 201 ASP A C 1
ATOM 1668 O O . ASP A 1 201 ? -15.175 -5.326 4.602 1.00 94.44 201 ASP A O 1
ATOM 1672 N N . TYR A 1 202 ? -14.963 -6.176 2.543 1.00 94.12 202 TYR A N 1
ATOM 1673 C CA . TYR A 1 202 ? -14.692 -7.546 3.005 1.00 94.12 202 TYR A CA 1
ATOM 1674 C C . TYR A 1 202 ? -13.226 -7.972 2.901 1.00 94.12 202 TYR A C 1
ATOM 1676 O O . TYR A 1 202 ? -12.884 -9.077 3.332 1.00 94.12 202 TYR A O 1
ATOM 1684 N N . ARG A 1 203 ? -12.361 -7.159 2.285 1.00 92.62 203 ARG A N 1
ATOM 1685 C CA . ARG A 1 203 ? -10.944 -7.492 2.078 1.00 92.62 203 ARG A CA 1
ATOM 1686 C C . ARG A 1 203 ? -10.012 -6.355 2.473 1.00 92.62 203 ARG A C 1
ATOM 1688 O O . ARG A 1 203 ? -9.130 -6.604 3.278 1.00 92.62 203 ARG A O 1
ATOM 1695 N N . LEU A 1 204 ? -10.170 -5.163 1.895 1.00 90.75 204 LEU A N 1
ATOM 1696 C CA . LEU A 1 204 ? -9.196 -4.077 2.064 1.00 90.75 204 LEU A CA 1
ATOM 1697 C C . LEU A 1 204 ? -9.287 -3.425 3.447 1.00 90.75 204 LEU A C 1
ATOM 1699 O O . LEU A 1 204 ? -8.272 -3.261 4.107 1.00 90.75 204 LEU A O 1
ATOM 1703 N N . ASN A 1 205 ? -10.504 -3.106 3.888 1.00 88.81 205 ASN A N 1
ATOM 1704 C CA . ASN A 1 205 ? -10.762 -2.431 5.163 1.00 88.81 205 ASN A CA 1
ATOM 1705 C C . ASN A 1 205 ? -11.240 -3.416 6.244 1.00 88.81 205 ASN A C 1
ATOM 1707 O O . ASN A 1 205 ? -11.774 -3.014 7.274 1.00 88.81 205 ASN A O 1
ATOM 1711 N N . ALA A 1 206 ? -11.113 -4.720 5.986 1.00 86.56 206 ALA A N 1
ATOM 1712 C CA . ALA A 1 206 ? -11.562 -5.754 6.901 1.00 86.56 206 ALA A CA 1
ATOM 1713 C C . ALA A 1 206 ? -10.483 -6.056 7.944 1.00 86.56 206 ALA A C 1
ATOM 1715 O O . ALA A 1 206 ? -9.349 -6.392 7.605 1.00 86.56 206 ALA A O 1
ATOM 1716 N N . ILE A 1 207 ? -10.868 -6.029 9.218 1.00 84.00 207 ILE A N 1
ATOM 1717 C CA . ILE A 1 207 ? -10.014 -6.469 10.321 1.00 84.00 207 ILE A CA 1
ATOM 1718 C C . ILE A 1 207 ? -10.141 -7.988 10.454 1.00 84.00 207 ILE A C 1
ATOM 1720 O O . ILE A 1 207 ? -11.243 -8.532 10.550 1.00 84.00 207 ILE A O 1
ATOM 1724 N N . THR A 1 208 ? -9.006 -8.687 10.452 1.00 85.25 208 THR A N 1
ATOM 1725 C CA . THR A 1 208 ? -8.964 -10.132 10.710 1.00 85.25 208 THR A CA 1
ATOM 1726 C C . THR A 1 208 ? -8.589 -10.374 12.163 1.00 85.25 208 THR A C 1
ATOM 1728 O O . THR A 1 208 ? -7.479 -10.044 12.568 1.00 85.25 208 THR A O 1
ATOM 1731 N N . LEU A 1 209 ? -9.504 -10.986 12.913 1.00 84.50 209 LEU A N 1
ATOM 1732 C CA . LEU A 1 209 ? -9.274 -11.405 14.293 1.00 84.50 209 LEU A CA 1
ATOM 1733 C C . LEU A 1 209 ? -8.820 -12.868 14.326 1.00 84.50 209 LEU A C 1
ATOM 1735 O O . LEU A 1 209 ? -9.482 -13.751 13.770 1.00 84.50 209 LEU A O 1
ATOM 1739 N N . THR A 1 210 ? -7.690 -13.125 14.975 1.00 87.38 210 THR A N 1
ATOM 1740 C CA . THR A 1 210 ? -7.181 -14.472 15.239 1.00 87.38 210 THR A CA 1
ATOM 1741 C C . THR A 1 210 ? -8.012 -15.179 16.315 1.00 87.38 210 THR A C 1
ATOM 1743 O O . THR A 1 210 ? -8.807 -14.574 17.035 1.00 87.38 210 THR A O 1
ATOM 1746 N N . ALA A 1 211 ? -7.814 -16.491 16.470 1.00 85.25 211 ALA A N 1
ATOM 1747 C CA . ALA A 1 211 ? -8.437 -17.229 17.568 1.00 85.25 211 ALA A CA 1
ATOM 1748 C C . ALA A 1 211 ? -8.006 -16.692 18.949 1.00 85.25 211 ALA A C 1
ATOM 1750 O O . ALA A 1 211 ? -8.828 -16.667 19.866 1.00 85.25 211 ALA A O 1
ATOM 1751 N N . ARG A 1 212 ? -6.747 -16.239 19.086 1.00 84.50 212 ARG A N 1
ATOM 1752 C CA . ARG A 1 212 ? -6.229 -15.593 20.303 1.00 84.50 212 ARG A CA 1
ATOM 1753 C C . ARG A 1 212 ? -6.929 -14.251 20.540 1.00 84.50 212 ARG A C 1
ATOM 1755 O O . ARG A 1 212 ? -7.420 -14.029 21.642 1.00 84.50 212 ARG A O 1
ATOM 1762 N N . ASP A 1 213 ? -7.104 -13.440 19.499 1.00 81.62 213 ASP A N 1
ATOM 1763 C CA . ASP A 1 213 ? -7.806 -12.149 19.581 1.00 81.62 213 ASP A CA 1
ATOM 1764 C C . ASP A 1 213 ? -9.248 -12.330 20.075 1.00 81.62 213 ASP A C 1
ATOM 1766 O O . ASP A 1 213 ? -9.694 -11.658 21.001 1.00 81.62 213 ASP A O 1
ATOM 1770 N N . ILE A 1 214 ? -9.978 -13.297 19.507 1.00 80.62 214 ILE A N 1
ATOM 1771 C CA . ILE A 1 214 ? -11.367 -13.594 19.894 1.00 80.62 214 ILE A CA 1
ATOM 1772 C C . ILE A 1 214 ? -11.447 -14.060 21.354 1.00 80.62 214 ILE A C 1
ATOM 1774 O O . ILE A 1 214 ? -12.349 -13.654 22.092 1.00 80.62 214 ILE A O 1
ATOM 1778 N N . LYS A 1 215 ? -10.520 -14.921 21.786 1.00 82.06 215 LYS A N 1
ATOM 1779 C CA . LYS A 1 215 ? -10.434 -15.384 23.178 1.00 82.06 215 LYS A CA 1
ATOM 1780 C C . LYS A 1 215 ? -10.156 -14.228 24.136 1.00 82.06 215 LYS A C 1
ATOM 1782 O O . LYS A 1 215 ? -10.830 -14.137 25.161 1.00 82.06 215 LYS A O 1
ATOM 1787 N N . MET A 1 216 ? -9.235 -13.334 23.778 1.00 73.75 216 MET A N 1
ATOM 1788 C CA . MET A 1 216 ? -8.925 -12.137 24.557 1.00 73.75 216 MET A CA 1
ATOM 1789 C C . MET A 1 216 ? -10.145 -11.213 24.665 1.00 73.75 216 MET A C 1
ATOM 1791 O O . MET A 1 216 ? -10.534 -10.843 25.770 1.00 73.75 216 MET A O 1
ATOM 1795 N N . ILE A 1 217 ? -10.829 -10.927 23.552 1.00 72.12 217 ILE A N 1
ATOM 1796 C CA . ILE A 1 217 ? -12.069 -10.126 23.539 1.00 72.12 217 ILE A CA 1
ATOM 1797 C C . ILE A 1 217 ? -13.136 -10.745 24.448 1.00 72.12 217 ILE A C 1
ATOM 1799 O O . ILE A 1 217 ? -13.780 -10.040 25.225 1.00 72.12 217 ILE A O 1
ATOM 1803 N N . ASN A 1 218 ? -13.324 -12.067 24.389 1.00 68.12 218 ASN A N 1
ATOM 1804 C CA . ASN A 1 218 ? -14.263 -12.754 25.272 1.00 68.12 218 ASN A CA 1
ATOM 1805 C C . ASN A 1 218 ? -13.845 -12.633 26.741 1.00 68.12 218 ASN A C 1
ATOM 1807 O O . ASN A 1 218 ? -14.696 -12.334 27.574 1.00 68.12 218 ASN A O 1
ATOM 1811 N N . LYS A 1 219 ? -12.560 -12.812 27.067 1.00 68.12 219 LYS A N 1
ATOM 1812 C CA . LYS A 1 219 ? -12.047 -12.630 28.433 1.00 68.12 219 LYS A CA 1
ATOM 1813 C C . LYS A 1 219 ? -12.319 -11.220 28.957 1.00 68.12 219 LYS A C 1
ATOM 1815 O O . LYS A 1 219 ? -12.895 -11.111 30.034 1.00 68.12 219 LYS A O 1
ATOM 1820 N N . ILE A 1 220 ? -12.020 -10.181 28.173 1.00 63.09 220 ILE A N 1
ATOM 1821 C CA . ILE A 1 220 ? -12.327 -8.776 28.506 1.00 63.09 220 ILE A CA 1
ATOM 1822 C C . ILE A 1 220 ? -13.835 -8.594 28.760 1.00 63.09 220 ILE A C 1
ATOM 1824 O O . ILE A 1 220 ? -14.255 -7.980 29.740 1.00 63.09 220 ILE A O 1
ATOM 1828 N N . LYS A 1 221 ? -14.681 -9.189 27.914 1.00 54.28 221 LYS A N 1
ATOM 1829 C CA . LYS A 1 221 ? -16.143 -9.124 28.055 1.00 54.28 221 LYS A CA 1
ATOM 1830 C C . LYS A 1 221 ? -16.670 -9.846 29.305 1.00 54.28 221 LYS A C 1
ATOM 1832 O O . LYS A 1 221 ? -17.696 -9.440 29.847 1.00 54.28 221 LYS A O 1
ATOM 1837 N N . PHE A 1 222 ? -16.012 -10.921 29.745 1.00 43.69 222 PHE A N 1
ATOM 1838 C CA . PHE A 1 222 ? -16.382 -11.679 30.947 1.00 43.69 222 PHE A CA 1
ATOM 1839 C C . PHE A 1 222 ? -15.821 -11.070 32.239 1.00 43.69 222 PHE A C 1
ATOM 1841 O O . PHE A 1 222 ? -16.482 -11.172 33.274 1.00 43.69 222 PHE A O 1
ATOM 1848 N N . SER A 1 223 ? -14.661 -10.403 32.201 1.00 49.62 223 SER A N 1
ATOM 1849 C CA . SER A 1 223 ? -14.115 -9.695 33.367 1.00 49.62 223 SER A CA 1
ATOM 1850 C C . SER A 1 223 ? -14.991 -8.523 33.810 1.00 49.62 223 SER A C 1
ATOM 1852 O O . SER A 1 223 ? -15.095 -8.287 35.008 1.00 49.62 223 SER A O 1
ATOM 1854 N N . ASN A 1 224 ? -15.716 -7.891 32.879 1.00 44.62 224 ASN A N 1
ATOM 1855 C CA . ASN A 1 224 ? -16.690 -6.826 33.162 1.00 44.62 224 ASN A CA 1
ATOM 1856 C C . ASN A 1 224 ? -17.998 -7.307 33.826 1.00 44.62 224 ASN A C 1
ATOM 1858 O O . ASN A 1 224 ? -18.964 -6.553 33.888 1.00 44.62 224 ASN A O 1
ATOM 1862 N N . LYS A 1 225 ? -18.109 -8.575 34.250 1.00 38.03 225 LYS A N 1
ATOM 1863 C CA . LYS A 1 225 ? -19.346 -9.069 34.876 1.00 38.03 225 LYS A CA 1
ATOM 1864 C C . LYS A 1 225 ? -19.218 -9.627 36.284 1.00 38.03 225 LYS A C 1
ATOM 1866 O O . LYS A 1 225 ? -20.280 -9.801 36.861 1.00 38.03 225 LYS A O 1
ATOM 1871 N N . ASN A 1 226 ? -18.031 -9.958 36.821 1.00 37.19 226 ASN A N 1
ATOM 1872 C CA . ASN A 1 226 ? -17.938 -10.639 38.135 1.00 37.19 226 ASN A CA 1
ATOM 1873 C C . ASN A 1 226 ? -16.522 -10.788 38.757 1.00 37.19 226 ASN A C 1
ATOM 1875 O O . ASN A 1 226 ? -16.288 -11.757 39.480 1.00 37.19 226 ASN A O 1
ATOM 1879 N N . LEU A 1 227 ? -15.545 -9.907 38.509 1.00 34.50 227 LEU A N 1
ATOM 1880 C CA . LEU A 1 227 ? -14.202 -10.078 39.100 1.00 34.50 227 LEU A CA 1
ATOM 1881 C C . LEU A 1 227 ? -13.737 -8.846 39.873 1.00 34.50 227 LEU A C 1
ATOM 1883 O O . LEU A 1 227 ? -13.713 -7.739 39.349 1.00 34.50 227 LEU A O 1
ATOM 1887 N N . LEU A 1 228 ? -13.326 -9.075 41.121 1.00 32.94 228 LEU A N 1
ATOM 1888 C CA . LEU A 1 228 ? -12.810 -8.047 42.022 1.00 32.94 228 LEU A CA 1
ATOM 1889 C C . LEU A 1 228 ? -11.422 -7.549 41.556 1.00 32.94 228 LEU A C 1
ATOM 1891 O O . LEU A 1 228 ? -10.644 -8.329 40.981 1.00 32.94 228 LEU A O 1
ATOM 1895 N N . PRO A 1 229 ? -11.045 -6.290 41.854 1.00 31.62 229 PRO A N 1
ATOM 1896 C CA . PRO A 1 229 ? -9.704 -5.765 41.592 1.00 31.62 229 PRO A CA 1
ATOM 1897 C C . PRO A 1 229 ? -8.611 -6.678 42.180 1.00 31.62 229 PRO A C 1
ATOM 1899 O O . PRO A 1 229 ? -8.605 -6.987 43.368 1.00 31.62 229 PRO A O 1
ATOM 1902 N N . GLY A 1 230 ? -7.690 -7.149 41.330 1.00 34.94 230 GLY A N 1
ATOM 1903 C CA . GLY A 1 230 ? -6.654 -8.142 41.668 1.00 34.94 230 GLY A CA 1
ATOM 1904 C C . GLY A 1 230 ? -6.887 -9.534 41.065 1.00 34.94 230 GLY A C 1
ATOM 1905 O O . GLY A 1 230 ? -5.921 -10.250 40.792 1.00 34.94 230 GLY A O 1
ATOM 1906 N N . GLN A 1 231 ? -8.134 -9.890 40.742 1.00 35.31 231 GLN A N 1
ATOM 1907 C CA . GLN A 1 231 ? -8.441 -11.105 39.980 1.00 35.31 231 GLN A CA 1
ATOM 1908 C C . GLN A 1 231 ? -8.259 -10.909 38.472 1.00 35.31 231 GLN A C 1
ATOM 1910 O O . GLN A 1 231 ? -7.966 -11.870 37.780 1.00 35.31 231 GLN A O 1
ATOM 1915 N N . VAL A 1 232 ? -8.333 -9.673 37.968 1.00 37.75 232 VAL A N 1
ATOM 1916 C CA . VAL A 1 232 ? -8.028 -9.341 36.563 1.00 37.75 232 VAL A CA 1
ATOM 1917 C C . VAL A 1 232 ? -6.579 -9.715 36.222 1.00 37.75 232 VAL A C 1
ATOM 1919 O O . VAL A 1 232 ? -6.350 -10.446 35.265 1.00 37.75 232 VAL A O 1
ATOM 1922 N N . ARG A 1 233 ? -5.604 -9.333 37.067 1.00 38.97 233 ARG A N 1
ATOM 1923 C CA . ARG A 1 233 ? -4.210 -9.799 36.931 1.00 38.97 233 ARG A CA 1
ATOM 1924 C C . ARG A 1 233 ? -4.128 -11.330 37.024 1.00 38.97 233 ARG A C 1
ATOM 1926 O O . ARG A 1 233 ? -3.519 -11.935 36.157 1.00 38.97 233 ARG A O 1
ATOM 1933 N N . ARG A 1 234 ? -4.790 -11.984 37.987 1.00 38.19 234 ARG A N 1
ATOM 1934 C CA . ARG A 1 234 ? -4.768 -13.462 38.075 1.00 38.19 234 ARG A CA 1
ATOM 1935 C C . ARG A 1 234 ? -5.379 -14.169 36.856 1.00 38.19 234 ARG A C 1
ATOM 1937 O O . ARG A 1 234 ? -4.788 -15.120 36.381 1.00 38.19 234 ARG A O 1
ATOM 1944 N N . VAL A 1 235 ? -6.476 -13.680 36.278 1.00 42.94 235 VAL A N 1
ATOM 1945 C CA . VAL A 1 235 ? -7.143 -14.296 35.108 1.00 42.94 235 VAL A CA 1
ATOM 1946 C C . VAL A 1 235 ? -6.353 -14.135 33.799 1.00 42.94 235 VAL A C 1
ATOM 1948 O O . VAL A 1 235 ? -6.555 -14.908 32.858 1.00 42.94 235 VAL A O 1
ATOM 1951 N N . PHE A 1 236 ? -5.462 -13.142 33.717 1.00 48.31 236 PHE A N 1
ATOM 1952 C CA . PHE A 1 236 ? -4.554 -12.964 32.577 1.00 48.31 236 PHE A CA 1
ATOM 1953 C C . PHE A 1 236 ? -3.197 -13.656 32.767 1.00 48.31 236 PHE A C 1
ATOM 1955 O O . PHE A 1 236 ? -2.625 -14.107 31.779 1.00 48.31 236 PHE A O 1
ATOM 1962 N N . PHE A 1 237 ? -2.705 -13.774 34.006 1.00 46.78 237 PHE A N 1
ATOM 1963 C CA . PHE A 1 237 ? -1.435 -14.441 34.322 1.00 46.78 237 PHE A CA 1
ATOM 1964 C C . PHE A 1 237 ? -1.563 -15.959 34.563 1.00 46.78 237 PHE A C 1
ATOM 1966 O O . PHE A 1 237 ? -0.563 -16.655 34.458 1.00 46.78 237 PHE A O 1
ATOM 1973 N N . GLU A 1 238 ? -2.754 -16.494 34.860 1.00 49.53 238 GLU A N 1
ATOM 1974 C CA . GLU A 1 238 ? -2.969 -17.944 35.061 1.00 49.53 238 GLU A CA 1
ATOM 1975 C C . GLU A 1 238 ? -3.309 -18.708 33.759 1.00 49.53 238 GLU A C 1
ATOM 1977 O O . GLU A 1 238 ? -3.511 -19.920 33.795 1.00 49.53 238 GLU A O 1
ATOM 1982 N N . ASP A 1 239 ? -3.357 -18.031 32.605 1.00 60.09 239 ASP A N 1
ATOM 1983 C CA . ASP A 1 239 ? -3.870 -18.567 31.336 1.00 60.09 239 ASP A CA 1
ATOM 1984 C C . ASP A 1 239 ? -2.904 -18.392 30.147 1.00 60.09 239 ASP A C 1
ATOM 1986 O O . ASP A 1 239 ? -1.896 -17.696 30.223 1.00 60.09 239 ASP A O 1
ATOM 1990 N N . GLU A 1 240 ? -3.266 -19.003 29.011 1.00 68.12 240 GLU A N 1
ATOM 1991 C CA . GLU A 1 240 ? -2.617 -19.042 27.679 1.00 68.12 240 GLU A CA 1
ATOM 1992 C C . GLU A 1 240 ? -2.127 -17.706 27.052 1.00 68.12 240 GLU A C 1
ATOM 1994 O O . GLU A 1 240 ? -1.755 -17.687 25.878 1.00 68.12 240 GLU A O 1
ATOM 1999 N N . PHE A 1 241 ? -2.153 -16.593 27.789 1.00 74.31 241 PHE A N 1
ATOM 2000 C CA . PHE A 1 241 ? -1.681 -15.256 27.409 1.00 74.31 241 PHE A CA 1
ATOM 2001 C C . PHE A 1 241 ? -0.585 -14.714 28.342 1.00 74.31 241 PHE A C 1
ATOM 2003 O O . PHE A 1 241 ? -0.259 -13.531 28.276 1.00 74.31 241 PHE A O 1
ATOM 2010 N N . GLU A 1 242 ? -0.000 -15.542 29.210 1.00 76.38 242 GLU A N 1
ATOM 2011 C CA . GLU A 1 242 ? 1.092 -15.130 30.105 1.00 76.38 242 GLU A CA 1
ATOM 2012 C C . GLU A 1 242 ? 2.265 -14.481 29.335 1.00 76.38 242 GLU A C 1
ATOM 2014 O O . GLU A 1 242 ? 2.861 -13.499 29.779 1.00 76.38 242 GLU A O 1
ATOM 2019 N N . ASP A 1 243 ? 2.544 -14.961 28.120 1.00 81.31 243 ASP A N 1
ATOM 2020 C CA . ASP A 1 243 ? 3.540 -14.402 27.201 1.00 81.31 243 ASP A CA 1
ATOM 2021 C C . ASP A 1 243 ? 3.228 -12.963 26.754 1.00 81.31 243 ASP A C 1
ATOM 2023 O O . ASP A 1 243 ? 4.148 -12.216 26.405 1.00 81.31 243 ASP A O 1
ATOM 2027 N N . TRP A 1 244 ? 1.959 -12.546 26.770 1.00 78.06 244 TRP A N 1
ATOM 2028 C CA . TRP A 1 244 ? 1.549 -11.183 26.429 1.00 78.06 244 TRP A CA 1
ATOM 2029 C C . TRP A 1 244 ? 1.824 -10.204 27.571 1.00 78.06 244 TRP A C 1
ATOM 2031 O O . TRP A 1 244 ? 2.063 -9.033 27.297 1.00 78.06 244 TRP A O 1
ATOM 2041 N N . PHE A 1 245 ? 1.849 -10.645 28.830 1.00 77.25 245 PHE A N 1
ATOM 2042 C CA . PHE A 1 245 ? 1.913 -9.745 29.992 1.00 77.25 245 PHE A CA 1
ATOM 2043 C C . PHE A 1 245 ? 3.216 -9.828 30.790 1.00 77.25 245 PHE A C 1
ATOM 2045 O O . PHE A 1 245 ? 3.286 -9.347 31.916 1.00 77.25 245 PHE A O 1
ATOM 2052 N N . GLN A 1 246 ? 4.276 -10.400 30.218 1.00 76.62 246 GLN A N 1
ATOM 2053 C CA . GLN A 1 246 ? 5.572 -10.446 30.893 1.00 76.62 246 GLN A CA 1
ATOM 2054 C C . GLN A 1 246 ? 6.110 -9.039 31.164 1.00 76.62 246 GLN A C 1
ATOM 2056 O O . GLN A 1 246 ? 6.256 -8.244 30.239 1.00 76.62 246 GLN A O 1
ATOM 2061 N N . GLU A 1 247 ? 6.471 -8.755 32.411 1.00 77.25 247 GLU A N 1
ATOM 2062 C CA . GLU A 1 247 ? 7.049 -7.475 32.826 1.00 77.25 247 GLU A CA 1
ATOM 2063 C C . GLU A 1 247 ? 8.593 -7.507 32.746 1.00 77.25 247 GLU A C 1
ATOM 2065 O O . GLU A 1 247 ? 9.240 -8.563 32.780 1.00 77.25 247 GLU A O 1
ATOM 2070 N N . ARG A 1 248 ? 9.195 -6.334 32.561 1.00 75.38 248 ARG A N 1
ATOM 2071 C CA . ARG A 1 248 ? 10.620 -6.055 32.754 1.00 75.38 248 ARG A CA 1
ATOM 2072 C C . ARG A 1 248 ? 10.873 -5.752 34.234 1.00 75.38 248 ARG A C 1
ATOM 2074 O O . ARG A 1 248 ? 9.941 -5.565 35.008 1.00 75.38 248 ARG A O 1
ATOM 2081 N N . GLU A 1 249 ? 12.143 -5.676 34.624 1.00 75.94 249 GLU A N 1
ATOM 2082 C CA . GLU A 1 249 ? 12.537 -5.381 36.013 1.00 75.94 249 GLU A CA 1
ATOM 2083 C C . GLU A 1 249 ? 12.032 -4.017 36.518 1.00 75.94 249 GLU A C 1
ATOM 2085 O O . GLU A 1 249 ? 11.845 -3.841 37.717 1.00 75.94 249 GLU A O 1
ATOM 2090 N N . ASP A 1 250 ? 11.765 -3.072 35.613 1.00 68.25 250 ASP A N 1
ATOM 2091 C CA . ASP A 1 250 ? 11.206 -1.746 35.906 1.00 68.25 250 ASP A CA 1
ATOM 2092 C C . ASP A 1 250 ? 9.665 -1.726 36.005 1.00 68.25 250 ASP A C 1
ATOM 2094 O O . ASP A 1 250 ? 9.071 -0.662 36.166 1.00 68.25 250 ASP A O 1
ATOM 2098 N N . GLY A 1 251 ? 9.006 -2.887 35.900 1.00 65.56 251 GLY A N 1
ATOM 2099 C CA . GLY A 1 251 ? 7.546 -3.019 35.929 1.00 65.56 251 GLY A CA 1
ATOM 2100 C C . GLY A 1 251 ? 6.846 -2.704 34.602 1.00 65.56 251 GLY A C 1
ATOM 2101 O O . GLY A 1 251 ? 5.623 -2.815 34.521 1.00 65.56 251 GLY A O 1
ATOM 2102 N N . THR A 1 252 ? 7.579 -2.343 33.543 1.00 64.31 252 THR A N 1
ATOM 2103 C CA . THR A 1 252 ? 6.994 -2.127 32.210 1.00 64.31 252 THR A CA 1
ATOM 2104 C C . THR A 1 252 ? 6.776 -3.444 31.472 1.00 64.31 252 THR A C 1
ATOM 2106 O O . THR A 1 252 ? 7.532 -4.401 31.629 1.00 64.31 252 THR A O 1
ATOM 2109 N N . LEU A 1 253 ? 5.757 -3.519 30.615 1.00 70.75 253 LEU A N 1
ATOM 2110 C CA . LEU A 1 253 ? 5.514 -4.723 29.821 1.00 70.75 253 LEU A CA 1
ATOM 2111 C C . LEU A 1 253 ? 6.609 -4.935 28.764 1.00 70.75 253 LEU A C 1
ATOM 2113 O O . LEU A 1 253 ? 6.985 -4.030 28.014 1.00 70.75 253 LEU A O 1
ATOM 2117 N N . LYS A 1 254 ? 7.081 -6.177 28.636 1.00 74.00 254 LYS A N 1
ATOM 2118 C CA . LYS A 1 254 ? 7.913 -6.612 27.513 1.00 74.00 254 LYS A CA 1
ATOM 2119 C C . LYS A 1 254 ? 7.152 -6.447 26.202 1.00 74.00 254 LYS A C 1
ATOM 2121 O O . LYS A 1 254 ? 5.919 -6.443 26.147 1.00 74.00 254 LYS A O 1
ATOM 2126 N N . ASN A 1 255 ? 7.926 -6.313 25.130 1.00 77.12 255 ASN A N 1
ATOM 2127 C CA . ASN A 1 255 ? 7.371 -6.204 23.795 1.00 77.12 255 ASN A CA 1
ATOM 2128 C C . ASN A 1 255 ? 6.850 -7.578 23.345 1.00 77.12 255 ASN A C 1
ATOM 2130 O O . ASN A 1 255 ? 7.629 -8.530 23.288 1.00 77.12 255 ASN A O 1
ATOM 2134 N N . ASN A 1 256 ? 5.558 -7.672 23.038 1.00 81.31 256 ASN A N 1
ATOM 2135 C CA . ASN A 1 256 ? 4.933 -8.862 22.471 1.00 81.31 256 ASN A CA 1
ATOM 2136 C C . ASN A 1 256 ? 4.206 -8.445 21.187 1.00 81.31 256 ASN A C 1
ATOM 2138 O O . ASN A 1 256 ? 3.274 -7.648 21.242 1.00 81.31 256 ASN A O 1
ATOM 2142 N N . ILE A 1 257 ? 4.658 -8.965 20.042 1.00 82.50 257 ILE A N 1
ATOM 2143 C CA . ILE A 1 257 ? 4.156 -8.561 18.721 1.00 82.50 257 ILE A CA 1
ATOM 2144 C C . ILE A 1 257 ? 2.668 -8.894 18.577 1.00 82.50 257 ILE A C 1
ATOM 2146 O O . ILE A 1 257 ? 1.907 -8.045 18.135 1.00 82.50 257 ILE A O 1
ATOM 2150 N N . GLU A 1 258 ? 2.237 -10.085 18.999 1.00 81.88 258 GLU A N 1
ATOM 2151 C CA . GLU A 1 258 ? 0.832 -10.493 18.892 1.00 81.88 258 GLU A CA 1
ATOM 2152 C C . GLU A 1 258 ? -0.082 -9.633 19.775 1.00 81.88 258 GLU A C 1
ATOM 2154 O O . GLU A 1 258 ? -1.166 -9.255 19.335 1.00 81.88 258 GLU A O 1
ATOM 2159 N N . ARG A 1 259 ? 0.374 -9.260 20.982 1.00 81.44 259 ARG A N 1
ATOM 2160 C CA . ARG A 1 259 ? -0.343 -8.313 21.851 1.00 81.44 259 ARG A CA 1
ATOM 2161 C C . ARG A 1 259 ? -0.469 -6.941 21.196 1.00 81.44 259 ARG A C 1
ATOM 2163 O O . ARG A 1 259 ? -1.571 -6.411 21.134 1.00 81.44 259 ARG A O 1
ATOM 2170 N N . LEU A 1 260 ? 0.638 -6.375 20.709 1.00 75.50 260 LEU A N 1
ATOM 2171 C CA . LEU A 1 260 ? 0.625 -5.061 20.060 1.00 75.50 260 LEU A CA 1
ATOM 2172 C C . LEU A 1 260 ? -0.267 -5.059 18.814 1.00 75.50 260 LEU A C 1
ATOM 2174 O O . LEU A 1 260 ? -1.032 -4.127 18.600 1.00 75.50 260 LEU A O 1
ATOM 2178 N N . GLU A 1 261 ? -0.211 -6.123 18.012 1.00 78.62 261 GLU A N 1
ATOM 2179 C CA . GLU A 1 261 ? -1.097 -6.291 16.863 1.00 78.62 261 GLU A CA 1
ATOM 2180 C C . GLU A 1 261 ? -2.569 -6.390 17.276 1.00 78.62 261 GLU A C 1
ATOM 2182 O O . GLU A 1 261 ? -3.434 -5.857 16.585 1.00 78.62 261 GLU A O 1
ATOM 2187 N N . PHE A 1 262 ? -2.880 -7.092 18.368 1.00 77.88 262 PHE A N 1
ATOM 2188 C CA . PHE A 1 262 ? -4.234 -7.152 18.911 1.00 77.88 262 PHE A CA 1
ATOM 2189 C C . PHE A 1 262 ? -4.716 -5.772 19.379 1.00 77.88 262 PHE A C 1
ATOM 2191 O O . PHE A 1 262 ? -5.839 -5.381 19.056 1.00 77.88 262 PHE A O 1
ATOM 2198 N N . GLU A 1 263 ? -3.871 -5.034 20.101 1.00 70.00 263 GLU A N 1
ATOM 2199 C CA . GLU A 1 263 ? -4.146 -3.668 20.555 1.00 70.00 263 GLU A CA 1
ATOM 2200 C C . GLU A 1 263 ? -4.461 -2.748 19.359 1.00 70.00 263 GLU A C 1
ATOM 2202 O O . GLU A 1 263 ? -5.531 -2.137 19.327 1.00 70.00 263 GLU A O 1
ATOM 2207 N N . GLU A 1 264 ? -3.631 -2.773 18.314 1.00 70.06 264 GLU A N 1
ATOM 2208 C CA . GLU A 1 264 ? -3.821 -1.986 17.083 1.00 70.06 264 GLU A CA 1
ATOM 2209 C C . GLU A 1 264 ? -5.087 -2.401 16.301 1.00 70.06 264 GLU A C 1
ATOM 2211 O O . GLU A 1 264 ? -5.807 -1.561 15.763 1.00 70.06 264 GLU A O 1
ATOM 2216 N N . LYS A 1 265 ? -5.407 -3.703 16.239 1.00 72.88 265 LYS A N 1
ATOM 2217 C CA . LYS A 1 265 ? -6.562 -4.221 15.474 1.00 72.88 265 LYS A CA 1
ATOM 2218 C C . LYS A 1 265 ? -7.901 -4.051 16.190 1.00 72.88 265 LYS A C 1
ATOM 2220 O O . LYS A 1 265 ? -8.924 -3.930 15.519 1.00 72.88 265 LYS A O 1
ATOM 2225 N N . ALA A 1 266 ? -7.931 -4.152 17.517 1.00 66.69 266 ALA A N 1
ATOM 2226 C CA . ALA A 1 266 ? -9.174 -4.312 18.274 1.00 66.69 266 ALA A CA 1
ATOM 2227 C C . ALA A 1 266 ? -9.409 -3.219 19.320 1.00 66.69 266 ALA A C 1
ATOM 2229 O O . ALA A 1 266 ? -10.568 -2.877 19.556 1.00 66.69 266 ALA A O 1
ATOM 2230 N N . LEU A 1 267 ? -8.357 -2.681 19.942 1.00 57.28 267 LEU A N 1
ATOM 2231 C CA . LEU A 1 267 ? -8.490 -1.667 20.989 1.00 57.28 267 LEU A CA 1
ATOM 2232 C C . LEU A 1 267 ? -8.461 -0.257 20.404 1.00 57.28 267 LEU A C 1
ATOM 2234 O O . LEU A 1 267 ? -9.359 0.517 20.718 1.00 57.28 267 LEU A O 1
ATOM 2238 N N . ASP A 1 268 ? -7.531 0.055 19.503 1.00 56.59 268 ASP A N 1
ATOM 2239 C CA . ASP A 1 268 ? -7.414 1.401 18.926 1.00 56.59 268 ASP A CA 1
ATOM 2240 C C . ASP A 1 268 ? -8.675 1.851 18.162 1.00 56.59 268 ASP A C 1
ATOM 2242 O O . ASP A 1 268 ? -9.182 2.933 18.461 1.00 56.59 268 ASP A O 1
ATOM 2246 N N . PRO A 1 269 ? -9.299 1.034 17.285 1.00 53.59 269 PRO A N 1
ATOM 2247 C CA . PRO A 1 269 ? -10.550 1.422 16.631 1.00 53.59 269 PRO A CA 1
ATOM 2248 C C . PRO A 1 269 ? -11.711 1.572 17.615 1.00 53.59 269 PRO A C 1
ATOM 2250 O O . PRO A 1 269 ? -12.613 2.380 17.397 1.00 53.59 269 PRO A O 1
ATOM 2253 N N . LEU A 1 270 ? -11.710 0.789 18.700 1.00 48.91 270 LEU A N 1
ATOM 2254 C CA . LEU A 1 270 ? -12.703 0.922 19.759 1.00 48.91 270 LEU A CA 1
ATOM 2255 C C . LEU A 1 270 ? -12.497 2.256 20.482 1.00 48.91 270 LEU A C 1
ATOM 2257 O O . LEU A 1 270 ? -13.455 2.992 20.662 1.00 48.91 270 LEU A O 1
ATOM 2261 N N . ILE A 1 271 ? -11.255 2.598 20.828 1.00 44.09 271 ILE A N 1
ATOM 2262 C CA . ILE A 1 271 ? -10.868 3.870 21.448 1.00 44.09 271 ILE A CA 1
ATOM 2263 C C . ILE A 1 271 ? -11.220 5.051 20.539 1.00 44.09 271 ILE A C 1
ATOM 2265 O O . ILE A 1 271 ? -11.769 6.036 21.024 1.00 44.09 271 ILE A O 1
ATOM 2269 N N . ASP A 1 272 ? -10.979 4.960 19.235 1.00 42.72 272 ASP A N 1
ATOM 2270 C CA . ASP A 1 272 ? -11.343 6.007 18.278 1.00 42.72 272 ASP A CA 1
ATOM 2271 C C . ASP A 1 272 ? -12.866 6.153 18.136 1.00 42.72 272 ASP A C 1
ATOM 2273 O O . ASP A 1 272 ? -13.385 7.268 18.192 1.00 42.72 272 ASP A O 1
ATOM 2277 N N . LEU A 1 273 ? -13.617 5.047 18.108 1.00 38.53 273 LEU A N 1
ATOM 2278 C CA . LEU A 1 273 ? -15.084 5.081 18.166 1.00 38.53 273 LEU A CA 1
ATOM 2279 C C . LEU A 1 273 ? -15.597 5.683 19.491 1.00 38.53 273 LEU A C 1
ATOM 2281 O O . LEU A 1 273 ? -16.625 6.365 19.517 1.00 38.53 273 LEU A O 1
ATOM 2285 N N . LEU A 1 274 ? -14.881 5.447 20.595 1.00 36.09 274 LEU A N 1
ATOM 2286 C CA . LEU A 1 274 ? -15.146 6.063 21.898 1.00 36.09 274 LEU A CA 1
ATOM 2287 C C . LEU A 1 274 ? -14.775 7.563 21.911 1.00 36.09 274 LEU A C 1
ATOM 2289 O O . LEU A 1 274 ? -15.383 8.324 22.662 1.00 36.09 274 LEU A O 1
ATOM 2293 N N . ARG A 1 275 ? -13.830 8.014 21.072 1.00 37.31 275 ARG A N 1
ATOM 2294 C CA . ARG A 1 275 ? -13.453 9.433 20.901 1.00 37.31 275 ARG A CA 1
ATOM 2295 C C . ARG A 1 275 ? -14.451 10.223 20.043 1.00 37.31 275 ARG A C 1
ATOM 2297 O O . ARG A 1 275 ? -14.561 11.430 20.240 1.00 37.31 275 ARG A O 1
ATOM 2304 N N . GLU A 1 276 ? -15.160 9.576 19.115 1.00 37.75 276 GLU A N 1
ATOM 2305 C CA . GLU A 1 276 ? -16.073 10.231 18.157 1.00 37.75 276 GLU A CA 1
ATOM 2306 C C . GLU A 1 276 ? -17.501 10.498 18.677 1.00 37.75 276 GLU A C 1
ATOM 2308 O O . GLU A 1 276 ? -18.205 11.351 18.132 1.00 37.75 276 GLU A O 1
ATOM 2313 N N . LYS A 1 277 ? -17.968 9.814 19.729 1.00 35.38 277 LYS A N 1
ATOM 2314 C CA . LYS A 1 277 ? -19.255 10.160 20.369 1.00 35.38 277 LYS A CA 1
ATOM 2315 C C . LYS A 1 277 ? -19.110 11.405 21.252 1.00 35.38 277 LYS A C 1
ATOM 2317 O O . LYS A 1 277 ? -18.002 11.681 21.706 1.00 35.38 277 LYS A O 1
ATOM 2322 N N . PRO A 1 278 ? -20.203 12.144 21.558 1.00 41.25 278 PRO A N 1
ATOM 2323 C CA . PRO A 1 278 ? -20.150 13.224 22.537 1.00 41.25 278 PRO A CA 1
ATOM 2324 C C . PRO A 1 278 ? -19.579 12.674 23.846 1.00 41.25 278 PRO A C 1
ATOM 2326 O O . PRO A 1 278 ? -20.211 11.884 24.547 1.00 41.25 278 PRO A O 1
ATOM 2329 N N . PHE A 1 279 ? -18.340 13.084 24.103 1.00 37.12 279 PHE A N 1
ATOM 2330 C CA . PHE A 1 279 ? -17.405 12.590 25.110 1.00 37.12 279 PHE A CA 1
ATOM 2331 C C . PHE A 1 279 ? -18.057 12.398 26.494 1.00 37.12 279 PHE A C 1
ATOM 2333 O O . PHE A 1 279 ? -17.738 11.449 27.202 1.00 37.12 279 PHE A O 1
ATOM 2340 N N . ASN A 1 280 ? -19.066 13.214 26.815 1.00 35.84 280 ASN A N 1
ATOM 2341 C CA . ASN A 1 280 ? -19.805 13.207 28.078 1.00 35.84 280 ASN A CA 1
ATOM 2342 C C . ASN A 1 280 ? -20.736 11.997 28.284 1.00 35.84 280 ASN A C 1
ATOM 2344 O O . ASN A 1 280 ? -20.894 11.557 29.419 1.00 35.84 280 ASN A O 1
ATOM 2348 N N . GLU A 1 281 ? -21.350 11.429 27.239 1.00 40.78 281 GLU A N 1
ATOM 2349 C CA . GLU A 1 281 ? -22.236 10.257 27.408 1.00 40.78 281 GLU A CA 1
ATOM 2350 C C . GLU A 1 281 ? -21.449 8.953 27.556 1.00 40.78 281 GLU A C 1
ATOM 2352 O O . GLU A 1 281 ? -21.862 8.042 28.274 1.00 40.78 281 GLU A O 1
ATOM 2357 N N . ILE A 1 282 ? -20.281 8.886 26.917 1.00 40.50 282 ILE A N 1
ATOM 2358 C CA . ILE A 1 282 ? -19.372 7.750 27.041 1.00 40.50 282 ILE A CA 1
ATOM 2359 C C . ILE A 1 282 ? -18.608 7.803 28.358 1.00 40.50 282 ILE A C 1
ATOM 2361 O O . ILE A 1 282 ? -18.536 6.778 29.022 1.00 40.50 282 ILE A O 1
ATOM 2365 N N . LEU A 1 283 ? -18.097 8.963 28.787 1.00 38.84 283 LEU A N 1
ATOM 2366 C CA . LEU A 1 283 ? -17.523 9.104 30.129 1.00 38.84 283 LEU A CA 1
ATOM 2367 C C . LEU A 1 283 ? -18.556 8.805 31.216 1.00 38.84 283 LEU A C 1
ATOM 2369 O O . LEU A 1 283 ? -18.195 8.187 32.203 1.00 38.84 283 LEU A O 1
ATOM 2373 N N . LYS A 1 284 ? -19.840 9.137 31.028 1.00 38.81 284 LYS A N 1
ATOM 2374 C CA . LYS A 1 284 ? -20.909 8.691 31.937 1.00 38.81 284 LYS A CA 1
ATOM 2375 C C . LYS A 1 284 ? -20.984 7.172 32.045 1.00 38.81 284 LYS A C 1
ATOM 2377 O O . LYS A 1 284 ? -21.005 6.655 33.154 1.00 38.81 284 LYS A O 1
ATOM 2382 N N . GLY A 1 285 ? -20.993 6.464 30.915 1.00 40.03 285 GLY A N 1
ATOM 2383 C CA . GLY A 1 285 ? -21.004 4.998 30.901 1.00 40.03 285 GLY A CA 1
ATOM 2384 C C . GLY A 1 285 ? -19.721 4.389 31.470 1.00 40.03 285 GLY A C 1
ATOM 2385 O O . GLY A 1 285 ? -19.784 3.500 32.307 1.00 40.03 285 GLY A O 1
ATOM 2386 N N . ILE A 1 286 ? -18.564 4.919 31.075 1.00 37.78 286 ILE A N 1
ATOM 2387 C CA . ILE A 1 286 ? -17.243 4.431 31.474 1.00 37.78 286 ILE A CA 1
ATOM 2388 C C . ILE A 1 286 ? -16.940 4.763 32.933 1.00 37.78 286 ILE A C 1
ATOM 2390 O O . ILE A 1 286 ? -16.342 3.937 33.591 1.00 37.78 286 ILE A O 1
ATOM 2394 N N . VAL A 1 287 ? -17.333 5.915 33.476 1.00 36.97 287 VAL A N 1
ATOM 2395 C CA . VAL A 1 287 ? -17.100 6.261 34.890 1.00 36.97 287 VAL A CA 1
ATOM 2396 C C . VAL A 1 287 ? -18.064 5.506 35.796 1.00 36.97 287 VAL A C 1
ATOM 2398 O O . VAL A 1 287 ? -17.628 5.006 36.822 1.00 36.97 287 VAL A O 1
ATOM 2401 N N . LEU A 1 288 ? -19.331 5.335 35.402 1.00 38.19 288 LEU A N 1
ATOM 2402 C CA . LEU A 1 288 ? -20.265 4.478 36.142 1.00 38.19 288 LEU A CA 1
ATOM 2403 C C . LEU A 1 288 ? -19.851 3.000 36.111 1.00 38.19 288 LEU A C 1
ATOM 2405 O O . LEU A 1 288 ? -20.083 2.301 37.090 1.00 38.19 288 LEU A O 1
ATOM 2409 N N . GLU A 1 289 ? -19.220 2.532 35.029 1.00 37.78 289 GLU A N 1
ATOM 2410 C CA . GLU A 1 289 ? -18.606 1.202 34.992 1.00 37.78 289 GLU A CA 1
ATOM 2411 C C . GLU A 1 289 ? -17.290 1.178 35.796 1.00 37.78 289 GLU A C 1
ATOM 2413 O O . GLU A 1 289 ? -17.158 0.351 36.684 1.00 37.78 289 GLU A O 1
ATOM 2418 N N . LEU A 1 290 ? -16.338 2.096 35.575 1.00 33.84 290 LEU A N 1
ATOM 2419 C CA . LEU A 1 290 ? -15.007 2.149 36.219 1.00 33.84 290 LEU A CA 1
ATOM 2420 C C . LEU A 1 290 ? -15.033 2.365 37.735 1.00 33.84 290 LEU A C 1
ATOM 2422 O O . LEU A 1 290 ? -14.074 1.975 38.403 1.00 33.84 290 LEU A O 1
ATOM 2426 N N . ASP A 1 291 ? -16.102 2.932 38.280 1.00 35.28 291 ASP A N 1
ATOM 2427 C CA . ASP A 1 291 ? -16.303 3.086 39.722 1.00 35.28 291 ASP A CA 1
ATOM 2428 C C . ASP A 1 291 ? -16.594 1.739 40.431 1.00 35.28 291 ASP A C 1
ATOM 2430 O O . ASP A 1 291 ? -16.418 1.621 41.642 1.00 35.28 291 ASP A O 1
ATOM 2434 N N . GLU A 1 292 ? -16.913 0.670 39.683 1.00 38.06 292 GLU A N 1
ATOM 2435 C CA . GLU A 1 292 ? -16.843 -0.719 40.179 1.00 38.06 292 GLU A CA 1
ATOM 2436 C C . GLU A 1 292 ? -15.423 -1.334 40.083 1.00 38.06 292 GLU A C 1
ATOM 2438 O O . GLU A 1 292 ? -15.148 -2.348 40.732 1.00 38.06 292 GLU A O 1
ATOM 2443 N N . TYR A 1 293 ? -14.496 -0.748 39.306 1.00 37.94 293 TYR A N 1
ATOM 2444 C CA . TYR A 1 293 ? -13.208 -1.366 38.920 1.00 37.94 293 TYR A CA 1
ATOM 2445 C C . TYR A 1 293 ? -11.945 -0.694 39.495 1.00 37.94 293 TYR A C 1
ATOM 2447 O O . TYR A 1 293 ? -10.888 -1.335 39.543 1.00 37.94 293 TYR A O 1
ATOM 2455 N N . LEU A 1 294 ? -12.016 0.551 39.976 1.00 34.53 294 LEU A N 1
ATOM 2456 C CA . LEU A 1 294 ? -10.968 1.199 40.776 1.00 34.53 294 LEU A CA 1
ATOM 2457 C C . LEU A 1 294 ? -11.584 1.747 42.072 1.00 34.53 294 LEU A C 1
ATOM 2459 O O . LEU A 1 294 ? -12.549 2.497 41.988 1.00 34.53 294 LEU A O 1
ATOM 2463 N N . PRO A 1 295 ? -11.017 1.469 43.265 1.00 40.28 295 PRO A N 1
ATOM 2464 C CA . PRO A 1 295 ? -11.467 2.140 44.479 1.00 40.28 295 PRO A CA 1
ATOM 2465 C C . PRO A 1 295 ? -11.341 3.651 44.287 1.00 40.28 295 PRO A C 1
ATOM 2467 O O . PRO A 1 295 ? -10.285 4.116 43.841 1.00 40.28 295 PRO A O 1
ATOM 2470 N N . SER A 1 296 ? -12.371 4.409 44.662 1.00 38.69 296 SER A N 1
ATOM 2471 C CA . SER A 1 296 ? -12.385 5.875 44.605 1.00 38.69 296 SER A CA 1
ATOM 2472 C C . SER A 1 296 ? -11.122 6.495 45.225 1.00 38.69 296 SER A C 1
ATOM 2474 O O . SER A 1 296 ? -10.613 7.486 44.714 1.00 38.69 296 SER A O 1
ATOM 2476 N N . GLU A 1 297 ? -10.512 5.841 46.222 1.00 39.16 297 GLU A N 1
ATOM 2477 C CA . GLU A 1 297 ? -9.209 6.182 46.820 1.00 39.16 297 GLU A CA 1
ATOM 2478 C C . GLU A 1 297 ? -8.015 6.190 45.851 1.00 39.16 297 GLU A C 1
ATOM 2480 O O . GLU A 1 297 ? -7.121 7.022 45.997 1.00 39.16 297 GLU A O 1
ATOM 2485 N N . LYS A 1 298 ? -7.965 5.289 44.866 1.00 39.00 298 LYS A N 1
ATOM 2486 C CA . LYS A 1 298 ? -6.824 5.149 43.946 1.00 39.00 298 LYS A CA 1
ATOM 2487 C C . LYS A 1 298 ? -6.881 6.173 42.815 1.00 39.00 298 LYS A C 1
ATOM 2489 O O . LYS A 1 298 ? -5.857 6.745 42.457 1.00 39.00 298 LYS A O 1
ATOM 2494 N N . ILE A 1 299 ? -8.089 6.460 42.325 1.00 41.12 299 ILE A N 1
ATOM 2495 C CA . ILE A 1 299 ? -8.352 7.600 41.436 1.00 41.12 299 ILE A CA 1
ATOM 2496 C C . ILE A 1 299 ? -7.983 8.897 42.172 1.00 41.12 299 ILE A C 1
ATOM 2498 O O . ILE A 1 299 ? -7.284 9.745 41.624 1.00 41.12 299 ILE A O 1
ATOM 2502 N N . PHE A 1 300 ? -8.335 9.002 43.455 1.00 42.34 300 PHE A N 1
ATOM 2503 C CA . PHE A 1 300 ? -7.952 10.132 44.300 1.00 42.34 300 PHE A CA 1
ATOM 2504 C C . PHE A 1 300 ? -6.437 10.274 44.520 1.00 42.34 300 PHE A C 1
ATOM 2506 O O . PHE A 1 300 ? -5.913 11.389 44.516 1.00 42.34 300 PHE A O 1
ATOM 2513 N N . GLN A 1 301 ? -5.715 9.167 44.715 1.00 41.59 301 GLN A N 1
ATOM 2514 C CA . GLN A 1 301 ? -4.258 9.162 44.901 1.00 41.59 301 GLN A CA 1
ATOM 2515 C C . GLN A 1 301 ? -3.512 9.620 43.644 1.00 41.59 301 GLN A C 1
ATOM 2517 O O . GLN A 1 301 ? -2.624 10.466 43.743 1.00 41.59 301 GLN A O 1
ATOM 2522 N N . ILE A 1 302 ? -3.930 9.149 42.467 1.00 40.34 302 ILE A N 1
ATOM 2523 C CA . ILE A 1 302 ? -3.364 9.571 41.174 1.00 40.34 302 ILE A CA 1
ATOM 2524 C C . ILE A 1 302 ? -3.581 11.080 40.958 1.00 40.34 302 ILE A C 1
ATOM 2526 O O . ILE A 1 302 ? -2.681 11.794 40.523 1.00 40.34 302 ILE A O 1
ATOM 2530 N N . LEU A 1 303 ? -4.750 11.599 41.346 1.00 38.25 303 LEU A N 1
ATOM 2531 C CA . LEU A 1 303 ? -5.100 13.021 41.229 1.00 38.25 303 LEU A CA 1
ATOM 2532 C C . LEU A 1 303 ? -4.419 13.930 42.271 1.00 38.25 303 LEU A C 1
ATOM 2534 O O . LEU A 1 303 ? -4.453 15.154 42.138 1.00 38.25 303 LEU A O 1
ATOM 2538 N N . THR A 1 304 ? -3.815 13.365 43.319 1.00 38.75 304 THR A N 1
ATOM 2539 C CA . THR A 1 304 ? -3.155 14.122 44.400 1.00 38.75 304 THR A CA 1
ATOM 2540 C C . THR A 1 304 ? -1.628 14.047 44.356 1.00 38.75 304 THR A C 1
ATOM 2542 O O . THR A 1 304 ? -0.963 14.817 45.057 1.00 38.75 304 THR A O 1
ATOM 2545 N N . ASN A 1 305 ? -1.057 13.184 43.512 1.00 41.16 305 ASN A N 1
ATOM 2546 C CA . ASN A 1 305 ? 0.382 13.043 43.335 1.00 41.16 305 ASN A CA 1
ATOM 2547 C C . ASN A 1 305 ? 0.919 14.009 42.261 1.00 41.16 305 ASN A C 1
ATOM 2549 O O . ASN A 1 305 ? 0.665 13.855 41.070 1.00 41.16 305 ASN A O 1
ATOM 2553 N N . LYS A 1 306 ? 1.708 15.007 42.678 1.00 38.78 306 LYS A N 1
ATOM 2554 C CA . LYS A 1 306 ? 2.251 16.069 41.806 1.00 38.78 306 LYS A CA 1
ATOM 2555 C C . LYS A 1 306 ? 3.130 15.575 40.647 1.00 38.78 306 LYS A C 1
ATOM 2557 O O . LYS A 1 306 ? 3.262 16.311 39.669 1.00 38.78 306 LYS A O 1
ATOM 2562 N N . GLU A 1 307 ? 3.773 14.414 40.772 1.00 38.44 307 GLU A N 1
ATOM 2563 C CA . GLU A 1 307 ? 4.668 13.875 39.736 1.00 38.44 307 GLU A CA 1
ATOM 2564 C C . GLU A 1 307 ? 3.897 13.081 38.672 1.00 38.44 307 GLU A C 1
ATOM 2566 O O . GLU A 1 307 ? 4.108 13.317 37.485 1.00 38.44 307 GLU A O 1
ATOM 2571 N N . GLU A 1 308 ? 2.914 12.269 39.070 1.00 38.62 308 GLU A N 1
ATOM 2572 C CA . GLU A 1 308 ? 2.015 11.545 38.150 1.00 38.62 308 GLU A CA 1
ATOM 2573 C C . GLU A 1 308 ? 1.023 12.491 37.444 1.00 38.62 308 GLU A C 1
ATOM 2575 O O . GLU A 1 308 ? 0.641 12.278 36.293 1.00 38.62 308 GLU A O 1
ATOM 2580 N N . PHE A 1 309 ? 0.675 13.608 38.091 1.00 37.16 309 PHE A N 1
ATOM 2581 C CA . PHE A 1 309 ? -0.161 14.668 37.525 1.00 37.16 309 PHE A CA 1
ATOM 2582 C C . PHE A 1 309 ? 0.447 15.309 36.264 1.00 37.16 309 PHE A C 1
ATOM 2584 O O . PHE A 1 309 ? -0.287 15.701 35.361 1.00 37.16 309 PHE A O 1
ATOM 2591 N N . LYS A 1 310 ? 1.782 15.391 36.159 1.00 40.22 310 LYS A N 1
ATOM 2592 C CA . LYS A 1 310 ? 2.458 15.932 34.964 1.00 40.22 310 LYS A CA 1
ATOM 2593 C C . LYS A 1 310 ? 2.381 14.990 33.765 1.00 40.22 310 LYS A C 1
ATOM 2595 O O . LYS A 1 310 ? 2.217 15.464 32.644 1.00 40.22 310 LYS A O 1
ATOM 2600 N N . GLU A 1 311 ? 2.480 13.681 33.982 1.00 38.06 311 GLU A N 1
ATOM 2601 C CA . GLU A 1 311 ? 2.275 12.700 32.909 1.00 38.06 311 GLU A CA 1
ATOM 2602 C C . GLU A 1 311 ? 0.821 12.715 32.422 1.00 38.06 311 GLU A C 1
ATOM 2604 O O . GLU A 1 311 ? 0.580 12.703 31.215 1.00 38.06 311 GLU A O 1
ATOM 2609 N N . PHE A 1 312 ? -0.144 12.878 33.333 1.00 36.94 312 PHE A N 1
ATOM 2610 C CA . PHE A 1 312 ? -1.563 13.035 32.994 1.00 36.94 312 PHE A CA 1
ATOM 2611 C C . PHE A 1 312 ? -1.874 14.321 32.202 1.00 36.94 312 PHE A C 1
ATOM 2613 O O . PHE A 1 312 ? -2.631 14.271 31.231 1.00 36.94 312 PHE A O 1
ATOM 2620 N N . ASP A 1 313 ? -1.252 15.450 32.551 1.00 37.66 313 ASP A N 1
ATOM 2621 C CA . ASP A 1 313 ? -1.392 16.746 31.853 1.00 37.66 313 ASP A CA 1
ATOM 2622 C C . ASP A 1 313 ? -0.822 16.709 30.417 1.00 37.66 313 ASP A C 1
ATOM 2624 O O . ASP A 1 313 ? -1.213 17.482 29.544 1.00 37.66 313 ASP A O 1
ATOM 2628 N N . THR A 1 314 ? 0.080 15.761 30.138 1.00 40.78 314 THR A N 1
ATOM 2629 C CA . THR A 1 314 ? 0.642 15.561 28.792 1.00 40.78 314 THR A CA 1
ATOM 2630 C C . THR A 1 314 ? -0.301 14.756 27.884 1.00 40.78 314 THR A C 1
ATOM 2632 O O . THR A 1 314 ? -0.255 14.898 26.664 1.00 40.78 314 THR A O 1
ATOM 2635 N N . ILE A 1 315 ? -1.170 13.921 28.470 1.00 37.50 315 ILE A N 1
ATOM 2636 C CA . ILE A 1 315 ? -2.120 13.047 27.757 1.00 37.50 315 ILE A CA 1
ATOM 2637 C C . ILE A 1 315 ? -3.434 13.778 27.441 1.00 37.50 315 ILE A C 1
ATOM 2639 O O . ILE A 1 315 ? -4.054 13.533 26.404 1.00 37.50 315 ILE A O 1
ATOM 2643 N N . PHE A 1 316 ? -3.865 14.692 28.309 1.00 38.12 316 PHE A N 1
ATOM 2644 C CA . PHE A 1 316 ? -5.102 15.448 28.140 1.00 38.12 316 PHE A CA 1
ATOM 2645 C C . PHE A 1 316 ? -4.792 16.876 27.695 1.00 38.12 316 PHE A C 1
ATOM 2647 O O . PHE A 1 316 ? -4.409 17.721 28.495 1.00 38.12 316 PHE A O 1
ATOM 2654 N N . GLU A 1 317 ? -4.994 17.178 26.410 1.00 42.66 317 GLU A N 1
ATOM 2655 C CA . GLU A 1 317 ? -4.940 18.557 25.919 1.00 42.66 317 GLU A CA 1
ATOM 2656 C C . GLU A 1 317 ? -5.828 19.467 26.791 1.00 42.66 317 GLU A C 1
ATOM 2658 O O . GLU A 1 317 ? -7.042 19.267 26.856 1.00 42.66 317 GLU A O 1
ATOM 2663 N N . HIS A 1 318 ? -5.166 20.422 27.460 1.00 42.25 318 HIS A N 1
ATOM 2664 C CA . HIS A 1 318 ? -5.523 21.591 28.293 1.00 42.25 318 HIS A CA 1
ATOM 2665 C C . HIS A 1 318 ? -7.003 22.013 28.523 1.00 42.25 318 HIS A C 1
ATOM 2667 O O . HIS A 1 318 ? -7.276 22.782 29.447 1.00 42.25 318 HIS A O 1
ATOM 2673 N N . ASN A 1 319 ? -7.979 21.544 27.744 1.00 38.91 319 ASN A N 1
ATOM 2674 C CA . ASN A 1 319 ? -9.408 21.811 27.917 1.00 38.91 319 ASN A CA 1
ATOM 2675 C C . ASN A 1 319 ? -10.229 20.632 28.468 1.00 38.91 319 ASN A C 1
ATOM 2677 O O . ASN A 1 319 ? -11.233 20.897 29.120 1.00 38.91 319 ASN A O 1
ATOM 2681 N N . LYS A 1 320 ? -9.798 19.372 28.307 1.00 45.00 320 LYS A N 1
ATOM 2682 C CA . LYS A 1 320 ? -10.582 18.184 28.731 1.00 45.00 320 LYS A CA 1
ATOM 2683 C C . LYS A 1 320 ? -10.527 17.876 30.236 1.00 45.00 320 LYS A C 1
ATOM 2685 O O . LYS A 1 320 ? -11.268 17.037 30.732 1.00 45.00 320 LYS A O 1
ATOM 2690 N N . TYR A 1 321 ? -9.653 18.569 30.967 1.00 45.53 321 TYR A N 1
ATOM 2691 C CA . TYR A 1 321 ? -9.463 18.439 32.417 1.00 45.53 321 TYR A CA 1
ATOM 2692 C C . TYR A 1 321 ? -10.697 18.875 33.234 1.00 45.53 321 TYR A C 1
ATOM 2694 O O . TYR A 1 321 ? -10.950 18.362 34.320 1.00 45.53 321 TYR A O 1
ATOM 2702 N N . TRP A 1 322 ? -11.490 19.814 32.709 1.00 47.88 322 TRP A N 1
ATOM 2703 C CA . TRP A 1 322 ? -12.642 20.401 33.409 1.00 47.88 322 TRP A CA 1
ATOM 2704 C C . TRP A 1 322 ? -13.916 19.577 33.261 1.00 47.88 322 TRP A C 1
ATOM 2706 O O . TRP A 1 322 ? -14.701 19.498 34.203 1.00 47.88 322 TRP A O 1
ATOM 2716 N N . ASP A 1 323 ? -14.052 18.885 32.130 1.00 49.50 323 ASP A N 1
ATOM 2717 C CA . ASP A 1 323 ? -15.156 17.959 31.874 1.00 49.50 323 ASP A CA 1
ATOM 2718 C C . ASP A 1 323 ? -15.173 16.823 32.919 1.00 49.50 323 ASP A C 1
ATOM 2720 O O . ASP A 1 323 ? -16.231 16.341 33.311 1.00 49.50 323 ASP A O 1
ATOM 2724 N N . PHE A 1 324 ? -14.000 16.449 33.448 1.00 48.38 324 PHE A N 1
ATOM 2725 C CA . PHE A 1 324 ? -13.846 15.446 34.506 1.00 48.38 324 PHE A CA 1
ATOM 2726 C C . PHE A 1 324 ? -14.370 15.912 35.874 1.00 48.38 324 PHE A C 1
ATOM 2728 O O . PHE A 1 324 ? -14.964 15.146 36.629 1.00 48.38 324 PHE A O 1
ATOM 2735 N N . PHE A 1 325 ? -14.190 17.190 36.190 1.00 51.66 325 PHE A N 1
ATOM 2736 C CA . PHE A 1 325 ? -14.685 17.787 37.425 1.00 51.66 325 PHE A CA 1
ATOM 2737 C C . PHE A 1 325 ? -16.207 17.972 37.415 1.00 51.66 325 PHE A C 1
ATOM 2739 O O . PHE A 1 325 ? -16.863 17.737 38.431 1.00 51.66 325 PHE A O 1
ATOM 2746 N N . ASP A 1 326 ? -16.782 18.311 36.259 1.00 52.44 326 ASP A N 1
ATOM 2747 C CA . ASP A 1 326 ? -18.236 18.343 36.077 1.00 52.44 326 ASP A CA 1
ATOM 2748 C C . ASP A 1 326 ? -18.862 16.938 36.257 1.00 52.44 326 ASP A C 1
ATOM 2750 O O . ASP A 1 326 ? -19.971 16.826 36.782 1.00 52.44 326 ASP A O 1
ATOM 2754 N N . ILE A 1 327 ? -18.131 15.859 35.933 1.00 49.41 327 ILE A N 1
ATOM 2755 C CA . ILE A 1 327 ? -18.548 14.469 36.203 1.00 49.41 327 ILE A CA 1
ATOM 2756 C C . ILE A 1 327 ? -18.549 14.156 37.705 1.00 49.41 327 ILE A C 1
ATOM 2758 O O . ILE A 1 327 ? -19.525 13.595 38.199 1.00 49.41 327 ILE A O 1
ATOM 2762 N N . ILE A 1 328 ? -17.515 14.558 38.455 1.00 51.16 328 ILE A N 1
ATOM 2763 C CA . ILE A 1 328 ? -17.471 14.389 39.923 1.00 51.16 328 ILE A CA 1
ATOM 2764 C C . ILE A 1 328 ? -18.672 15.085 40.589 1.00 51.16 328 ILE A C 1
ATOM 2766 O O . ILE A 1 328 ? -19.293 14.527 41.491 1.00 51.16 328 ILE A O 1
ATOM 2770 N N . ILE A 1 329 ? -19.048 16.273 40.103 1.00 52.62 329 ILE A N 1
ATOM 2771 C CA . ILE A 1 329 ? -20.229 17.023 40.566 1.00 52.62 329 ILE A CA 1
ATOM 2772 C C . ILE A 1 329 ? -21.553 16.325 40.193 1.00 52.62 329 ILE A C 1
ATOM 2774 O O . ILE A 1 329 ? -22.578 16.532 40.841 1.00 52.62 329 ILE A O 1
ATOM 2778 N N . GLU A 1 330 ? -21.595 15.532 39.123 1.00 47.16 330 GLU A N 1
ATOM 2779 C CA . GLU A 1 330 ? -22.787 14.770 38.727 1.00 47.16 330 GLU A CA 1
ATOM 2780 C C . GLU A 1 330 ? -22.967 13.445 39.472 1.00 47.16 330 GLU A C 1
ATOM 2782 O O . GLU A 1 330 ? -24.097 12.964 39.530 1.00 47.16 330 GLU A O 1
ATOM 2787 N N . LEU A 1 331 ? -21.907 12.883 40.057 1.00 46.28 331 LEU A N 1
ATOM 2788 C CA . LEU A 1 331 ? -21.966 11.610 40.783 1.00 46.28 331 LEU A CA 1
ATOM 2789 C C . LEU A 1 331 ? -22.491 11.738 42.229 1.00 46.28 331 LEU A C 1
ATOM 2791 O O . LEU A 1 331 ? -22.959 10.736 42.759 1.00 46.28 331 LEU A O 1
ATOM 2795 N N . ASP A 1 332 ? -22.435 12.936 42.831 1.00 48.72 332 ASP A N 1
ATOM 2796 C CA . ASP A 1 332 ? -23.053 13.355 44.113 1.00 48.72 332 ASP A CA 1
ATOM 2797 C C . ASP A 1 332 ? -23.189 12.261 45.200 1.00 48.72 332 ASP A C 1
ATOM 2799 O O . ASP A 1 332 ? -24.288 11.914 45.638 1.00 48.72 332 ASP A O 1
ATOM 2803 N N . ARG A 1 333 ? -22.062 11.689 45.652 1.00 51.22 333 ARG A N 1
ATOM 2804 C CA . ARG A 1 333 ? -22.039 10.706 46.752 1.00 51.22 333 ARG A CA 1
ATOM 2805 C C . ARG A 1 333 ? -21.502 11.316 48.039 1.00 51.22 333 ARG A C 1
ATOM 2807 O O . ARG A 1 333 ? -20.383 11.820 48.061 1.00 51.22 333 ARG A O 1
ATOM 2814 N N . GLU A 1 334 ? -22.265 11.216 49.133 1.00 47.66 334 GLU A N 1
ATOM 2815 C CA . GLU A 1 334 ? -21.904 11.765 50.458 1.00 47.66 334 GLU A CA 1
ATOM 2816 C C . GLU A 1 334 ? -20.536 11.294 50.992 1.00 47.66 334 GLU A C 1
ATOM 2818 O O . GLU A 1 334 ? -19.884 12.020 51.742 1.00 47.66 334 GLU A O 1
ATOM 2823 N N . GLU A 1 335 ? -20.089 10.101 50.604 1.00 48.12 335 GLU A N 1
ATOM 2824 C CA . GLU A 1 335 ? -18.852 9.456 51.070 1.00 48.12 335 GLU A CA 1
ATOM 2825 C C . GLU A 1 335 ? -17.553 10.043 50.484 1.00 48.12 335 GLU A C 1
ATOM 2827 O O . GLU A 1 335 ? -16.472 9.819 51.034 1.00 48.12 335 GLU A O 1
ATOM 2832 N N . ASP A 1 336 ? -17.640 10.841 49.417 1.00 50.72 336 ASP A N 1
ATOM 2833 C CA . ASP A 1 336 ? -16.471 11.449 48.768 1.00 50.72 336 ASP A CA 1
ATOM 2834 C C . ASP A 1 336 ? -16.272 12.933 49.126 1.00 50.72 336 ASP A C 1
ATOM 2836 O O . ASP A 1 336 ? -15.279 13.545 48.727 1.00 50.72 336 ASP A O 1
ATOM 2840 N N . TYR A 1 337 ? -17.153 13.511 49.950 1.00 52.94 337 TYR A N 1
ATOM 2841 C CA . TYR A 1 337 ? -17.107 14.930 50.332 1.00 52.94 337 TYR A CA 1
ATOM 2842 C C . TYR A 1 337 ? -15.837 15.303 51.104 1.00 52.94 337 TYR A C 1
ATOM 2844 O O . TYR A 1 337 ? -15.206 16.314 50.792 1.00 52.94 337 TYR A O 1
ATOM 2852 N N . ASP A 1 338 ? -15.423 14.482 52.072 1.00 52.41 338 ASP A N 1
ATOM 2853 C CA . ASP A 1 338 ? -14.207 14.741 52.856 1.00 52.41 338 ASP A CA 1
ATOM 2854 C C . ASP A 1 338 ? -12.955 14.680 51.975 1.00 52.41 338 ASP A C 1
ATOM 2856 O O . ASP A 1 338 ? -12.033 15.478 52.136 1.00 52.41 338 ASP A O 1
ATOM 2860 N N . LYS A 1 339 ? -12.951 13.794 50.974 1.00 53.75 339 LYS A N 1
ATOM 2861 C CA . LYS A 1 339 ? -11.851 13.658 50.016 1.00 53.75 339 LYS A CA 1
ATOM 2862 C C . LYS A 1 339 ? -11.810 14.854 49.067 1.00 53.75 339 LYS A C 1
ATOM 2864 O O . LYS A 1 339 ? -10.748 15.443 48.874 1.00 53.75 339 LYS A O 1
ATOM 2869 N N . ILE A 1 340 ? -12.952 15.255 48.504 1.00 53.47 340 ILE A N 1
ATOM 2870 C CA . ILE A 1 340 ? -13.063 16.423 47.612 1.00 53.47 340 ILE A CA 1
ATOM 2871 C C . ILE A 1 340 ? -12.661 17.704 48.350 1.00 53.47 340 ILE A C 1
ATOM 2873 O O . ILE A 1 340 ? -11.912 18.513 47.802 1.00 53.47 340 ILE A O 1
ATOM 2877 N N . SER A 1 341 ? -13.055 17.847 49.616 1.00 53.31 341 SER A N 1
ATOM 2878 C CA . SER A 1 341 ? -12.576 18.905 50.513 1.00 53.31 341 SER A CA 1
ATOM 2879 C C . SER A 1 341 ? -11.047 18.911 50.632 1.00 53.31 341 SER A C 1
ATOM 2881 O O . SER A 1 341 ? -10.404 19.955 50.496 1.00 53.31 341 SER A O 1
ATOM 2883 N N . ASP A 1 342 ? -10.440 17.741 50.818 1.00 56.00 342 ASP A N 1
ATOM 2884 C CA . ASP A 1 342 ? -8.990 17.561 50.909 1.00 56.00 342 ASP A CA 1
ATOM 2885 C C . ASP A 1 342 ? -8.267 17.908 49.592 1.00 56.00 342 ASP A C 1
ATOM 2887 O O . ASP A 1 342 ? -7.205 18.540 49.595 1.00 56.00 342 ASP A O 1
ATOM 2891 N N . LEU A 1 343 ? -8.861 17.546 48.451 1.00 53.97 343 LEU A N 1
ATOM 2892 C CA . LEU A 1 343 ? -8.372 17.864 47.107 1.00 53.97 343 LEU A CA 1
ATOM 2893 C C . LEU A 1 343 ? -8.422 19.365 46.839 1.00 53.97 343 LEU A C 1
ATOM 2895 O O . LEU A 1 343 ? -7.428 19.937 46.391 1.00 53.97 343 LEU A O 1
ATOM 2899 N N . ILE A 1 344 ? -9.554 20.007 47.141 1.00 55.72 344 ILE A N 1
ATOM 2900 C CA . ILE A 1 344 ? -9.721 21.458 47.037 1.00 55.72 344 ILE A CA 1
ATOM 2901 C C . ILE A 1 344 ? -8.659 22.136 47.905 1.00 55.72 344 ILE A C 1
ATOM 2903 O O . ILE A 1 344 ? -7.912 22.977 47.410 1.00 55.72 344 ILE A O 1
ATOM 2907 N N . ASN A 1 345 ? -8.493 21.706 49.158 1.00 55.75 345 ASN A N 1
ATOM 2908 C CA . ASN A 1 345 ? -7.480 22.250 50.062 1.00 55.75 345 ASN A CA 1
ATOM 2909 C C . ASN A 1 345 ? -6.045 22.137 49.519 1.00 55.75 345 ASN A C 1
ATOM 2911 O O . ASN A 1 345 ? -5.260 23.078 49.674 1.00 55.75 345 ASN A O 1
ATOM 2915 N N . LYS A 1 346 ? -5.702 21.017 48.871 1.00 56.50 346 LYS A N 1
ATOM 2916 C CA . LYS A 1 346 ? -4.365 20.764 48.303 1.00 56.50 346 LYS A CA 1
ATOM 2917 C C . LYS A 1 346 ? -4.125 21.492 46.975 1.00 56.50 346 LYS A C 1
ATOM 2919 O O . LYS A 1 346 ? -2.995 21.914 46.719 1.00 56.50 346 LYS A O 1
ATOM 2924 N N . ASN A 1 347 ? -5.165 21.665 46.157 1.00 51.75 347 ASN A N 1
ATOM 2925 C CA . ASN A 1 347 ? -5.037 22.025 44.740 1.00 51.75 347 ASN A CA 1
ATOM 2926 C C . ASN A 1 347 ? -5.625 23.383 44.338 1.00 51.75 347 ASN A C 1
ATOM 2928 O O . ASN A 1 347 ? -5.448 23.767 43.183 1.00 51.75 347 ASN A O 1
ATOM 2932 N N . ILE A 1 348 ? -6.235 24.154 45.250 1.00 54.44 348 ILE A N 1
ATOM 2933 C CA . ILE A 1 348 ? -6.843 25.479 44.968 1.00 54.44 348 ILE A CA 1
ATOM 2934 C C . ILE A 1 348 ? -5.900 26.513 44.312 1.00 54.44 348 ILE A C 1
ATOM 2936 O O . ILE A 1 348 ? -6.324 27.585 43.894 1.00 54.44 348 ILE A O 1
ATOM 2940 N N . ASP A 1 349 ? -4.614 26.185 44.215 1.00 47.91 349 ASP A N 1
ATOM 2941 C CA . ASP A 1 349 ? -3.529 27.066 43.805 1.00 47.91 349 ASP A CA 1
ATOM 2942 C C . ASP A 1 349 ? -2.678 26.481 42.654 1.00 47.91 349 ASP A C 1
ATOM 2944 O O . ASP A 1 349 ? -1.547 26.919 42.424 1.00 47.91 349 ASP A O 1
ATOM 2948 N N . LEU A 1 350 ? -3.176 25.459 41.942 1.00 49.44 350 LEU A N 1
ATOM 2949 C CA . LEU A 1 350 ? -2.528 24.946 40.730 1.00 49.44 350 LEU A CA 1
ATOM 2950 C C . LEU A 1 350 ? -2.546 26.030 39.641 1.00 49.44 350 LEU A C 1
ATOM 2952 O O . LEU A 1 350 ? -3.587 26.273 39.053 1.00 49.44 350 LEU A O 1
ATOM 2956 N N . HIS A 1 351 ? -1.383 26.644 39.380 1.00 46.56 351 HIS A N 1
ATOM 2957 C CA . HIS A 1 351 ? -1.072 27.597 38.298 1.00 46.56 351 HIS A CA 1
ATOM 2958 C C . HIS A 1 351 ? -2.038 28.800 38.129 1.00 46.56 351 HIS A C 1
ATOM 2960 O O . HIS A 1 351 ? -3.250 28.676 37.997 1.00 46.56 351 HIS A O 1
ATOM 2966 N N . VAL A 1 352 ? -1.487 30.014 37.996 1.00 49.12 352 VAL A N 1
ATOM 2967 C CA . VAL A 1 352 ? -2.266 31.268 37.824 1.00 49.12 352 VAL A CA 1
ATOM 2968 C C . VAL A 1 352 ? -3.311 31.191 36.693 1.00 49.12 352 VAL A C 1
ATOM 2970 O O . VAL A 1 352 ? -4.372 31.801 36.802 1.00 49.12 352 VAL A O 1
ATOM 2973 N N . ASN A 1 353 ? -3.050 30.395 35.652 1.00 45.97 353 ASN A N 1
ATOM 2974 C CA . ASN A 1 353 ? -3.922 30.242 34.484 1.00 45.97 353 ASN A CA 1
ATOM 2975 C C . ASN A 1 353 ? -5.179 29.386 34.733 1.00 45.97 353 ASN A C 1
ATOM 2977 O O . ASN A 1 353 ? -6.142 29.507 33.980 1.00 45.97 353 ASN A O 1
ATOM 2981 N N . TYR A 1 354 ? -5.197 28.541 35.768 1.00 51.28 354 TYR A N 1
ATOM 2982 C CA . TYR A 1 354 ? -6.302 27.603 36.024 1.00 51.28 354 TYR A CA 1
ATOM 2983 C C . TYR A 1 354 ? -7.189 28.019 37.197 1.00 51.28 354 TYR A C 1
ATOM 2985 O O . TYR A 1 354 ? -8.327 27.563 37.305 1.00 51.28 354 TYR A O 1
ATOM 2993 N N . ARG A 1 355 ? -6.714 28.954 38.026 1.00 54.91 355 ARG A N 1
ATOM 2994 C CA . ARG A 1 355 ? -7.414 29.474 39.206 1.00 54.91 355 ARG A CA 1
ATOM 2995 C C . ARG A 1 355 ? -8.880 29.892 38.960 1.00 54.91 355 ARG A C 1
ATOM 2997 O O . ARG A 1 355 ? -9.712 29.494 39.767 1.00 54.91 355 ARG A O 1
ATOM 3004 N N . PRO A 1 356 ? -9.262 30.601 37.874 1.00 58.00 356 PRO A N 1
ATOM 3005 C CA . PRO A 1 356 ? -10.669 30.953 37.632 1.00 58.00 356 PRO A CA 1
ATOM 3006 C C . PRO A 1 356 ? -11.586 29.736 37.461 1.00 58.00 356 PRO A C 1
ATOM 3008 O O . PRO A 1 356 ? -12.689 29.715 37.997 1.00 58.00 356 PRO A O 1
ATOM 3011 N N . LYS A 1 357 ? -11.105 28.702 36.765 1.00 56.59 357 LYS A N 1
ATOM 3012 C CA . LYS A 1 357 ? -11.866 27.477 36.516 1.00 56.59 357 LYS A CA 1
ATOM 3013 C C . LYS A 1 357 ? -11.949 26.593 37.769 1.00 56.59 357 LYS A C 1
ATOM 3015 O O . LYS A 1 357 ? -12.992 26.001 38.020 1.00 56.59 357 LYS A O 1
ATOM 3020 N N . ILE A 1 358 ? -10.902 26.572 38.610 1.00 58.31 358 ILE A N 1
ATOM 3021 C CA . ILE A 1 358 ? -10.948 25.907 39.930 1.00 58.31 358 ILE A CA 1
ATOM 3022 C C . ILE A 1 358 ? -12.037 26.544 40.799 1.00 58.31 358 ILE A C 1
ATOM 3024 O O . ILE A 1 358 ? -12.819 25.843 41.434 1.00 58.31 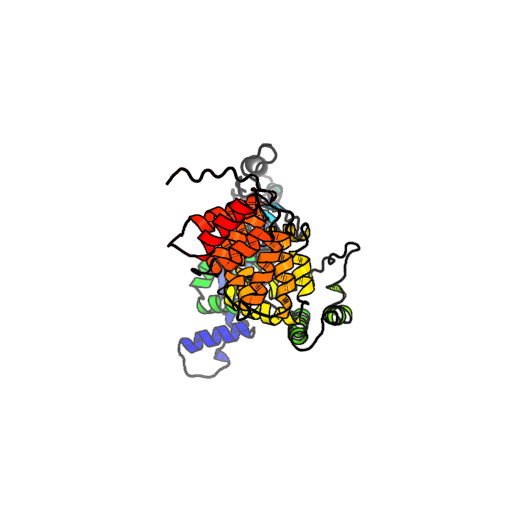358 ILE A O 1
ATOM 3028 N N . LEU A 1 359 ? -12.111 27.876 40.812 1.00 60.91 359 LEU A N 1
ATOM 3029 C CA . LEU A 1 359 ? -13.126 28.598 41.577 1.00 60.91 359 LEU A CA 1
ATOM 3030 C C . LEU A 1 359 ? -14.540 28.337 41.043 1.00 60.91 359 LEU A C 1
ATOM 3032 O O . LEU A 1 359 ? -15.464 28.185 41.835 1.00 60.91 359 LEU A O 1
ATOM 3036 N N . GLU A 1 360 ? -14.712 28.238 39.724 1.00 63.00 360 GLU A N 1
ATOM 3037 C CA . GLU A 1 360 ? -15.988 27.866 39.103 1.00 63.00 360 GLU A CA 1
ATOM 3038 C C . GLU A 1 360 ? -16.412 26.433 39.462 1.00 63.00 360 GLU A C 1
ATOM 3040 O O . GLU A 1 360 ? -17.570 26.206 39.810 1.00 63.00 360 GLU A O 1
ATOM 3045 N N . PHE A 1 361 ? -15.472 25.484 39.470 1.00 63.75 361 PHE A N 1
ATOM 3046 C CA . PHE A 1 361 ? -15.704 24.122 39.950 1.00 63.75 361 PHE A CA 1
ATOM 3047 C C . PHE A 1 361 ? -16.142 24.097 41.418 1.00 63.75 361 PHE A C 1
ATOM 3049 O O . PHE A 1 361 ? -17.168 23.503 41.735 1.00 63.75 361 PHE A O 1
ATOM 3056 N N . ILE A 1 362 ? -15.406 24.774 42.308 1.00 61.50 362 ILE A N 1
ATOM 3057 C CA . ILE A 1 362 ? -15.741 24.840 43.740 1.00 61.50 362 ILE A CA 1
ATOM 3058 C C . ILE A 1 362 ? -17.146 25.427 43.921 1.00 61.50 362 ILE A C 1
ATOM 3060 O O . ILE A 1 362 ? -17.939 24.890 44.690 1.00 61.50 362 ILE A O 1
ATOM 3064 N N . LYS A 1 363 ? -17.491 26.483 43.172 1.00 63.09 363 LYS A N 1
ATOM 3065 C CA . LYS A 1 363 ? -18.845 27.055 43.177 1.00 63.09 363 LYS A CA 1
ATOM 3066 C C . LYS A 1 363 ? -19.894 26.029 42.739 1.00 63.09 363 LYS A C 1
ATOM 3068 O O . LYS A 1 363 ? -20.865 25.832 43.462 1.00 63.09 363 LYS A O 1
ATOM 3073 N N . LYS A 1 364 ? -19.701 25.349 41.602 1.00 62.94 364 LYS A N 1
ATOM 3074 C CA . LYS A 1 364 ? -20.638 24.329 41.090 1.00 62.94 364 LYS A CA 1
ATOM 3075 C C . LYS A 1 364 ? -20.798 23.139 42.043 1.00 62.94 364 LYS A C 1
ATOM 3077 O O . LYS A 1 364 ? -21.920 22.696 42.251 1.00 62.94 364 LYS A O 1
ATOM 3082 N N . PHE A 1 365 ? -19.705 22.647 42.625 1.00 61.69 365 PHE A N 1
ATOM 3083 C CA . PHE A 1 365 ? -19.712 21.536 43.580 1.00 61.69 365 PHE A CA 1
ATOM 3084 C C . PHE A 1 365 ? -20.488 21.889 44.848 1.00 61.69 365 PHE A C 1
ATOM 3086 O O . PHE A 1 365 ? -21.338 21.126 45.292 1.00 61.69 365 PHE A O 1
ATOM 3093 N N . ILE A 1 366 ? -20.254 23.082 45.395 1.00 58.66 366 ILE A N 1
ATOM 3094 C CA . ILE A 1 366 ? -20.918 23.510 46.628 1.00 58.66 366 ILE A CA 1
ATOM 3095 C C . ILE A 1 366 ? -22.406 23.823 46.402 1.00 58.66 366 ILE A C 1
ATOM 3097 O O . ILE A 1 366 ? -23.212 23.602 47.304 1.00 58.66 366 ILE A O 1
ATOM 3101 N N . LEU A 1 367 ? -22.780 24.309 45.212 1.00 56.28 367 LEU A N 1
ATOM 3102 C CA . LEU A 1 367 ? -24.159 24.677 44.863 1.00 56.28 367 LEU A CA 1
ATOM 3103 C C . LEU A 1 367 ? -25.101 23.488 44.619 1.00 56.28 367 LEU A C 1
ATOM 3105 O O . LEU A 1 367 ? -26.312 23.700 44.580 1.00 56.28 367 LEU A O 1
ATOM 3109 N N . LYS A 1 368 ? -24.593 22.269 44.407 1.00 55.81 368 LYS A N 1
ATOM 3110 C CA . LYS A 1 368 ? -25.397 21.172 43.845 1.00 55.81 368 LYS A CA 1
ATOM 3111 C C . LYS A 1 368 ? -25.898 20.130 44.856 1.00 55.81 368 LYS A C 1
ATOM 3113 O O . LYS A 1 368 ? -26.180 19.015 44.446 1.00 55.81 368 LYS A O 1
ATOM 3118 N N . THR A 1 369 ? -26.034 20.450 46.144 1.00 51.88 369 THR A N 1
ATOM 3119 C CA . THR A 1 369 ? -26.276 19.403 47.156 1.00 51.88 369 THR A CA 1
ATOM 3120 C C . THR A 1 369 ? -27.391 19.738 48.151 1.00 51.88 369 THR A C 1
ATOM 3122 O O . THR A 1 369 ? -27.568 20.886 48.562 1.00 51.88 369 THR A O 1
ATOM 3125 N N . ASP A 1 370 ? -28.084 18.696 48.624 1.00 47.28 370 ASP A N 1
ATOM 3126 C CA . ASP A 1 370 ? -29.022 18.716 49.765 1.00 47.28 370 ASP A CA 1
ATOM 3127 C C . ASP A 1 370 ? -28.302 18.912 51.131 1.00 47.28 370 ASP A C 1
ATOM 3129 O O . ASP A 1 370 ? -28.897 18.782 52.202 1.00 47.28 370 ASP A O 1
ATOM 3133 N N . THR A 1 371 ? -27.002 19.248 51.119 1.00 52.72 371 THR A N 1
ATOM 3134 C CA . THR A 1 371 ? -26.080 19.291 52.273 1.00 52.72 371 THR A CA 1
ATOM 3135 C C . THR A 1 371 ? -25.373 20.647 52.433 1.00 52.72 371 THR A C 1
ATOM 3137 O O . THR A 1 371 ? -24.210 20.726 52.842 1.00 52.72 371 THR A O 1
ATOM 3140 N N . LEU A 1 372 ? -26.087 21.750 52.174 1.00 54.84 372 LEU A N 1
ATOM 3141 C CA . LEU A 1 372 ? -25.598 23.135 52.307 1.00 54.84 372 LEU A CA 1
ATOM 3142 C C . LEU A 1 372 ? -24.857 23.406 53.640 1.00 54.84 372 LEU A C 1
ATOM 3144 O O . LEU A 1 372 ? -23.879 24.151 53.667 1.00 54.84 372 LEU A O 1
ATOM 3148 N N . SER A 1 373 ? -25.273 22.783 54.750 1.00 58.03 373 SER A N 1
ATOM 3149 C CA . SER A 1 373 ? -24.637 22.952 56.069 1.00 58.03 373 SER A CA 1
ATOM 3150 C C . SER A 1 373 ? -23.261 22.282 56.191 1.00 58.03 373 SER A C 1
ATOM 3152 O O . SER A 1 373 ? -22.392 22.805 56.886 1.00 58.03 373 SER A O 1
ATOM 3154 N N . LYS A 1 374 ? -23.034 21.151 55.510 1.00 56.50 374 LYS A N 1
ATOM 3155 C CA . LYS A 1 374 ? -21.752 20.419 55.508 1.00 56.50 374 LYS A CA 1
ATOM 3156 C C . LYS A 1 374 ? -20.719 21.159 54.654 1.00 56.50 374 LYS A C 1
ATOM 3158 O O . LYS A 1 374 ? -19.579 21.327 55.079 1.00 56.50 374 LYS A O 1
ATOM 3163 N N . ASN A 1 375 ? -21.135 21.705 53.511 1.00 58.09 375 ASN A N 1
ATOM 3164 C CA . ASN A 1 375 ? -20.241 22.426 52.600 1.00 58.09 375 ASN A CA 1
ATOM 3165 C C . ASN A 1 375 ? -19.777 23.789 53.147 1.00 58.09 375 ASN A C 1
ATOM 3167 O O . ASN A 1 375 ? -18.651 24.213 52.876 1.00 58.09 375 ASN A O 1
ATOM 3171 N N . LYS A 1 376 ? -20.584 24.442 53.994 1.00 65.12 376 LYS A N 1
ATOM 3172 C CA . LYS A 1 376 ? -20.157 25.628 54.758 1.00 65.12 376 LYS A CA 1
ATOM 3173 C C . LYS A 1 376 ? -18.974 25.327 55.675 1.00 65.12 376 LYS A C 1
ATOM 3175 O O . LYS A 1 376 ? -18.005 26.078 55.670 1.00 65.12 376 LYS A O 1
ATOM 3180 N N . SER A 1 377 ? -18.993 24.184 56.365 1.00 67.94 377 SER A N 1
ATOM 3181 C CA . SER A 1 377 ? -17.898 23.786 57.262 1.00 67.94 377 SER A CA 1
ATOM 3182 C C . SER A 1 377 ? -16.557 23.615 56.529 1.00 67.94 377 SER A C 1
ATOM 3184 O O . SER A 1 377 ? -15.500 23.931 57.078 1.00 67.94 377 SER A O 1
ATOM 3186 N N . ILE A 1 378 ? -16.596 23.200 55.256 1.00 68.25 378 ILE A N 1
ATOM 3187 C CA . ILE A 1 378 ? -15.416 23.074 54.392 1.00 68.25 378 ILE A CA 1
ATOM 3188 C C . ILE A 1 378 ? -14.847 24.457 54.061 1.00 68.25 378 ILE A C 1
ATOM 3190 O O . ILE A 1 378 ? -13.646 24.687 54.220 1.00 68.25 378 ILE A O 1
ATOM 3194 N N . LEU A 1 379 ? -15.704 25.395 53.641 1.00 70.31 379 LEU A N 1
ATOM 3195 C CA . LEU A 1 379 ? -15.299 26.772 53.352 1.00 70.31 379 LEU A CA 1
ATOM 3196 C C . LEU A 1 379 ? -14.791 27.487 54.610 1.00 70.31 379 LEU A C 1
ATOM 3198 O O . LEU A 1 379 ? -13.749 28.134 54.556 1.00 70.31 379 LEU A O 1
ATOM 3202 N N . GLU A 1 380 ? -15.456 27.322 55.752 1.00 75.44 380 GLU A N 1
ATOM 3203 C CA . GLU A 1 380 ? -14.998 27.852 57.041 1.00 75.44 380 GLU A CA 1
ATOM 3204 C C . GLU A 1 380 ? -13.611 27.318 57.412 1.00 75.44 380 GLU A C 1
ATOM 3206 O O . GLU A 1 380 ? -12.725 28.092 57.778 1.00 75.44 380 GLU A O 1
ATOM 3211 N N . ASN A 1 381 ? -13.385 26.011 57.257 1.00 75.19 381 ASN A N 1
ATOM 3212 C CA . ASN A 1 381 ? -12.084 25.400 57.512 1.00 75.19 381 ASN A CA 1
ATOM 3213 C C . ASN A 1 381 ? -11.001 25.953 56.567 1.00 75.19 381 ASN A C 1
ATOM 3215 O O . ASN A 1 381 ? -9.910 26.303 57.023 1.00 75.19 381 ASN A O 1
ATOM 3219 N N . ILE A 1 382 ? -11.304 26.119 55.272 1.00 72.19 382 ILE A N 1
ATOM 3220 C CA . ILE A 1 382 ? -10.386 26.754 54.312 1.00 72.19 382 ILE A CA 1
ATOM 3221 C C . ILE A 1 382 ? -10.043 28.177 54.772 1.00 72.19 382 ILE A C 1
ATOM 3223 O O . ILE A 1 382 ? -8.872 28.554 54.792 1.00 72.19 382 ILE A O 1
ATOM 3227 N N . ILE A 1 383 ? -11.038 28.961 55.181 1.00 77.25 383 ILE A N 1
ATOM 3228 C CA . ILE A 1 383 ? -10.864 30.364 55.578 1.00 77.25 383 ILE A CA 1
ATOM 3229 C C . ILE A 1 383 ? -10.005 30.491 56.844 1.00 77.25 383 ILE A C 1
ATOM 3231 O O . ILE A 1 383 ? -9.121 31.354 56.912 1.00 77.25 383 ILE A O 1
ATOM 3235 N N . LEU A 1 384 ? -10.230 29.626 57.834 1.00 78.12 384 LEU A N 1
ATOM 3236 C CA . LEU A 1 384 ? -9.545 29.690 59.125 1.00 78.12 384 LEU A CA 1
ATOM 3237 C C . LEU A 1 384 ? -8.143 29.066 59.075 1.00 78.12 384 LEU A C 1
ATOM 3239 O O . LEU A 1 384 ? -7.186 29.663 59.585 1.00 78.12 384 LEU A O 1
ATOM 3243 N N . ASN A 1 385 ? -7.995 27.917 58.412 1.00 75.06 385 ASN A N 1
ATOM 3244 C CA . ASN A 1 385 ? -6.846 27.031 58.613 1.00 75.06 385 ASN A CA 1
ATOM 3245 C C . ASN A 1 385 ? -5.938 26.855 57.386 1.00 75.06 385 ASN A C 1
ATOM 3247 O O . ASN A 1 385 ? -4.802 26.408 57.546 1.00 75.06 385 ASN A O 1
ATOM 3251 N N . ASN A 1 386 ? -6.353 27.230 56.169 1.00 71.19 386 ASN A N 1
ATOM 3252 C CA . ASN A 1 386 ? -5.541 26.963 54.973 1.00 71.19 386 ASN A CA 1
ATOM 3253 C C . ASN A 1 386 ? -4.204 27.738 55.005 1.00 71.19 386 ASN A C 1
ATOM 3255 O O . ASN A 1 386 ? -4.215 28.945 55.215 1.00 71.19 386 ASN A O 1
ATOM 3259 N N . PRO A 1 387 ? -3.026 27.137 54.774 1.00 65.06 387 PRO A N 1
ATOM 3260 C CA . PRO A 1 387 ? -1.743 27.841 54.904 1.00 65.06 387 PRO A CA 1
ATOM 3261 C C . PRO A 1 387 ? -1.548 28.998 53.905 1.00 65.06 387 PRO A C 1
ATOM 3263 O O . PRO A 1 387 ? -0.641 29.810 54.084 1.00 65.06 387 PRO A O 1
ATOM 3266 N N . LYS A 1 388 ? -2.380 29.102 52.858 1.00 68.00 388 LYS A N 1
ATOM 3267 C CA . LYS A 1 388 ? -2.239 30.098 51.790 1.00 68.00 388 LYS A CA 1
ATOM 3268 C C . LYS A 1 388 ? -3.299 31.193 51.850 1.00 68.00 388 LYS A C 1
ATOM 3270 O O . LYS A 1 388 ? -4.494 30.937 51.761 1.00 68.00 388 LYS A O 1
ATOM 3275 N N . TYR A 1 389 ? -2.854 32.446 51.889 1.00 70.81 389 TYR A N 1
ATOM 3276 C CA . TYR A 1 389 ? -3.738 33.599 52.089 1.00 70.81 389 TYR A CA 1
ATOM 3277 C C . TYR A 1 389 ? -4.749 33.835 50.964 1.00 70.81 389 TYR A C 1
ATOM 3279 O O . TYR A 1 389 ? -5.893 34.187 51.240 1.00 70.81 389 TYR A O 1
ATOM 3287 N N . LYS A 1 390 ? -4.363 33.606 49.702 1.00 69.88 390 LYS A N 1
ATOM 3288 C CA . LYS A 1 390 ? -5.251 33.865 48.562 1.00 69.88 390 LYS A CA 1
ATOM 3289 C C . LYS A 1 390 ? -6.416 32.876 48.477 1.00 69.88 390 LYS A C 1
ATOM 3291 O O . LYS A 1 390 ? -7.534 33.286 48.193 1.00 69.88 390 LYS A O 1
ATOM 3296 N N . ALA A 1 391 ? -6.166 31.616 48.824 1.00 66.12 391 ALA A N 1
ATOM 3297 C CA . ALA A 1 391 ? -7.195 30.589 48.945 1.00 66.12 391 ALA A CA 1
ATOM 3298 C C . ALA A 1 391 ? -8.249 30.956 50.000 1.00 66.12 391 ALA A C 1
ATOM 3300 O O . ALA A 1 391 ? -9.446 30.853 49.740 1.00 66.12 391 ALA A O 1
ATOM 3301 N N . ARG A 1 392 ? -7.803 31.455 51.165 1.00 74.00 392 ARG A N 1
ATOM 3302 C CA . ARG A 1 392 ? -8.708 31.940 52.219 1.00 74.00 392 ARG A CA 1
ATOM 3303 C C . ARG A 1 392 ? -9.592 33.079 51.714 1.00 74.00 392 ARG A C 1
ATOM 3305 O O . ARG A 1 392 ? -10.790 33.087 51.954 1.00 74.00 392 ARG A O 1
ATOM 3312 N N . GLU A 1 393 ? -9.001 34.041 51.007 1.00 75.12 393 GLU A N 1
ATOM 3313 C CA . GLU A 1 393 ? -9.729 35.176 50.439 1.00 75.12 393 GLU A CA 1
ATOM 3314 C C . GLU A 1 393 ? -10.757 34.760 49.380 1.00 75.12 393 GLU A C 1
ATOM 3316 O O . GLU A 1 393 ? -11.833 35.350 49.316 1.00 75.12 393 GLU A O 1
ATOM 3321 N N . ASP A 1 394 ? -10.432 33.804 48.514 1.00 73.56 394 ASP A N 1
ATOM 3322 C CA . ASP A 1 394 ? -11.351 33.332 47.474 1.00 73.56 394 ASP A CA 1
ATOM 3323 C C . ASP A 1 394 ? -12.509 32.518 48.078 1.00 73.56 394 ASP A C 1
ATOM 3325 O O . ASP A 1 394 ? -13.653 32.656 47.649 1.00 73.56 394 ASP A O 1
ATOM 3329 N N . ALA A 1 395 ? -12.243 31.742 49.133 1.00 73.31 395 ALA A N 1
ATOM 3330 C CA . ALA A 1 395 ? -13.278 31.034 49.881 1.00 73.31 395 ALA A CA 1
ATOM 3331 C C . ALA A 1 395 ? -14.285 31.995 50.541 1.00 73.31 395 ALA A C 1
ATOM 3333 O O . ALA A 1 395 ? -15.474 31.691 50.556 1.00 73.31 395 ALA A O 1
ATOM 3334 N N . VAL A 1 396 ? -13.847 33.176 51.007 1.00 76.75 396 VAL A N 1
ATOM 3335 C CA . VAL A 1 396 ? -14.756 34.235 51.500 1.00 76.75 396 VAL A CA 1
ATOM 3336 C C . VAL A 1 396 ? -15.693 34.733 50.393 1.00 76.75 396 VAL A C 1
ATOM 3338 O O . VAL A 1 396 ? -16.877 34.925 50.653 1.00 76.75 396 VAL A O 1
ATOM 3341 N N . ASP A 1 397 ? -15.197 34.930 49.164 1.00 76.06 397 ASP A N 1
ATOM 3342 C CA . ASP A 1 397 ? -16.040 35.375 48.040 1.00 76.06 397 ASP A CA 1
ATOM 3343 C C . ASP A 1 397 ? -17.104 34.331 47.691 1.00 76.06 397 ASP A C 1
ATOM 3345 O O . ASP A 1 397 ? -18.268 34.678 47.512 1.00 76.06 397 ASP A O 1
ATOM 3349 N N . ILE A 1 398 ? -16.707 33.058 47.630 1.00 72.56 398 ILE A N 1
ATOM 3350 C CA . ILE A 1 398 ? -17.616 31.949 47.327 1.00 72.56 398 ILE A CA 1
ATOM 3351 C C . ILE A 1 398 ? -18.677 31.821 48.423 1.00 72.56 398 ILE A C 1
ATOM 3353 O O . ILE A 1 398 ? -19.863 31.759 48.121 1.00 72.56 398 ILE A O 1
ATOM 3357 N N . LEU A 1 399 ? -18.265 31.831 49.692 1.00 74.38 399 LEU A N 1
ATOM 3358 C CA . LEU A 1 399 ? -19.172 31.709 50.833 1.00 74.38 399 LEU A CA 1
ATOM 3359 C C . LEU A 1 399 ? -20.193 32.856 50.877 1.00 74.38 399 LEU A C 1
ATOM 3361 O O . LEU A 1 399 ? -21.370 32.620 51.131 1.00 74.38 399 LEU A O 1
ATOM 3365 N N . TYR A 1 400 ? -19.756 34.077 50.557 1.00 73.75 400 TYR A N 1
ATOM 3366 C CA . TYR A 1 400 ? -20.632 35.243 50.466 1.00 73.75 400 TYR A CA 1
ATOM 3367 C C . TYR A 1 400 ? -21.654 35.140 49.325 1.00 73.75 400 TYR A C 1
ATOM 3369 O O . TYR A 1 400 ? -22.828 35.440 49.527 1.00 73.75 400 TYR A O 1
ATOM 3377 N N . GLU A 1 401 ? -21.230 34.705 48.134 1.00 70.81 401 GLU A N 1
ATOM 3378 C CA . GLU A 1 401 ? -22.134 34.504 46.992 1.00 70.81 401 GLU A CA 1
ATOM 3379 C C . GLU A 1 401 ? -23.183 33.413 47.259 1.00 70.81 401 GLU A C 1
ATOM 3381 O O . GLU A 1 401 ? -24.313 33.519 46.785 1.00 70.81 401 GLU A O 1
ATOM 3386 N N . LEU A 1 402 ? -22.824 32.378 48.024 1.00 65.69 402 LEU A N 1
ATOM 3387 C CA . LEU A 1 402 ? -23.706 31.254 48.341 1.00 65.69 402 LEU A CA 1
ATOM 3388 C C . LEU A 1 402 ? -24.799 31.597 49.348 1.00 65.69 402 LEU A C 1
ATOM 3390 O O . LEU A 1 402 ? -25.911 31.087 49.228 1.00 65.69 402 LEU A O 1
ATOM 3394 N N . GLU A 1 403 ? -24.491 32.410 50.362 1.00 64.44 403 GLU A N 1
ATOM 3395 C CA . GLU A 1 403 ? -25.471 32.707 51.407 1.00 64.44 403 GLU A CA 1
ATOM 3396 C C . GLU A 1 403 ? -26.587 33.624 50.920 1.00 64.44 403 GLU A C 1
ATOM 3398 O O . GLU A 1 403 ? -27.698 33.489 51.410 1.00 64.44 403 GLU A O 1
ATOM 3403 N N . ASN A 1 404 ? -26.347 34.486 49.925 1.00 56.31 404 ASN A N 1
ATOM 3404 C CA . ASN A 1 404 ? -27.380 35.310 49.284 1.00 56.31 404 ASN A CA 1
ATOM 3405 C C . ASN A 1 404 ? -28.321 36.027 50.288 1.00 56.31 404 ASN A C 1
ATOM 3407 O O . ASN A 1 404 ? -29.508 36.217 50.020 1.00 56.31 404 ASN A O 1
ATOM 3411 N N . THR A 1 405 ? -27.821 36.371 51.482 1.00 53.03 405 THR A N 1
ATOM 3412 C CA . THR A 1 405 ? -28.662 36.759 52.621 1.00 53.03 405 THR A CA 1
ATOM 3413 C C . THR A 1 405 ? -28.322 38.136 53.160 1.00 53.03 405 THR A C 1
ATOM 3415 O O . THR A 1 405 ? -27.174 38.431 53.483 1.00 53.03 405 THR A O 1
ATOM 3418 N N . ASP A 1 406 ? -29.375 38.902 53.442 1.00 52.75 406 ASP A N 1
ATOM 3419 C CA . ASP A 1 406 ? -29.397 40.075 54.328 1.00 52.75 406 ASP A CA 1
ATOM 3420 C C . ASP A 1 406 ? -29.056 39.737 55.809 1.00 52.75 406 ASP A C 1
ATOM 3422 O O . ASP A 1 406 ? -29.249 40.562 56.703 1.00 52.75 406 ASP A O 1
ATOM 3426 N N . ASN A 1 407 ? -28.565 38.522 56.096 1.00 57.34 407 ASN A N 1
ATOM 3427 C CA . ASN A 1 407 ? -28.201 38.030 57.424 1.00 57.34 407 ASN A CA 1
ATOM 3428 C C . ASN A 1 407 ? -26.671 38.002 57.578 1.00 57.34 407 ASN A C 1
ATOM 3430 O O . ASN A 1 407 ? -25.998 37.076 57.134 1.00 57.34 407 ASN A O 1
ATOM 3434 N N . TYR A 1 408 ? -26.122 39.043 58.205 1.00 68.88 408 TYR A N 1
ATOM 3435 C CA . TYR A 1 408 ? -24.677 39.240 58.353 1.00 68.88 408 TYR A CA 1
ATOM 3436 C C . TYR A 1 408 ? -24.062 38.507 59.554 1.00 68.88 408 TYR A C 1
ATOM 3438 O O . TYR A 1 408 ? -22.839 38.537 59.720 1.00 68.88 408 TYR A O 1
ATOM 3446 N N . SER A 1 409 ? -24.870 37.856 60.400 1.00 69.50 409 SER A N 1
ATOM 3447 C CA . SER A 1 409 ? -24.406 37.256 61.659 1.00 69.50 409 SER A CA 1
ATOM 3448 C C . SER A 1 409 ? -23.302 36.219 61.447 1.00 69.50 409 SER A C 1
ATOM 3450 O O . SER A 1 409 ? -22.360 36.150 62.233 1.00 69.50 409 SER A O 1
ATOM 3452 N N . PHE A 1 410 ? -23.368 35.467 60.349 1.00 73.00 410 PHE A N 1
ATOM 3453 C CA . PHE A 1 410 ? -22.386 34.440 60.024 1.00 73.00 410 PHE A CA 1
ATOM 3454 C C . PHE A 1 410 ? -21.016 35.017 59.622 1.00 73.00 410 PHE A C 1
ATOM 3456 O O . PHE A 1 410 ? -19.983 34.605 60.151 1.00 73.00 410 PHE A O 1
ATOM 3463 N N . LEU A 1 411 ? -20.989 36.030 58.748 1.00 74.75 411 LEU A N 1
ATOM 3464 C CA . LEU A 1 411 ? -19.750 36.735 58.393 1.00 74.75 411 LEU A CA 1
ATOM 3465 C C . LEU A 1 411 ? -19.107 37.410 59.609 1.00 74.75 411 LEU A C 1
ATOM 3467 O O . LEU A 1 411 ? -17.882 37.421 59.727 1.00 74.75 411 LEU A O 1
ATOM 3471 N N . ILE A 1 412 ? -19.924 37.947 60.517 1.00 75.94 412 ILE A N 1
ATOM 3472 C CA . ILE A 1 412 ? -19.466 38.531 61.782 1.00 75.94 412 ILE A CA 1
ATOM 3473 C C . ILE A 1 412 ? -18.822 37.456 62.672 1.00 75.94 412 ILE A C 1
ATOM 3475 O O . ILE A 1 412 ? -17.751 37.681 63.237 1.00 75.94 412 ILE A O 1
ATOM 3479 N N . GLU A 1 413 ? -19.419 36.270 62.776 1.00 78.06 413 GLU A N 1
ATOM 3480 C CA . GLU A 1 413 ? -18.839 35.157 63.533 1.00 78.06 413 GLU A CA 1
ATOM 3481 C C . GLU A 1 413 ? -17.515 34.676 62.915 1.00 78.06 413 GLU A C 1
ATOM 3483 O O . GLU A 1 413 ? -16.523 34.477 63.623 1.00 78.06 413 GLU A O 1
ATOM 3488 N N . LEU A 1 414 ? -17.460 34.560 61.587 1.00 77.62 414 LEU A N 1
ATOM 3489 C CA . LEU A 1 414 ? -16.259 34.168 60.853 1.00 77.62 414 LEU A CA 1
ATOM 3490 C C . LEU A 1 414 ? -15.134 35.202 60.990 1.00 77.62 414 LEU A C 1
ATOM 3492 O O . LEU A 1 414 ? -13.965 34.841 61.145 1.00 77.62 414 LEU A O 1
ATOM 3496 N N . PHE A 1 415 ? -15.486 36.488 60.989 1.00 79.12 415 PHE A N 1
ATOM 3497 C CA . PHE A 1 415 ? -14.568 37.586 61.272 1.00 79.12 415 PHE A CA 1
ATOM 3498 C C . PHE A 1 415 ? -13.965 37.462 62.672 1.00 79.12 415 PHE A C 1
ATOM 3500 O O . PHE A 1 415 ? -12.743 37.516 62.810 1.00 79.12 415 PHE A O 1
ATOM 3507 N N . LYS A 1 416 ? -14.799 37.214 63.694 1.00 79.00 416 LYS A N 1
ATOM 3508 C CA . LYS A 1 416 ? -14.350 37.023 65.084 1.00 79.00 416 LYS A CA 1
ATOM 3509 C C . LYS A 1 416 ? -13.445 35.794 65.243 1.00 79.00 416 LYS A C 1
ATOM 3511 O O . LYS A 1 416 ? -12.497 35.839 66.024 1.00 79.00 416 LYS A O 1
ATOM 3516 N N . LYS A 1 417 ? -13.706 34.709 64.501 1.00 80.31 417 LYS A N 1
ATOM 3517 C CA . LYS A 1 417 ? -12.887 33.479 64.519 1.00 80.31 417 LYS A CA 1
ATOM 3518 C C . LYS A 1 417 ? -11.567 33.618 63.753 1.00 80.31 417 LYS A C 1
ATOM 3520 O O . LYS A 1 417 ? -10.581 32.974 64.112 1.00 80.31 417 LYS A O 1
ATOM 3525 N N . SER A 1 418 ? -11.531 34.427 62.696 1.00 77.31 418 SER A N 1
ATOM 3526 C CA . SER A 1 418 ? -10.336 34.598 61.869 1.00 77.31 418 SER A CA 1
ATOM 3527 C C . SER A 1 418 ? -9.246 35.372 62.608 1.00 77.31 418 SER A C 1
ATOM 3529 O O . SER A 1 418 ? -9.491 36.441 63.154 1.00 77.31 418 SER A O 1
ATOM 3531 N N . GLN A 1 419 ? -8.014 34.863 62.561 1.00 75.62 419 GLN A N 1
ATOM 3532 C CA . GLN A 1 419 ? -6.811 35.546 63.062 1.00 75.62 419 GLN A CA 1
ATOM 3533 C C . GLN A 1 419 ? -5.998 36.203 61.930 1.00 75.62 419 GLN A C 1
ATOM 3535 O O . GLN A 1 419 ? -4.900 36.705 62.162 1.00 75.62 419 GLN A O 1
ATOM 3540 N N . HIS A 1 420 ? -6.497 36.171 60.686 1.00 77.25 420 HIS A N 1
ATOM 3541 C CA . HIS A 1 420 ? -5.754 36.632 59.513 1.00 77.25 420 HIS A CA 1
ATOM 3542 C C . HIS A 1 420 ? -6.298 37.952 58.948 1.00 77.25 420 HIS A C 1
ATOM 3544 O O . HIS A 1 420 ? -7.435 38.016 58.474 1.00 77.25 420 HIS A O 1
ATOM 3550 N N . TRP A 1 421 ? -5.442 38.978 58.891 1.00 72.44 421 TRP A N 1
ATOM 3551 C CA . TRP A 1 421 ? -5.815 40.335 58.469 1.00 72.44 421 TRP A CA 1
ATOM 3552 C C . TRP A 1 421 ? -6.439 40.403 57.068 1.00 72.44 421 TRP A C 1
ATOM 3554 O O . TRP A 1 421 ? -7.458 41.060 56.883 1.00 72.44 421 TRP A O 1
ATOM 3564 N N . GLY A 1 422 ? -5.872 39.708 56.073 1.00 70.00 422 GLY A N 1
ATOM 3565 C CA . GLY A 1 422 ? -6.394 39.751 54.695 1.00 70.00 422 GLY A CA 1
ATOM 3566 C C . GLY A 1 422 ? -7.806 39.167 54.575 1.00 70.00 422 GLY A C 1
ATOM 3567 O O . GLY A 1 422 ? -8.629 39.661 53.812 1.00 70.00 422 GLY A O 1
ATOM 3568 N N . VAL A 1 423 ? -8.115 38.170 55.410 1.00 76.62 423 VAL A N 1
ATOM 3569 C CA . VAL A 1 423 ? -9.444 37.548 55.482 1.00 76.62 423 VAL A CA 1
ATOM 3570 C C . VAL A 1 423 ? -10.421 38.490 56.175 1.00 76.62 423 VAL A C 1
ATOM 3572 O O . VAL A 1 423 ? -11.485 38.766 55.634 1.00 76.62 423 VAL A O 1
ATOM 3575 N N . GLN A 1 424 ? -10.040 39.032 57.335 1.00 77.00 424 GLN A N 1
ATOM 3576 C CA . GLN A 1 424 ? -10.849 40.004 58.077 1.00 77.00 424 GLN A CA 1
ATOM 3577 C C . GLN A 1 424 ? -11.173 41.236 57.225 1.00 77.00 424 GLN A C 1
ATOM 3579 O O . GLN A 1 424 ? -12.328 41.645 57.153 1.00 77.00 424 GLN A O 1
ATOM 3584 N N . ARG A 1 425 ? -10.178 41.789 56.518 1.00 76.62 425 ARG A N 1
ATOM 3585 C CA . ARG A 1 425 ? -10.364 42.911 55.592 1.00 76.62 425 ARG A CA 1
ATOM 3586 C C . ARG A 1 425 ? -11.363 42.569 54.493 1.00 76.62 425 ARG A C 1
ATOM 3588 O O . ARG A 1 425 ? -12.263 43.356 54.236 1.00 76.62 425 ARG A O 1
ATOM 3595 N N . LYS A 1 426 ? -11.225 41.400 53.867 1.00 77.81 426 LYS A N 1
ATOM 3596 C CA . LYS A 1 426 ? -12.116 40.992 52.779 1.00 77.81 426 LYS A CA 1
ATOM 3597 C C . LYS A 1 426 ? -13.548 40.751 53.262 1.00 77.81 426 LYS A C 1
ATOM 3599 O O . LYS A 1 426 ? -14.485 41.113 52.559 1.00 77.81 426 LYS A O 1
ATOM 3604 N N . ILE A 1 427 ? -13.724 40.216 54.474 1.00 78.31 427 ILE A N 1
ATOM 3605 C CA . ILE A 1 427 ? -15.038 40.102 55.122 1.00 78.31 427 ILE A CA 1
ATOM 3606 C C . ILE A 1 427 ? -15.639 41.494 55.371 1.00 78.31 427 ILE A C 1
ATOM 3608 O O . ILE A 1 427 ? -16.799 41.714 55.031 1.00 78.31 427 ILE A O 1
ATOM 3612 N N . LEU A 1 428 ? -14.858 42.453 55.885 1.00 75.12 428 LEU A N 1
ATOM 3613 C CA . LEU A 1 428 ? -15.321 43.837 56.068 1.00 75.12 428 LEU A CA 1
ATOM 3614 C C . LEU A 1 428 ? -15.721 44.480 54.738 1.00 75.12 428 LEU A C 1
ATOM 3616 O O . LEU A 1 428 ? -16.796 45.064 54.655 1.00 75.12 428 LEU A O 1
ATOM 3620 N N . ASP A 1 429 ? -14.910 44.329 53.688 1.00 74.88 429 ASP A N 1
ATOM 3621 C CA . ASP A 1 429 ? -15.224 44.862 52.358 1.00 74.88 429 ASP A CA 1
ATOM 3622 C C . ASP A 1 429 ? -16.585 44.331 51.859 1.00 74.88 429 ASP A C 1
ATOM 3624 O O . ASP A 1 429 ? -17.389 45.095 51.322 1.00 74.88 429 ASP A O 1
ATOM 3628 N N . LYS A 1 430 ? -16.904 43.049 52.101 1.00 76.56 430 LYS A N 1
ATOM 3629 C CA . LYS A 1 430 ? -18.223 42.474 51.774 1.00 76.56 430 LYS A CA 1
ATOM 3630 C C . LYS A 1 430 ? -19.343 43.039 52.643 1.00 76.56 430 LYS A C 1
ATOM 3632 O O . LYS A 1 430 ? -20.343 43.491 52.086 1.00 76.56 430 LYS A O 1
ATOM 3637 N N . LEU A 1 431 ? -19.154 43.083 53.963 1.00 73.00 431 LEU A N 1
ATOM 3638 C CA . LEU A 1 431 ? -20.116 43.641 54.923 1.00 73.00 431 LEU A CA 1
ATOM 3639 C C . LEU A 1 431 ? -20.483 45.103 54.601 1.00 73.00 431 LEU A C 1
ATOM 3641 O O . LEU A 1 431 ? -21.652 45.475 54.685 1.00 73.00 431 LEU A O 1
ATOM 3645 N N . PHE A 1 432 ? -19.512 45.923 54.188 1.00 70.25 432 PHE A N 1
ATOM 3646 C CA . PHE A 1 432 ? -19.727 47.344 53.889 1.00 70.25 432 PHE A CA 1
ATOM 3647 C C . PHE A 1 432 ? -20.177 47.630 52.452 1.00 70.25 432 PHE A C 1
ATOM 3649 O O . PHE A 1 432 ? -20.780 48.672 52.209 1.00 70.25 432 PHE A O 1
ATOM 3656 N N . SER A 1 433 ? -19.932 46.725 51.501 1.00 66.44 433 SER A N 1
ATOM 3657 C CA . SER A 1 433 ? -20.305 46.934 50.092 1.00 66.44 433 SER A CA 1
ATOM 3658 C C . SER A 1 433 ? -21.815 46.902 49.804 1.00 66.44 433 SER A C 1
ATOM 3660 O O . SER A 1 433 ? -22.228 47.395 48.758 1.00 66.44 433 SER A O 1
ATOM 3662 N N . HIS A 1 434 ? -22.637 46.342 50.700 1.00 60.47 434 HIS A N 1
ATOM 3663 C CA . HIS A 1 434 ? -24.065 46.079 50.450 1.00 60.47 434 HIS A CA 1
ATOM 3664 C C . HIS A 1 434 ? -25.010 46.591 51.557 1.00 60.47 434 HIS A C 1
ATOM 3666 O O . HIS A 1 434 ? -26.144 46.128 51.665 1.00 60.47 434 HIS A O 1
ATOM 3672 N N . SER A 1 435 ? -24.588 47.550 52.386 1.00 53.53 435 SER A N 1
ATOM 3673 C CA . SER A 1 435 ? -25.368 47.973 53.555 1.00 53.53 435 SER A CA 1
ATOM 3674 C C . SER A 1 435 ? -26.652 48.745 53.190 1.00 53.53 435 SER A C 1
ATOM 3676 O O . SER A 1 435 ? -26.669 49.956 52.971 1.00 53.53 435 SER A O 1
ATOM 3678 N N . LYS A 1 436 ? -27.789 48.043 53.224 1.00 53.22 436 LYS A N 1
ATOM 3679 C CA . LYS A 1 436 ? -29.031 48.627 53.751 1.00 53.22 436 LYS A CA 1
ATOM 3680 C C . LYS A 1 436 ? -28.991 48.477 55.269 1.00 53.22 436 LYS A C 1
ATOM 3682 O O . LYS A 1 436 ? -28.532 47.461 55.777 1.00 53.22 436 LYS A O 1
ATOM 3687 N N . SER A 1 437 ? -29.416 49.513 55.985 1.00 54.38 437 SER A N 1
ATOM 3688 C CA . SER A 1 437 ? -29.401 49.616 57.450 1.00 54.38 437 SER A CA 1
ATOM 3689 C C . SER A 1 437 ? -29.825 48.314 58.148 1.00 54.38 437 SER A C 1
ATOM 3691 O O . SER A 1 437 ? -31.016 48.011 58.206 1.00 54.38 437 SER A O 1
ATOM 3693 N N . ASN A 1 438 ? -28.855 47.572 58.690 1.00 61.44 438 ASN A N 1
ATOM 3694 C CA . ASN A 1 438 ? -29.079 46.367 59.483 1.00 61.44 438 ASN A CA 1
ATOM 3695 C C . ASN A 1 438 ? -28.552 46.606 60.909 1.00 61.44 438 ASN A C 1
ATOM 3697 O O . ASN A 1 438 ? -27.407 47.028 61.099 1.00 61.44 438 ASN A O 1
ATOM 3701 N N . LEU A 1 439 ? -29.415 46.383 61.903 1.00 63.31 439 LEU A N 1
ATOM 3702 C CA . LEU A 1 439 ? -29.155 46.629 63.323 1.00 63.31 439 LEU A CA 1
ATOM 3703 C C . LEU A 1 439 ? -27.961 45.803 63.841 1.00 63.31 439 LEU A C 1
ATOM 3705 O O . LEU A 1 439 ? -27.201 46.281 64.680 1.00 63.31 439 LEU A O 1
ATOM 3709 N N . ASP A 1 440 ? -27.747 44.608 63.285 1.00 64.12 440 ASP A N 1
ATOM 3710 C CA . ASP A 1 440 ? -26.653 43.709 63.674 1.00 64.12 440 ASP A CA 1
ATOM 3711 C C . ASP A 1 440 ? -25.280 44.243 63.254 1.00 64.12 440 ASP A C 1
ATOM 3713 O O . ASP A 1 440 ? -24.301 44.107 63.988 1.00 64.12 440 ASP A O 1
ATOM 3717 N N . LEU A 1 441 ? -25.212 44.922 62.103 1.00 66.50 441 LEU A N 1
ATOM 3718 C CA . LEU A 1 441 ? -23.985 45.548 61.609 1.00 66.50 441 LEU A CA 1
ATOM 3719 C C . LEU A 1 441 ? -23.586 46.749 62.479 1.00 66.50 441 LEU A C 1
ATOM 3721 O O . LEU A 1 441 ? -22.407 46.961 62.751 1.00 66.50 441 LEU A O 1
ATOM 3725 N N . LEU A 1 442 ? -24.583 47.518 62.934 1.00 66.62 442 LEU A N 1
ATOM 3726 C CA . LEU A 1 442 ? -24.413 48.642 63.859 1.00 66.62 442 LEU A CA 1
ATOM 3727 C C . LEU A 1 442 ? -23.954 48.165 65.239 1.00 66.62 442 LEU A C 1
ATOM 3729 O O . LEU A 1 442 ? -22.997 48.713 65.776 1.00 66.62 442 LEU A O 1
ATOM 3733 N N . ASN A 1 443 ? -24.580 47.124 65.791 1.00 69.06 443 ASN A N 1
ATOM 3734 C CA . ASN A 1 443 ? -24.174 46.548 67.076 1.00 69.06 443 ASN A CA 1
ATOM 3735 C C . ASN A 1 443 ? -22.749 45.983 67.023 1.00 69.06 443 ASN A C 1
ATOM 3737 O O . ASN A 1 443 ? -21.956 46.243 67.922 1.00 69.06 443 ASN A O 1
ATOM 3741 N N . PHE A 1 444 ? -22.392 45.287 65.943 1.00 71.75 444 PHE A N 1
ATOM 3742 C CA . PHE A 1 444 ? -21.027 44.818 65.713 1.00 71.75 444 PHE A CA 1
ATOM 3743 C C . PHE A 1 444 ? -20.021 45.974 65.590 1.00 71.75 444 PHE A C 1
ATOM 3745 O O . PHE A 1 444 ? -18.918 45.901 66.130 1.00 71.75 444 PHE A O 1
ATOM 3752 N N . TYR A 1 445 ? -20.410 47.074 64.938 1.00 68.31 445 TYR A N 1
ATOM 3753 C CA . TYR A 1 445 ? -19.594 48.284 64.851 1.00 68.31 445 TYR A CA 1
ATOM 3754 C C . TYR A 1 445 ? -19.344 48.918 66.229 1.00 68.31 445 TYR A C 1
ATOM 3756 O O . TYR A 1 445 ? -18.210 49.280 66.542 1.00 68.31 445 TYR A O 1
ATOM 3764 N N . PHE A 1 446 ? -20.375 49.007 67.075 1.00 68.94 446 PHE A N 1
ATOM 3765 C CA . PHE A 1 446 ? -20.235 49.484 68.454 1.00 68.94 446 PHE A CA 1
ATOM 3766 C C . PHE A 1 446 ? -19.384 48.537 69.310 1.00 68.94 446 PHE A C 1
ATOM 3768 O O . PHE A 1 446 ? -18.499 49.007 70.018 1.00 68.94 446 PHE A O 1
ATOM 3775 N N . GLU A 1 447 ? -19.552 47.220 69.174 1.00 69.88 447 GLU A N 1
ATOM 3776 C CA . GLU A 1 447 ? -18.736 46.211 69.866 1.00 69.88 447 GLU A CA 1
ATOM 3777 C C . GLU A 1 447 ? -17.247 46.306 69.479 1.00 69.88 447 GLU A C 1
ATOM 3779 O O . GLU A 1 447 ? -16.365 46.170 70.331 1.00 69.88 447 GLU A O 1
ATOM 3784 N N . MET A 1 448 ? -16.938 46.586 68.207 1.00 67.56 448 MET A N 1
ATOM 3785 C CA . MET A 1 448 ? -15.561 46.828 67.757 1.00 67.56 448 MET A CA 1
ATOM 3786 C C . MET A 1 448 ? -14.952 48.103 68.362 1.00 67.56 448 MET A C 1
ATOM 3788 O O . MET A 1 448 ? -13.745 48.141 68.611 1.00 67.56 448 MET A O 1
ATOM 3792 N N . LEU A 1 449 ? -15.766 49.138 68.593 1.00 64.50 449 LEU A N 1
ATOM 3793 C CA . LEU A 1 449 ? -15.336 50.404 69.195 1.00 64.50 449 LEU A CA 1
ATOM 3794 C C . LEU A 1 449 ? -15.170 50.305 70.721 1.00 64.50 449 LEU A C 1
ATOM 3796 O O . LEU A 1 449 ? -14.226 50.881 71.260 1.00 64.50 449 LEU A O 1
ATOM 3800 N N . GLU A 1 450 ? -16.049 49.572 71.411 1.00 62.25 450 GLU A N 1
ATOM 3801 C CA . GLU A 1 450 ? -16.010 49.388 72.872 1.00 62.25 450 GLU A CA 1
ATOM 3802 C C . GLU A 1 450 ? -14.844 48.505 73.333 1.00 62.25 450 GLU A C 1
ATOM 3804 O O . GLU A 1 450 ? -14.230 48.789 74.360 1.00 62.25 450 GLU A O 1
ATOM 3809 N N . ASN A 1 451 ? -14.464 47.489 72.552 1.00 59.12 451 ASN A N 1
ATOM 3810 C CA . ASN A 1 451 ? -13.331 46.606 72.861 1.00 59.12 451 ASN A CA 1
ATOM 3811 C C . ASN A 1 451 ? -11.952 47.217 72.524 1.00 59.12 451 ASN A C 1
ATOM 3813 O O . ASN A 1 451 ? -10.967 46.499 72.355 1.00 59.12 451 ASN A O 1
ATOM 3817 N N . GLY A 1 452 ? -11.866 48.546 72.396 1.00 51.72 452 GLY A N 1
ATOM 3818 C CA . GLY A 1 452 ? -10.599 49.280 72.316 1.00 51.72 452 GLY A CA 1
ATOM 3819 C C . GLY A 1 452 ? -9.717 48.953 71.108 1.00 51.72 452 GLY A C 1
ATOM 3820 O O . GLY A 1 452 ? -8.522 49.231 71.147 1.00 51.72 452 GLY A O 1
ATOM 3821 N N . GLY A 1 453 ? -10.269 48.360 70.043 1.00 52.06 453 GLY A N 1
ATOM 3822 C CA . GLY A 1 453 ? -9.480 47.921 68.890 1.00 52.06 453 GLY A CA 1
ATOM 3823 C C . GLY A 1 453 ? -8.466 46.815 69.205 1.00 52.06 453 GLY A C 1
ATOM 3824 O O . GLY A 1 453 ? -7.555 46.613 68.409 1.00 52.06 453 GLY A O 1
ATOM 3825 N N . ASP A 1 454 ? -8.622 46.106 70.330 1.00 44.25 454 ASP A N 1
ATOM 3826 C CA . ASP A 1 454 ? -7.651 45.127 70.846 1.00 44.25 454 ASP A CA 1
ATOM 3827 C C . ASP A 1 454 ? -7.980 43.682 70.460 1.00 44.25 454 ASP A C 1
ATOM 3829 O O . ASP A 1 454 ? -7.547 42.697 71.056 1.00 44.25 454 ASP A O 1
ATOM 3833 N N . PHE A 1 455 ? -8.745 43.532 69.393 1.00 48.94 455 PHE A N 1
ATOM 3834 C CA . PHE A 1 455 ? -8.512 42.372 68.575 1.00 48.94 455 PHE A CA 1
ATOM 3835 C C . PHE A 1 455 ? -7.187 42.622 67.796 1.00 48.94 455 PHE A C 1
ATOM 3837 O O . PHE A 1 455 ? -6.840 43.774 67.584 1.00 48.94 455 PHE A O 1
ATOM 3844 N N . ASN A 1 456 ? -6.474 41.615 67.263 1.00 47.16 456 ASN A N 1
ATOM 3845 C CA . ASN A 1 456 ? -5.291 41.773 66.364 1.00 47.16 456 ASN A CA 1
ATOM 3846 C C . ASN A 1 456 ? -5.528 42.591 65.050 1.00 47.16 456 ASN A C 1
ATOM 3848 O O . ASN A 1 456 ? -5.322 42.106 63.936 1.00 47.16 456 ASN A O 1
ATOM 3852 N N . TYR A 1 457 ? -6.003 43.831 65.132 1.00 46.38 457 TYR A N 1
ATOM 3853 C CA . TYR A 1 457 ? -6.649 44.548 64.044 1.00 46.38 457 TYR A CA 1
ATOM 3854 C C . TYR A 1 457 ? -5.838 45.792 63.722 1.00 46.38 457 TYR A C 1
ATOM 3856 O O . TYR A 1 457 ? -6.046 46.882 64.245 1.00 46.38 457 TYR A O 1
ATOM 3864 N N . GLY A 1 458 ? -4.966 45.648 62.725 1.00 41.12 458 GLY A N 1
ATOM 3865 C CA . GLY A 1 458 ? -4.482 46.757 61.901 1.00 41.12 458 GLY A CA 1
ATOM 3866 C C . GLY A 1 458 ? -5.599 47.369 61.043 1.00 41.12 458 GLY A C 1
ATOM 3867 O O . GLY A 1 458 ? -5.412 47.583 59.845 1.00 41.12 458 GLY A O 1
ATOM 3868 N N . VAL A 1 459 ? -6.773 47.622 61.626 1.00 42.09 459 VAL A N 1
ATOM 3869 C CA . VAL A 1 459 ? -7.855 48.394 61.018 1.00 42.09 459 VAL A CA 1
ATOM 3870 C C . VAL A 1 459 ? -7.647 49.837 61.448 1.00 42.09 459 VAL A C 1
ATOM 3872 O O . VAL A 1 459 ? -8.245 50.339 62.394 1.00 42.09 459 VAL A O 1
ATOM 3875 N N . ARG A 1 460 ? -6.786 50.551 60.716 1.00 40.75 460 ARG A N 1
ATOM 3876 C CA . ARG A 1 460 ? -7.017 51.989 60.574 1.00 40.75 460 ARG A CA 1
ATOM 3877 C C . ARG A 1 460 ? -8.328 52.116 59.810 1.00 40.75 460 ARG A C 1
ATOM 3879 O O . ARG A 1 460 ? -8.355 51.886 58.603 1.00 40.75 460 ARG A O 1
ATOM 3886 N N . PHE A 1 461 ? -9.401 52.424 60.529 1.00 39.91 461 PHE A N 1
ATOM 3887 C CA . PHE A 1 461 ? -10.681 52.827 59.965 1.00 39.91 461 PHE A CA 1
ATOM 3888 C C . PHE A 1 461 ? -10.471 54.018 59.020 1.00 39.91 461 PHE A C 1
ATOM 3890 O O . PHE A 1 461 ? -10.535 55.173 59.425 1.00 39.91 461 PHE A O 1
ATOM 3897 N N . ASN A 1 462 ? -10.245 53.752 57.736 1.00 35.50 462 ASN A N 1
ATOM 3898 C CA . ASN A 1 462 ? -10.520 54.716 56.677 1.00 35.50 462 ASN A CA 1
ATOM 3899 C C . ASN A 1 462 ? -12.008 54.608 56.322 1.00 35.50 462 ASN A C 1
ATOM 3901 O O . ASN A 1 462 ? -12.372 54.300 55.194 1.00 35.50 462 ASN A O 1
ATOM 3905 N N . LEU A 1 463 ? -12.872 54.873 57.306 1.00 37.38 463 LEU A N 1
ATOM 3906 C CA . LEU A 1 463 ? -14.314 55.076 57.120 1.00 37.38 463 LEU A CA 1
ATOM 3907 C C . LEU A 1 463 ? -14.623 56.530 56.722 1.00 37.38 463 LEU A C 1
ATOM 3909 O O . LEU A 1 463 ? -15.621 57.115 57.122 1.00 37.38 463 LEU A O 1
ATOM 3913 N N . TRP A 1 464 ? -13.738 57.132 55.929 1.00 37.38 464 TRP A N 1
ATOM 3914 C CA . TRP A 1 464 ? -13.924 58.452 55.335 1.00 37.38 464 TRP A CA 1
ATOM 3915 C C . TRP A 1 464 ? -13.582 58.375 53.849 1.00 37.38 464 TRP A C 1
ATOM 3917 O O . TRP A 1 464 ? -12.519 58.819 53.418 1.00 37.38 464 TRP A O 1
ATOM 3927 N N . ARG A 1 465 ? -14.472 57.737 53.078 1.00 33.59 465 ARG A N 1
ATOM 3928 C CA . ARG A 1 465 ? -14.770 58.057 51.668 1.00 33.59 465 ARG A CA 1
ATOM 3929 C C . ARG A 1 465 ? -15.864 57.135 51.119 1.00 33.59 465 ARG A C 1
ATOM 3931 O O . ARG A 1 465 ? -15.589 56.231 50.334 1.00 33.59 465 ARG A O 1
ATOM 3938 N N . ASN A 1 466 ? -17.089 57.356 51.582 1.00 31.44 466 ASN A N 1
ATOM 3939 C CA . ASN A 1 466 ? -18.251 57.725 50.761 1.00 31.44 466 ASN A CA 1
ATOM 3940 C C . ASN A 1 466 ? -19.496 57.761 51.636 1.00 31.44 466 ASN A C 1
ATOM 3942 O O . ASN A 1 466 ? -19.789 56.724 52.267 1.00 31.44 466 ASN A O 1
#

Sequence (466 aa):
AARVSYGKGTKTKHEDEGLIRYLMRHRHTTPFEQCELKFHVKVPMDCWRQWIRHRTASVNEYSTRYSEAIDDKQETKPDEWRLQDIKKNLQGSEGFLLSENKDISQSGRYYTGKENMIQNLSMEVYKERLDAGIAREQARKDLPLSTYTMAYWKCDLHNLLHFLSLRMDSHAQLEIRSYANIIGNEIVAKLFPLTWVAFQDYRLNAITLTARDIKMINKIKFSNKNLLPGQVRRVFFEDEFEDWFQEREDGTLKNNIERLEFEEKALDPLIDLLREKPFNEILKGIVLELDEYLPSEKIFQILTNKEEFKEFDTIFEHNKYWDFFDIIIELDREEDYDKISDLINKNIDLHVNYRPKILEFIKKFILKTDTLSKNKSILENIILNNPKYKAREDAVDILYELENTDNYSFLIELFKKSQHWGVQRKILDKLFSHSKSNLDLLNFYFEMLENGGDFNYGVRFNLWRN

InterPro domains:
  IPR003669 Thymidylate synthase ThyX [PF02511] (1-193)
  IPR003669 Thymidylate synthase ThyX [PS51331] (1-201)
  IPR003669 Thymidylate synthase ThyX [PTHR34934] (1-201)
  IPR003669 Thymidylate synthase ThyX [TIGR02170] (1-195)
  IPR003669 Thymidylate synthase ThyX [cd20175] (1-187)
  IPR036098 Thymidylate synthase ThyX superfamily [G3DSA:3.30.1360.170] (1-206)
  IPR036098 Thymidylate synthase ThyX superfamily [SSF69796] (1-206)

Foldseek 3Di:
DVCVVPDDDDDDPVVVLVVLLVCLQVVVQVVQLVAKDKDKDKAFQVLVVVVPVLPQKDKDKDDLQVPPFDPDFDAAQQFRAFDQDPPPNLQDTHHTAASDDPDNCRTSVNVSVVVVVLQVVLVVQLVVCVVVVHRSVVSNPSHDSRGIMIMIIMHGRSSLLVLLLVLCDNRHDVRSNVVSCCCLVVPCCVVPVSNSVSSVVNGNVDQDADPVLVVVVVLVVVCLPDDAAPVNVVVCCVDPNVVQADADPVRHGDDDPVNVSSCVRPVVVVVVVCVPPPVLVSCVVVVVSCCRVDPPVVVLVCLLDPVSVVVVCVVDPPPVPLSVLVVVLVVDDPVCVVSVLVSCLRCCCPDPVCNVSSLVSLLSSQPRDPCVVVSVVSLLCQLAPRPDLVSNLSSLVSSLVVVPDPDLVVLLVSLVRHLDASNVVSSVCSVPVDDDDDVVSVVSVVVCVVVPVPRNDPPPPPVPDD

Radius of gyration: 37.41 Å; chains: 1; bounding box: 68×82×103 Å

pLDDT: mean 72.68, std 21.71, range [31.44, 98.69]

Organism: NCBI:txid412755